Protein 7XHT (pdb70)

Nearest PDB structures (foldseek):
  7xht-assembly1_A  TM=1.003E+00  e=2.717E-84  metagenome
  7utn-assembly1_D  TM=9.960E-01  e=4.054E-78  synthetic construct
  8ctl-assembly1_D  TM=9.974E-01  e=5.534E-76  synthetic construct
  8csz-assembly1_D  TM=9.936E-01  e=9.158E-72  synthetic construct
  2w9x-assembly1_B  TM=5.708E-01  e=3.545E-01  Cellvibrio japonicus

Secondary structure (DSSP, 8-state):
--BEEE-TTS-B---B--HHHHHHHHHTTSEEEEETTTTEEEESS--------EEEEEE--SSEEEEEEEETTS-EEEEEEEE--TTHHHHHHHHHHHHHHHHHIIIIIHHHHHHHHHHT-S-SSSEEEE--TT-SS-EEEESSPPPPP--SS----TT---HHHHHHHHHHHHHHHHHHHHS---EEEEEE-----HHHHHHHHHHHHHHHHHSTT-EEEEEHHHHHHHHHHH---S-GGGHHHHHHGGG-SS--S--PPPSPPEEEEE--S-----EEE-----EEEETTEEEESSSS--TT--S--HHHHHHHS-HHHHHS-EEE-PPPEE--TTSPPTT-EEE-TTS-EEEEEEEEEEETTEEEEEEETTS-EEEGGG-EEEE---SEEE-

Structure (mmCIF, N/CA/C/O backbone):
data_7XHT
#
_entry.id   7XHT
#
loop_
_entity.id
_entity.type
_entity.pdbx_description
1 polymer 'RNA (228-MER)'
2 polymer 'DNA (49-MER)'
3 polymer "DNA (5'-D(P*GP*AP*AP*GP*AP*AP*AP*AP*CP*CP*AP*T)-3')"
4 polymer OgeuIscB
5 non-polymer 'MAGNESIUM ION'
6 non-polymer 'LAURYL DIMETHYLAMINE-N-OXIDE'
#
loop_
_atom_site.group_PDB
_atom_site.id
_atom_site.type_symbol
_atom_site.label_atom_id
_atom_site.label_alt_id
_atom_site.label_comp_id
_atom_site.label_asym_id
_atom_site.label_entity_id
_atom_site.label_seq_id
_atom_site.pdbx_PDB_ins_code
_atom_site.Cartn_x
_atom_site.Cartn_y
_atom_site.Cartn_z
_atom_site.occupancy
_atom_site.B_iso_or_equiv
_atom_site.auth_seq_id
_atom_site.auth_comp_id
_atom_site.auth_asym_id
_atom_site.auth_atom_id
_atom_site.pdbx_PDB_model_num
ATOM 4667 N N . ALA D 4 3 ? 132.967 136.069 173.957 1.00 40.88 3 ALA A N 1
ATOM 4668 C CA . ALA D 4 3 ? 132.997 135.280 175.181 1.00 41.48 3 ALA A CA 1
ATOM 4669 C C . ALA D 4 3 ? 133.726 133.960 174.960 1.00 43.19 3 ALA A C 1
ATOM 4670 O O . ALA D 4 3 ? 134.094 133.279 175.916 1.00 47.03 3 ALA A O 1
ATOM 4672 N N . VAL D 4 4 ? 133.929 133.601 173.696 1.00 36.85 4 VAL A N 1
ATOM 4673 C CA . VAL D 4 4 ? 134.639 132.385 173.318 1.00 34.47 4 VAL A CA 1
ATOM 4674 C C . VAL D 4 4 ? 135.834 132.784 172.464 1.00 38.18 4 VAL A C 1
ATOM 4675 O O . VAL D 4 4 ? 135.676 133.470 171.447 1.00 40.30 4 VAL A O 1
ATOM 4679 N N . VAL D 4 5 ? 137.022 132.356 172.876 1.00 36.66 5 VAL A N 1
ATOM 4680 C CA . VAL D 4 5 ? 138.254 132.579 172.131 1.00 34.14 5 VAL A CA 1
ATOM 4681 C C . VAL D 4 5 ? 138.717 131.242 171.575 1.00 32.35 5 VAL A C 1
ATOM 4682 O O . VAL D 4 5 ? 138.657 130.218 172.264 1.00 35.92 5 VAL A O 1
ATOM 4686 N N . TYR D 4 6 ? 139.166 131.249 170.325 1.00 33.01 6 TYR A N 1
ATOM 4687 C CA . TYR D 4 6 ? 139.644 130.053 169.650 1.00 28.66 6 TYR A CA 1
ATOM 4688 C C . TYR D 4 6 ? 141.158 129.987 169.765 1.00 30.73 6 TYR A C 1
ATOM 4689 O O . TYR D 4 6 ? 141.841 131.007 169.635 1.00 33.72 6 TYR A O 1
ATOM 4698 N N . VAL D 4 7 ? 141.671 128.795 170.049 1.00 34.85 7 VAL A N 1
ATOM 4699 C CA . VAL D 4 7 ? 143.077 128.587 170.364 1.00 34.46 7 VAL A CA 1
ATOM 4700 C C . VAL D 4 7 ? 143.688 127.651 169.334 1.00 33.33 7 VAL A C 1
ATOM 4701 O O . VAL D 4 7 ? 143.094 126.629 168.973 1.00 33.84 7 VAL A O 1
ATOM 4705 N N . ILE D 4 8 ? 144.874 128.012 168.858 1.00 39.88 8 ILE A N 1
ATOM 4706 C CA . ILE D 4 8 ? 145.672 127.182 167.966 1.00 40.68 8 ILE A CA 1
ATOM 4707 C C . ILE D 4 8 ? 147.004 126.914 168.650 1.00 42.48 8 ILE A C 1
ATOM 4708 O O . ILE D 4 8 ? 147.584 127.814 169.267 1.00 43.70 8 ILE A O 1
ATOM 4713 N N . SER D 4 9 ? 147.475 125.675 168.561 1.00 45.38 9 SER A N 1
ATOM 4714 C CA . SER D 4 9 ? 148.719 125.299 169.211 1.00 45.55 9 SER A CA 1
ATOM 4715 C C . SER D 4 9 ? 149.916 125.861 168.448 1.00 48.41 9 SER A C 1
ATOM 4716 O O . SER D 4 9 ? 149.790 126.412 167.351 1.00 48.85 9 SER A O 1
ATOM 4719 N N . LYS D 4 10 ? 151.097 125.719 169.054 1.00 52.79 10 LYS A N 1
ATOM 4720 C CA . LYS D 4 10 ? 152.323 126.170 168.404 1.00 50.80 10 LYS A CA 1
ATOM 4721 C C . LYS D 4 10 ? 152.552 125.432 167.093 1.00 52.33 10 LYS A C 1
ATOM 4722 O O . LYS D 4 10 ? 152.975 126.031 166.098 1.00 54.26 10 LYS A O 1
ATOM 4728 N N . SER D 4 11 ? 152.279 124.126 167.074 1.00 52.83 11 SER A N 1
ATOM 4729 C CA . SER D 4 11 ? 152.420 123.342 165.853 1.00 50.57 11 SER A CA 1
ATOM 4730 C C . SER D 4 11 ? 151.399 123.730 164.792 1.00 53.24 11 SER A C 1
ATOM 4731 O O . SER D 4 11 ? 151.552 123.336 163.631 1.00 55.02 11 SER A O 1
ATOM 4734 N N . GLY D 4 12 ? 150.367 124.486 165.158 1.00 47.19 12 GLY A N 1
ATOM 4735 C CA . GLY D 4 12 ? 149.318 124.860 164.236 1.00 45.15 12 GLY A CA 1
ATOM 4736 C C . GLY D 4 12 ? 148.077 124.000 164.296 1.00 45.00 12 GLY A C 1
ATOM 4737 O O . GLY D 4 12 ? 147.145 124.236 163.519 1.00 49.65 12 GLY A O 1
ATOM 4738 N N . LYS D 4 13 ? 148.035 123.017 165.181 1.00 46.74 13 LYS A N 1
ATOM 4739 C CA . LYS D 4 13 ? 146.868 122.154 165.300 1.00 44.04 13 LYS A CA 1
ATOM 4740 C C . LYS D 4 13 ? 145.787 122.854 166.115 1.00 40.03 13 LYS A C 1
ATOM 4741 O O . LYS D 4 13 ? 146.088 123.429 167.165 1.00 37.81 13 LYS A O 1
ATOM 4747 N N . PRO D 4 14 ? 144.536 122.847 165.658 1.00 39.97 14 PRO A N 1
ATOM 4748 C CA . PRO D 4 14 ? 143.463 123.477 166.433 1.00 36.86 14 PRO A CA 1
ATOM 4749 C C . PRO D 4 14 ? 143.325 122.838 167.808 1.00 36.76 14 PRO A C 1
ATOM 4750 O O . PRO D 4 14 ? 143.480 121.626 167.971 1.00 38.00 14 PRO A O 1
ATOM 4754 N N . LEU D 4 15 ? 143.026 123.671 168.799 1.00 35.31 15 LEU A N 1
ATOM 4755 C CA . LEU D 4 15 ? 142.818 123.234 170.171 1.00 34.21 15 LEU A CA 1
ATOM 4756 C C . LEU D 4 15 ? 141.404 123.611 170.593 1.00 34.79 15 LEU A C 1
ATOM 4757 O O . LEU D 4 15 ? 140.638 124.192 169.821 1.00 42.58 15 LEU A O 1
ATOM 4762 N N . MET D 4 16 ? 141.056 123.273 171.830 1.00 26.44 16 MET A N 1
ATOM 4763 C CA . MET D 4 16 ? 139.716 123.543 172.317 1.00 32.85 16 MET A CA 1
ATOM 4764 C C . MET D 4 16 ? 139.540 125.034 172.605 1.00 30.15 16 MET A C 1
ATOM 4765 O O . MET D 4 16 ? 140.490 125.717 172.993 1.00 35.26 16 MET A O 1
ATOM 4770 N N . PRO D 4 17 ? 138.336 125.566 172.405 1.00 35.68 17 PRO A N 1
ATOM 4771 C CA . PRO D 4 17 ? 138.093 126.977 172.719 1.00 33.36 17 PRO A CA 1
ATOM 4772 C C . PRO D 4 17 ? 138.170 127.242 174.213 1.00 34.46 17 PRO A C 1
ATOM 4773 O O . PRO D 4 17 ? 137.869 126.379 175.041 1.00 36.04 17 PRO A O 1
ATOM 4777 N N . THR D 4 18 ? 138.569 128.462 174.553 1.00 31.02 18 THR A N 1
ATOM 4778 C CA . THR D 4 18 ? 138.623 128.907 175.934 1.00 35.49 18 THR A CA 1
ATOM 4779 C C . THR D 4 18 ? 137.563 129.971 176.182 1.00 38.16 18 THR A C 1
ATOM 4780 O O . THR D 4 18 ? 137.057 130.609 175.255 1.00 35.15 18 THR A O 1
ATOM 4784 N N . THR D 4 19 ? 137.221 130.140 177.457 1.00 42.75 19 THR A N 1
ATOM 4785 C CA . THR D 4 19 ? 136.291 131.169 177.889 1.00 41.62 19 THR A CA 1
ATOM 4786 C C . THR D 4 19 ? 136.969 132.148 178.840 1.00 42.46 19 THR A C 1
ATOM 4787 O O . THR D 4 19 ? 136.418 133.221 179.108 1.00 46.01 19 THR A O 1
ATOM 4791 N N . ARG D 4 20 ? 138.175 131.833 179.307 1.00 43.42 20 ARG A N 1
ATOM 4792 C CA . ARG D 4 20 ? 138.915 132.666 180.252 1.00 45.04 20 ARG A CA 1
ATOM 4793 C C . ARG D 4 20 ? 139.557 133.817 179.489 1.00 45.73 20 ARG A C 1
ATOM 4794 O O . ARG D 4 20 ? 140.690 133.725 179.019 1.00 44.07 20 ARG A O 1
ATOM 4802 N N . CYS D 4 21 ? 138.820 134.924 179.376 1.00 44.27 21 CYS A N 1
ATOM 4803 C CA . CYS D 4 21 ? 139.285 136.053 178.576 1.00 44.01 21 CYS A CA 1
ATOM 4804 C C . CYS D 4 21 ? 140.408 136.822 179.262 1.00 44.65 21 CYS A C 1
ATOM 4805 O O . CYS D 4 21 ? 141.288 137.366 178.582 1.00 43.68 21 CYS A O 1
ATOM 4808 N N . GLY D 4 22 ? 140.395 136.891 180.594 1.00 42.19 22 GLY A N 1
ATOM 4809 C CA . GLY D 4 22 ? 141.502 137.518 181.298 1.00 40.84 22 GLY A CA 1
ATOM 4810 C C . GLY D 4 22 ? 142.809 136.781 181.088 1.00 42.96 22 GLY A C 1
ATOM 4811 O O . GLY D 4 22 ? 143.863 137.398 180.904 1.00 43.96 22 GLY A O 1
ATOM 4812 N N . HIS D 4 23 ? 142.757 135.447 181.106 1.00 44.40 23 HIS A N 1
ATOM 4813 C CA . HIS D 4 23 ? 143.944 134.656 180.809 1.00 42.46 23 HIS A CA 1
ATOM 4814 C C . HIS D 4 23 ? 144.421 134.900 179.384 1.00 44.64 23 HIS A C 1
ATOM 4815 O O . HIS D 4 23 ? 145.628 134.936 179.128 1.00 43.86 23 HIS A O 1
ATOM 4822 N N . VAL D 4 24 ? 143.489 135.067 178.443 1.00 44.23 24 VAL A N 1
ATOM 4823 C CA . VAL D 4 24 ? 143.864 135.368 177.062 1.00 43.35 24 VAL A CA 1
ATOM 4824 C C . VAL D 4 24 ? 144.576 136.713 176.979 1.00 45.96 24 VAL A C 1
ATOM 4825 O O . VAL D 4 24 ? 145.600 136.853 176.295 1.00 46.66 24 VAL A O 1
ATOM 4829 N N . ARG D 4 25 ? 144.041 137.726 177.667 1.00 43.27 25 ARG A N 1
ATOM 4830 C CA . ARG D 4 25 ? 144.679 139.039 177.666 1.00 42.99 25 ARG A CA 1
ATOM 4831 C C . ARG D 4 25 ? 146.077 138.970 178.266 1.00 44.97 25 ARG A C 1
ATOM 4832 O O . ARG D 4 25 ? 147.021 139.571 177.740 1.00 46.42 25 ARG A O 1
ATOM 4840 N N . ILE D 4 26 ? 146.229 138.240 179.374 1.00 48.85 26 ILE A N 1
ATOM 4841 C CA . ILE D 4 26 ? 147.547 138.091 179.988 1.00 49.41 26 ILE A CA 1
ATOM 4842 C C . ILE D 4 26 ? 148.500 137.360 179.049 1.00 47.68 26 ILE A C 1
ATOM 4843 O O . ILE D 4 26 ? 149.668 137.742 178.907 1.00 49.17 26 ILE A O 1
ATOM 4848 N N . LEU D 4 27 ? 148.018 136.300 178.395 1.00 46.63 27 LEU A N 1
ATOM 4849 C CA . LEU D 4 27 ? 148.861 135.534 177.483 1.00 47.15 27 LEU A CA 1
ATOM 4850 C C . LEU D 4 27 ? 149.355 136.400 176.334 1.00 48.50 27 LEU A C 1
ATOM 4851 O O . LEU D 4 27 ? 150.526 136.318 175.944 1.00 48.94 27 LEU A O 1
ATOM 4856 N N . LEU D 4 28 ? 148.474 137.232 175.775 1.00 48.41 28 LEU A N 1
ATOM 4857 C CA . LEU D 4 28 ? 148.896 138.133 174.707 1.00 47.84 28 LEU A CA 1
ATOM 4858 C C . LEU D 4 28 ? 149.823 139.226 175.223 1.00 46.60 28 LEU A C 1
ATOM 4859 O O . LEU D 4 28 ? 150.727 139.661 174.500 1.00 45.82 28 LEU A O 1
ATOM 4864 N N . LYS D 4 29 ? 149.615 139.681 176.460 1.00 48.52 29 LYS A N 1
ATOM 4865 C CA . LYS D 4 29 ? 150.452 140.737 177.022 1.00 49.25 29 LYS A CA 1
ATOM 4866 C C . LYS D 4 29 ? 151.896 140.278 177.189 1.00 51.16 29 LYS A C 1
ATOM 4867 O O . LYS D 4 29 ? 152.830 141.055 176.962 1.00 51.67 29 LYS A O 1
ATOM 4873 N N . GLU D 4 30 ? 152.097 139.026 177.589 1.00 51.54 30 GLU A N 1
ATOM 4874 C CA . GLU D 4 30 ? 153.426 138.493 177.856 1.00 49.59 30 GLU A CA 1
ATOM 4875 C C . GLU D 4 30 ? 154.071 137.853 176.634 1.00 52.90 30 GLU A C 1
ATOM 4876 O O . GLU D 4 30 ? 155.175 137.311 176.748 1.00 53.11 30 GLU A O 1
ATOM 4882 N N . GLY D 4 31 ? 153.417 137.897 175.476 1.00 51.51 31 GLY A N 1
ATOM 4883 C CA . GLY D 4 31 ? 153.990 137.344 174.268 1.00 50.98 31 GLY A CA 1
ATOM 4884 C C . GLY D 4 31 ? 153.884 135.844 174.127 1.00 52.58 31 GLY A C 1
ATOM 4885 O O . GLY D 4 31 ? 154.512 135.279 173.225 1.00 51.24 31 GLY A O 1
ATOM 4886 N N . LYS D 4 32 ? 153.114 135.178 174.986 1.00 52.10 32 LYS A N 1
ATOM 4887 C CA . LYS D 4 32 ? 152.908 133.740 174.871 1.00 52.75 32 LYS A CA 1
ATOM 4888 C C . LYS D 4 32 ? 151.858 133.376 173.833 1.00 53.56 32 LYS A C 1
ATOM 4889 O O . LYS D 4 32 ? 151.659 132.186 173.567 1.00 54.42 32 LYS A O 1
ATOM 4895 N N . ALA D 4 33 ? 151.184 134.363 173.247 1.00 51.72 33 ALA A N 1
ATOM 4896 C CA . ALA D 4 33 ? 150.208 134.117 172.197 1.00 48.48 33 ALA A CA 1
ATOM 4897 C C . ALA D 4 33 ? 150.158 135.330 171.282 1.00 50.10 33 ALA A C 1
ATOM 4898 O O . ALA D 4 33 ? 150.558 136.434 171.659 1.00 52.16 33 ALA A O 1
ATOM 4900 N N . ARG D 4 34 ? 149.663 135.111 170.067 1.00 46.45 34 ARG A N 1
ATOM 4901 C CA . ARG D 4 34 ? 149.494 136.175 169.090 1.00 43.93 34 ARG A CA 1
ATOM 4902 C C . ARG D 4 34 ? 148.107 136.078 168.475 1.00 45.52 34 ARG A C 1
ATOM 4903 O O . ARG D 4 34 ? 147.605 134.978 168.227 1.00 41.80 34 ARG A O 1
ATOM 4911 N N . VAL D 4 35 ? 147.494 137.233 168.222 1.00 40.32 35 VAL A N 1
ATOM 4912 C CA . VAL D 4 35 ? 146.153 137.294 167.644 1.00 37.05 35 VAL A CA 1
ATOM 4913 C C . VAL D 4 35 ? 146.275 136.927 166.169 1.00 33.40 35 VAL A C 1
ATOM 4914 O O . VAL D 4 35 ? 146.664 137.751 165.341 1.00 42.97 35 VAL A O 1
ATOM 4918 N N . VAL D 4 36 ? 145.950 135.677 165.839 1.00 35.69 36 VAL A N 1
ATOM 4919 C CA . VAL D 4 36 ? 146.033 135.227 164.454 1.00 38.57 36 VAL A CA 1
ATOM 4920 C C . VAL D 4 36 ? 144.939 135.872 163.614 1.00 39.05 36 VAL A C 1
ATOM 4921 O O . VAL D 4 36 ? 145.190 136.347 162.500 1.00 38.76 36 VAL A O 1
ATOM 4925 N N . GLU D 4 37 ? 143.714 135.908 164.132 1.00 35.16 37 GLU A N 1
ATOM 4926 C CA . GLU D 4 37 ? 142.586 136.417 163.369 1.00 34.40 37 GLU A CA 1
ATOM 4927 C C . GLU D 4 37 ? 141.727 137.313 164.249 1.00 37.00 37 GLU A C 1
ATOM 4928 O O . GLU D 4 37 ? 141.600 137.078 165.453 1.00 37.48 37 GLU A O 1
ATOM 4934 N N . ARG D 4 38 ? 141.142 138.343 163.637 1.00 40.39 38 ARG A N 1
ATOM 4935 C CA . ARG D 4 38 ? 140.286 139.272 164.368 1.00 35.08 38 ARG A CA 1
ATOM 4936 C C . ARG D 4 38 ? 138.924 138.659 164.669 1.00 37.20 38 ARG A C 1
ATOM 4937 O O . ARG D 4 38 ? 138.451 138.697 165.809 1.00 43.03 38 ARG A O 1
ATOM 4945 N N . LYS D 4 39 ? 138.268 138.118 163.645 1.00 35.22 39 LYS A N 1
ATOM 4946 C CA . LYS D 4 39 ? 136.919 137.578 163.776 1.00 32.94 39 LYS A CA 1
ATOM 4947 C C . LYS D 4 39 ? 136.830 136.308 162.941 1.00 34.45 39 LYS A C 1
ATOM 4948 O O . LYS D 4 39 ? 137.018 136.367 161.709 1.00 38.95 39 LYS A O 1
ATOM 4954 N N . PRO D 4 40 ? 136.569 135.142 163.550 1.00 38.72 40 PRO A N 1
ATOM 4955 C CA . PRO D 4 40 ? 136.439 134.969 165.002 1.00 35.16 40 PRO A CA 1
ATOM 4956 C C . PRO D 4 40 ? 137.763 135.136 165.739 1.00 34.70 40 PRO A C 1
ATOM 4957 O O . PRO D 4 40 ? 138.798 134.721 165.220 1.00 32.50 40 PRO A O 1
ATOM 4961 N N . PHE D 4 41 ? 137.725 135.744 166.923 1.00 34.80 41 PHE A N 1
ATOM 4962 C CA . PHE D 4 41 ? 138.946 136.014 167.672 1.00 31.05 41 PHE A CA 1
ATOM 4963 C C . PHE D 4 41 ? 139.705 134.728 167.960 1.00 32.19 41 PHE A C 1
ATOM 4964 O O . PHE D 4 41 ? 139.232 133.864 168.702 1.00 36.19 41 PHE A O 1
ATOM 4972 N N . THR D 4 42 ? 140.890 134.614 167.369 1.00 29.28 42 THR A N 1
ATOM 4973 C CA . THR D 4 42 ? 141.701 133.412 167.457 1.00 31.22 42 THR A CA 1
ATOM 4974 C C . THR D 4 42 ? 143.122 133.802 167.830 1.00 36.43 42 THR A C 1
ATOM 4975 O O . THR D 4 42 ? 143.661 134.783 167.311 1.00 34.62 42 THR A O 1
ATOM 4979 N N . ILE D 4 43 ? 143.718 133.036 168.738 1.00 38.31 43 ILE A N 1
ATOM 4980 C CA . ILE D 4 43 ? 145.090 133.249 169.179 1.00 35.27 43 ILE A CA 1
ATOM 4981 C C . ILE D 4 43 ? 145.859 131.950 168.993 1.00 38.92 43 ILE A C 1
ATOM 4982 O O . ILE D 4 43 ? 145.291 130.860 169.122 1.00 42.23 43 ILE A O 1
ATOM 4987 N N . GLN D 4 44 ? 147.142 132.065 168.665 1.00 45.31 44 GLN A N 1
ATOM 4988 C CA . GLN D 4 44 ? 148.025 130.915 168.536 1.00 43.72 44 GLN A CA 1
ATOM 4989 C C . GLN D 4 44 ? 149.055 130.943 169.654 1.00 47.30 44 GLN A C 1
ATOM 4990 O O . GLN D 4 44 ? 149.726 131.959 169.859 1.00 45.69 44 GLN A O 1
ATOM 4996 N N . LEU D 4 45 ? 149.175 129.829 170.369 1.00 51.58 45 LEU A N 1
ATOM 4997 C CA . LEU D 4 45 ? 150.116 129.743 171.475 1.00 49.69 45 LEU A CA 1
ATOM 4998 C C . LEU D 4 45 ? 151.549 129.815 170.965 1.00 51.26 45 LEU A C 1
ATOM 4999 O O . LEU D 4 45 ? 151.878 129.273 169.907 1.00 51.95 45 LEU A O 1
ATOM 5004 N N . THR D 4 46 ? 152.403 130.498 171.724 1.00 54.40 46 THR A N 1
ATOM 5005 C CA . THR D 4 46 ? 153.824 130.574 171.411 1.00 55.15 46 THR A CA 1
ATOM 5006 C C . THR D 4 46 ? 154.653 129.555 172.176 1.00 57.76 46 THR A C 1
ATOM 5007 O O . THR D 4 46 ? 155.711 129.142 171.691 1.00 57.60 46 THR A O 1
ATOM 5011 N N . TYR D 4 47 ? 154.198 129.140 173.354 1.00 57.45 47 TYR A N 1
ATOM 5012 C CA . TYR D 4 47 ? 154.879 128.105 174.110 1.00 57.87 47 TYR A CA 1
ATOM 5013 C C . TYR D 4 47 ? 154.410 126.722 173.664 1.00 58.99 47 TYR A C 1
ATOM 5014 O O . TYR D 4 47 ? 153.495 126.574 172.850 1.00 60.81 47 TYR A O 1
ATOM 5023 N N . GLU D 4 48 ? 155.056 125.697 174.210 1.00 60.51 48 GLU A N 1
ATOM 5024 C CA . GLU D 4 48 ? 154.736 124.312 173.897 1.00 59.72 48 GLU A CA 1
ATOM 5025 C C . GLU D 4 48 ? 153.977 123.692 175.061 1.00 61.22 48 GLU A C 1
ATOM 5026 O O . GLU D 4 48 ? 154.402 123.803 176.216 1.00 61.15 48 GLU A O 1
ATOM 5032 N N . SER D 4 49 ? 152.855 123.046 174.755 1.00 57.16 49 SER A N 1
ATOM 5033 C CA . SER D 4 49 ? 152.018 122.430 175.774 1.00 56.83 49 SER A CA 1
ATOM 5034 C C . SER D 4 49 ? 151.370 121.185 175.184 1.00 56.45 49 SER A C 1
ATOM 5035 O O . SER D 4 49 ? 151.566 120.852 174.012 1.00 56.88 49 SER A O 1
ATOM 5038 N N . ALA D 4 50 ? 150.597 120.491 176.015 1.00 54.07 50 ALA A N 1
ATOM 5039 C CA . ALA D 4 50 ? 149.870 119.320 175.550 1.00 54.19 50 ALA A CA 1
ATOM 5040 C C . ALA D 4 50 ? 148.809 119.724 174.535 1.00 54.41 50 ALA A C 1
ATOM 5041 O O . ALA D 4 50 ? 148.183 120.779 174.653 1.00 56.10 50 ALA A O 1
ATOM 5043 N N . GLU D 4 51 ? 148.631 118.893 173.514 1.00 53.36 51 GLU A N 1
ATOM 5044 C CA . GLU D 4 51 ? 147.581 119.081 172.517 1.00 52.82 51 GLU A CA 1
ATOM 5045 C C . GLU D 4 51 ? 146.505 118.028 172.770 1.00 54.16 51 GLU A C 1
ATOM 5046 O O . GLU D 4 51 ? 146.475 116.973 172.136 1.00 55.39 51 GLU A O 1
ATOM 5052 N N . GLU D 4 52 ? 145.604 118.329 173.703 1.00 50.83 52 GLU A N 1
ATOM 5053 C CA . GLU D 4 52 ? 144.543 117.413 174.099 1.00 51.94 52 GLU A CA 1
ATOM 5054 C C . GLU D 4 52 ? 143.195 118.060 173.824 1.00 54.04 52 GLU A C 1
ATOM 5055 O O . GLU D 4 52 ? 142.925 119.167 174.300 1.00 55.32 52 GLU A O 1
ATOM 5061 N N . THR D 4 53 ? 142.352 117.366 173.062 1.00 47.46 53 THR A N 1
ATOM 5062 C CA . THR D 4 53 ? 141.084 117.912 172.601 1.00 42.60 53 THR A CA 1
ATOM 5063 C C . THR D 4 53 ? 139.972 116.897 172.820 1.00 44.98 53 THR A C 1
ATOM 5064 O O . THR D 4 53 ? 140.146 115.709 172.535 1.00 48.62 53 THR A O 1
ATOM 5068 N N . GLN D 4 54 ? 138.840 117.368 173.328 1.00 40.89 54 GLN A N 1
ATOM 5069 C CA . GLN D 4 54 ? 137.642 116.557 173.438 1.00 36.94 54 GLN A CA 1
ATOM 5070 C C . GLN D 4 54 ? 136.868 116.584 172.123 1.00 39.65 54 GLN A C 1
ATOM 5071 O O . GLN D 4 54 ? 137.002 117.523 171.333 1.00 41.54 54 GLN A O 1
ATOM 5077 N N . PRO D 4 55 ? 136.066 115.554 171.850 1.00 40.54 55 PRO A N 1
ATOM 5078 C CA . PRO D 4 55 ? 135.347 115.506 170.570 1.00 34.16 55 PRO A CA 1
ATOM 5079 C C . PRO D 4 55 ? 134.360 116.655 170.420 1.00 32.82 55 PRO A C 1
ATOM 5080 O O . PRO D 4 55 ? 133.695 117.062 171.375 1.00 36.70 55 PRO A O 1
ATOM 5084 N N . LEU D 4 56 ? 134.266 117.169 169.195 1.00 31.80 56 LEU A N 1
ATOM 5085 C CA . LEU D 4 56 ? 133.332 118.227 168.838 1.00 27.00 56 LEU A CA 1
ATOM 5086 C C . LEU D 4 56 ? 132.560 117.799 167.600 1.00 27.23 56 LEU A C 1
ATOM 5087 O O . LEU D 4 56 ? 133.132 117.213 166.678 1.00 26.73 56 LEU A O 1
ATOM 5092 N N . VAL D 4 57 ? 131.263 118.093 167.581 1.00 30.86 57 VAL A N 1
ATOM 5093 C CA . VAL D 4 57 ? 130.372 117.677 166.503 1.00 26.33 57 VAL A CA 1
ATOM 5094 C C . VAL D 4 57 ? 130.003 118.896 165.673 1.00 26.35 57 VAL A C 1
ATOM 5095 O O . VAL D 4 57 ? 129.560 119.914 166.215 1.00 31.17 57 VAL A O 1
ATOM 5099 N N . LEU D 4 58 ? 130.171 118.784 164.360 1.00 26.63 58 LEU A N 1
ATOM 5100 C CA . LEU D 4 58 ? 129.810 119.834 163.419 1.00 19.73 58 LEU A CA 1
ATOM 5101 C C . LEU D 4 58 ? 128.519 119.458 162.705 1.00 23.60 58 LEU A C 1
ATOM 5102 O O . LEU D 4 58 ? 128.409 118.363 162.149 1.00 18.71 58 LEU A O 1
ATOM 5107 N N . GLY D 4 59 ? 127.550 120.365 162.727 1.00 26.40 59 GLY A N 1
ATOM 5108 C CA . GLY D 4 59 ? 126.295 120.182 162.034 1.00 21.73 59 GLY A CA 1
ATOM 5109 C C . GLY D 4 59 ? 126.135 121.188 160.918 1.00 26.16 59 GLY A C 1
ATOM 5110 O O . GLY D 4 59 ? 126.334 122.393 161.122 1.00 29.03 59 GLY A O 1
ATOM 5111 N N . ILE D 4 60 ? 125.773 120.696 159.736 1.00 29.67 60 ILE A N 1
ATOM 5112 C CA . ILE D 4 60 ? 125.663 121.501 158.526 1.00 24.78 60 ILE A CA 1
ATOM 5113 C C . ILE D 4 60 ? 124.201 121.534 158.104 1.00 28.02 60 ILE A C 1
ATOM 5114 O O . ILE D 4 60 ? 123.594 120.491 157.834 1.00 28.05 60 ILE A O 1
ATOM 5119 N N . ASP D 4 61 ? 123.640 122.736 158.045 1.00 24.79 61 ASP A N 1
ATOM 5120 C CA . ASP D 4 61 ? 122.351 122.963 157.416 1.00 21.65 61 ASP A CA 1
ATOM 5121 C C . ASP D 4 61 ? 122.591 123.462 155.999 1.00 29.37 61 ASP A C 1
ATOM 5122 O O . ASP D 4 61 ? 123.008 124.616 155.825 1.00 29.12 61 ASP A O 1
ATOM 5127 N N . PRO D 4 62 ? 122.352 122.648 154.973 1.00 31.02 62 PRO A N 1
ATOM 5128 C CA . PRO D 4 62 ? 122.767 123.028 153.619 1.00 22.99 62 PRO A CA 1
ATOM 5129 C C . PRO D 4 62 ? 121.724 123.841 152.873 1.00 22.95 62 PRO A C 1
ATOM 5130 O O . PRO D 4 62 ? 120.522 123.574 152.965 1.00 32.33 62 PRO A O 1
ATOM 5134 N N . GLY D 4 63 ? 122.183 124.843 152.134 1.00 17.31 63 GLY A N 1
ATOM 5135 C CA . GLY D 4 63 ? 121.301 125.641 151.308 1.00 12.84 63 GLY A CA 1
ATOM 5136 C C . GLY D 4 63 ? 122.077 126.228 150.153 1.00 16.43 63 GLY A C 1
ATOM 5137 O O . GLY D 4 63 ? 123.310 126.284 150.171 1.00 19.00 63 GLY A O 1
ATOM 5138 N N . ARG D 4 64 ? 121.338 126.667 149.135 1.00 20.34 64 ARG A N 1
ATOM 5139 C CA . ARG D 4 64 ? 121.989 127.302 147.994 1.00 18.48 64 ARG A CA 1
ATOM 5140 C C . ARG D 4 64 ? 122.474 128.703 148.338 1.00 16.27 64 ARG A C 1
ATOM 5141 O O . ARG D 4 64 ? 123.585 129.090 147.961 1.00 16.83 64 ARG A O 1
ATOM 5149 N N . THR D 4 65 ? 121.653 129.479 149.041 1.00 15.60 65 THR A N 1
ATOM 5150 C CA . THR D 4 65 ? 121.977 130.858 149.383 1.00 13.21 65 THR A CA 1
ATOM 5151 C C . THR D 4 65 ? 122.592 130.983 150.770 1.00 17.02 65 THR A C 1
ATOM 5152 O O . THR D 4 65 ? 123.596 131.677 150.944 1.00 20.23 65 THR A O 1
ATOM 5156 N N . ASN D 4 66 ? 122.004 130.323 151.762 1.00 16.68 66 ASN A N 1
ATOM 5157 C CA . ASN D 4 66 ? 122.462 130.388 153.141 1.00 17.57 66 ASN A CA 1
ATOM 5158 C C . ASN D 4 66 ? 122.814 128.989 153.622 1.00 19.94 66 ASN A C 1
ATOM 5159 O O . ASN D 4 66 ? 121.988 128.076 153.546 1.00 26.14 66 ASN A O 1
ATOM 5164 N N . ILE D 4 67 ? 124.035 128.830 154.118 1.00 19.91 67 ILE A N 1
ATOM 5165 C CA . ILE D 4 67 ? 124.483 127.595 154.749 1.00 24.00 67 ILE A CA 1
ATOM 5166 C C . ILE D 4 67 ? 124.692 127.865 156.231 1.00 20.60 67 ILE A C 1
ATOM 5167 O O . ILE D 4 67 ? 125.353 128.837 156.606 1.00 26.75 67 ILE A O 1
ATOM 5172 N N . GLY D 4 68 ? 124.127 127.016 157.071 1.00 26.35 68 GLY A N 1
ATOM 5173 C CA . GLY D 4 68 ? 124.310 127.116 158.511 1.00 16.55 68 GLY A CA 1
ATOM 5174 C C . GLY D 4 68 ? 125.324 126.096 158.982 1.00 23.59 68 GLY A C 1
ATOM 5175 O O . GLY D 4 68 ? 125.348 124.970 158.492 1.00 26.76 68 GLY A O 1
ATOM 5176 N N . MET D 4 69 ? 126.166 126.496 159.931 1.00 27.99 69 MET A N 1
ATOM 5177 C CA . MET D 4 69 ? 127.115 125.561 160.518 1.00 25.91 69 MET A CA 1
ATOM 5178 C C . MET D 4 69 ? 127.219 125.804 162.014 1.00 28.15 69 MET A C 1
ATOM 5179 O O . MET D 4 69 ? 127.351 126.948 162.454 1.00 33.97 69 MET A O 1
ATOM 5184 N N . SER D 4 70 ? 127.141 124.727 162.792 1.00 29.47 70 SER A N 1
ATOM 5185 C CA . SER D 4 70 ? 127.223 124.845 164.243 1.00 22.68 70 SER A CA 1
ATOM 5186 C C . SER D 4 70 ? 128.095 123.739 164.810 1.00 29.51 70 SER A C 1
ATOM 5187 O O . SER D 4 70 ? 127.903 122.567 164.486 1.00 29.12 70 SER A O 1
ATOM 5190 N N . VAL D 4 71 ? 129.033 124.110 165.673 1.00 31.37 71 VAL A N 1
ATOM 5191 C CA . VAL D 4 71 ? 129.896 123.159 166.363 1.00 26.55 71 VAL A CA 1
ATOM 5192 C C . VAL D 4 71 ? 129.447 123.093 167.815 1.00 31.66 71 VAL A C 1
ATOM 5193 O O . VAL D 4 71 ? 129.298 124.128 168.475 1.00 32.72 71 VAL A O 1
ATOM 5197 N N . VAL D 4 72 ? 129.218 121.878 168.308 1.00 31.03 72 VAL A N 1
ATOM 5198 C CA . VAL D 4 72 ? 128.782 121.659 169.679 1.00 26.94 72 VAL A CA 1
ATOM 5199 C C . VAL D 4 72 ? 129.725 120.667 170.344 1.00 27.55 72 VAL A C 1
ATOM 5200 O O . VAL D 4 72 ? 130.462 119.929 169.687 1.00 27.78 72 VAL A O 1
ATOM 5204 N N . THR D 4 73 ? 129.702 120.669 171.672 1.00 34.52 73 THR A N 1
ATOM 5205 C CA . THR D 4 73 ? 130.436 119.690 172.455 1.00 36.32 73 THR A CA 1
ATOM 5206 C C . THR D 4 73 ? 129.590 118.434 172.652 1.00 35.69 73 THR A C 1
ATOM 5207 O O . THR D 4 73 ? 128.425 118.368 172.259 1.00 37.56 73 THR A O 1
ATOM 5211 N N . GLU D 4 74 ? 130.198 117.425 173.278 1.00 42.92 74 GLU A N 1
ATOM 5212 C CA . GLU D 4 74 ? 129.490 116.177 173.538 1.00 40.16 74 GLU A CA 1
ATOM 5213 C C . GLU D 4 74 ? 128.333 116.358 174.511 1.00 42.04 74 GLU A C 1
ATOM 5214 O O . GLU D 4 74 ? 127.407 115.543 174.508 1.00 44.45 74 GLU A O 1
ATOM 5220 N N . SER D 4 75 ? 128.367 117.400 175.339 1.00 43.55 75 SER A N 1
ATOM 5221 C CA . SER D 4 75 ? 127.281 117.699 176.262 1.00 40.80 75 SER A CA 1
ATOM 5222 C C . SER D 4 75 ? 126.192 118.566 175.644 1.00 43.33 75 SER A C 1
ATOM 5223 O O . SER D 4 75 ? 125.127 118.718 176.252 1.00 47.71 75 SER A O 1
ATOM 5226 N N . GLY D 4 76 ? 126.424 119.127 174.459 1.00 37.59 76 GLY A N 1
ATOM 5227 C CA . GLY D 4 76 ? 125.469 120.004 173.811 1.00 36.26 76 GLY A CA 1
ATOM 5228 C C . GLY D 4 76 ? 125.803 121.477 173.871 1.00 39.34 76 GLY A C 1
ATOM 5229 O O . GLY D 4 76 ? 125.029 122.285 173.347 1.00 40.38 76 GLY A O 1
ATOM 5230 N N . GLU D 4 77 ? 126.911 121.861 174.499 1.00 42.99 77 GLU A N 1
ATOM 5231 C CA . GLU D 4 77 ? 127.308 123.260 174.515 1.00 39.53 77 GLU A CA 1
ATOM 5232 C C . GLU D 4 77 ? 127.779 123.696 173.134 1.00 38.37 77 GLU A C 1
ATOM 5233 O O . GLU D 4 77 ? 128.523 122.986 172.456 1.00 36.98 77 GLU A O 1
ATOM 5239 N N . SER D 4 78 ? 127.354 124.888 172.729 1.00 39.03 78 SER A N 1
ATOM 5240 C CA . SER D 4 78 ? 127.676 125.435 171.419 1.00 32.20 78 SER A CA 1
ATOM 5241 C C . SER D 4 78 ? 128.921 126.304 171.517 1.00 37.63 78 SER A C 1
ATOM 5242 O O . SER D 4 78 ? 129.004 127.185 172.379 1.00 39.78 78 SER A O 1
ATOM 5245 N N . VAL D 4 79 ? 129.884 126.056 170.633 1.00 33.13 79 VAL A N 1
ATOM 5246 C CA . VAL D 4 79 ? 131.141 126.792 170.636 1.00 28.86 79 VAL A CA 1
ATOM 5247 C C . VAL D 4 79 ? 131.364 127.599 169.362 1.00 29.14 79 VAL A C 1
ATOM 5248 O O . VAL D 4 79 ? 132.324 128.382 169.311 1.00 33.48 79 VAL A O 1
ATOM 5252 N N . PHE D 4 80 ? 130.525 127.437 168.339 1.00 30.89 80 PHE A N 1
ATOM 5253 C CA . PHE D 4 80 ? 130.695 128.172 167.088 1.00 23.69 80 PHE A CA 1
ATOM 5254 C C . PHE D 4 80 ? 129.404 128.062 166.290 1.00 33.10 80 PHE A C 1
ATOM 5255 O O . PHE D 4 80 ? 128.898 126.956 166.089 1.00 37.29 80 PHE A O 1
ATOM 5263 N N . ASN D 4 81 ? 128.876 129.199 165.849 1.00 31.93 81 ASN A N 1
ATOM 5264 C CA . ASN D 4 81 ? 127.744 129.250 164.935 1.00 23.54 81 ASN A CA 1
ATOM 5265 C C . ASN D 4 81 ? 128.067 130.226 163.815 1.00 22.80 81 ASN A C 1
ATOM 5266 O O . ASN D 4 81 ? 128.524 131.343 164.076 1.00 28.34 81 ASN A O 1
ATOM 5271 N N . ALA D 4 82 ? 127.839 129.804 162.575 1.00 23.17 82 ALA A N 1
ATOM 5272 C CA . ALA D 4 82 ? 128.148 130.627 161.418 1.00 21.46 82 ALA A CA 1
ATOM 5273 C C . ALA D 4 82 ? 127.052 130.504 160.373 1.00 26.80 82 ALA A C 1
ATOM 5274 O O . ALA D 4 82 ? 126.507 129.418 160.150 1.00 28.46 82 ALA A O 1
ATOM 5276 N N . GLN D 4 83 ? 126.737 131.632 159.743 1.00 29.55 83 GLN A N 1
ATOM 5277 C CA . GLN D 4 83 ? 125.863 131.690 158.580 1.00 25.04 83 GLN A CA 1
ATOM 5278 C C . GLN D 4 83 ? 126.687 132.154 157.388 1.00 20.89 83 GLN A C 1
ATOM 5279 O O . GLN D 4 83 ? 127.331 133.205 157.446 1.00 23.54 83 GLN A O 1
ATOM 5285 N N . ILE D 4 84 ? 126.663 131.371 156.316 1.00 22.57 84 ILE A N 1
ATOM 5286 C CA . ILE D 4 84 ? 127.454 131.624 155.121 1.00 14.85 84 ILE A CA 1
ATOM 5287 C C . ILE D 4 84 ? 126.501 132.005 154.001 1.00 16.45 84 ILE A C 1
ATOM 5288 O O . ILE D 4 84 ? 125.605 131.229 153.651 1.00 21.81 84 ILE A O 1
ATOM 5293 N N . GLU D 4 85 ? 126.693 133.195 153.446 1.00 17.66 85 GLU A N 1
ATOM 5294 C CA . GLU D 4 85 ? 125.910 133.670 152.316 1.00 11.63 85 GLU A CA 1
ATOM 5295 C C . GLU D 4 85 ? 126.731 133.464 151.051 1.00 19.35 85 GLU A C 1
ATOM 5296 O O . GLU D 4 85 ? 127.829 134.015 150.924 1.00 24.47 85 GLU A O 1
ATOM 5302 N N . THR D 4 86 ? 126.203 132.672 150.125 1.00 16.40 86 THR A N 1
ATOM 5303 C CA . THR D 4 86 ? 126.945 132.237 148.952 1.00 15.23 86 THR A CA 1
ATOM 5304 C C . THR D 4 86 ? 126.606 133.100 147.742 1.00 16.09 86 THR A C 1
ATOM 5305 O O . THR D 4 86 ? 125.620 133.838 147.725 1.00 22.54 86 THR A O 1
ATOM 5309 N N . ARG D 4 87 ? 127.453 132.998 146.717 1.00 15.01 87 ARG A N 1
ATOM 5310 C CA . ARG D 4 87 ? 127.253 133.684 145.447 1.00 12.11 87 ARG A CA 1
ATOM 5311 C C . ARG D 4 87 ? 126.860 132.721 144.330 1.00 9.41 87 ARG A C 1
ATOM 5312 O O . ARG D 4 87 ? 127.217 132.941 143.170 1.00 15.59 87 ARG A O 1
ATOM 5320 N N . ASN D 4 88 ? 126.127 131.655 144.664 1.00 13.64 88 ASN A N 1
ATOM 5321 C CA . ASN D 4 88 ? 125.771 130.643 143.673 1.00 15.85 88 ASN A CA 1
ATOM 5322 C C . ASN D 4 88 ? 124.841 131.200 142.602 1.00 9.86 88 ASN A C 1
ATOM 5323 O O . ASN D 4 88 ? 124.932 130.812 141.433 1.00 16.23 88 ASN A O 1
ATOM 5328 N N . LYS D 4 89 ? 123.926 132.094 142.984 1.00 14.47 89 LYS A N 1
ATOM 5329 C CA . LYS D 4 89 ? 122.961 132.620 142.022 1.00 10.78 89 LYS A CA 1
ATOM 5330 C C . LYS D 4 89 ? 123.642 133.450 140.939 1.00 11.45 89 LYS A C 1
ATOM 5331 O O . LYS D 4 89 ? 123.110 133.596 139.833 1.00 22.49 89 LYS A O 1
ATOM 5337 N N . ASP D 4 90 ? 124.815 134.007 141.241 1.00 10.91 90 ASP A N 1
ATOM 5338 C CA . ASP D 4 90 ? 125.528 134.812 140.256 1.00 5.71 90 ASP A CA 1
ATOM 5339 C C . ASP D 4 90 ? 126.070 133.956 139.118 1.00 10.60 90 ASP A C 1
ATOM 5340 O O . ASP D 4 90 ? 126.175 134.422 137.979 1.00 20.93 90 ASP A O 1
ATOM 5345 N N . VAL D 4 91 ? 126.416 132.699 139.411 1.00 8.39 91 VAL A N 1
ATOM 5346 C CA . VAL D 4 91 ? 127.153 131.887 138.439 1.00 6.28 91 VAL A CA 1
ATOM 5347 C C . VAL D 4 91 ? 126.376 131.652 137.150 1.00 9.79 91 VAL A C 1
ATOM 5348 O O . VAL D 4 91 ? 126.955 131.839 136.069 1.00 16.84 91 VAL A O 1
ATOM 5352 N N . PRO D 4 92 ? 125.103 131.229 137.166 1.00 13.79 92 PRO A N 1
ATOM 5353 C CA . PRO D 4 92 ? 124.421 130.977 135.883 1.00 6.68 92 PRO A CA 1
ATOM 5354 C C . PRO D 4 92 ? 124.344 132.194 134.976 1.00 3.94 92 PRO A C 1
ATOM 5355 O O . PRO D 4 92 ? 124.500 132.060 133.757 1.00 18.40 92 PRO A O 1
ATOM 5359 N N . LYS D 4 93 ? 124.115 133.383 135.535 1.00 6.49 93 LYS A N 1
ATOM 5360 C CA . LYS D 4 93 ? 124.021 134.582 134.707 1.00 12.52 93 LYS A CA 1
ATOM 5361 C C . LYS D 4 93 ? 125.369 134.940 134.097 1.00 15.59 93 LYS A C 1
ATOM 5362 O O . LYS D 4 93 ? 125.446 135.314 132.921 1.00 19.57 93 LYS A O 1
ATOM 5368 N N . LEU D 4 94 ? 126.442 134.828 134.881 1.00 6.46 94 LEU A N 1
ATOM 5369 C CA . LEU D 4 94 ? 127.777 135.073 134.351 1.00 4.44 94 LEU A CA 1
ATOM 5370 C C . LEU D 4 94 ? 128.109 134.090 133.238 1.00 14.13 94 LEU A C 1
ATOM 5371 O O . LEU D 4 94 ? 128.683 134.470 132.212 1.00 25.40 94 LEU A O 1
ATOM 5376 N N . MET D 4 95 ? 127.742 132.820 133.419 1.00 4.95 95 MET A N 1
ATOM 5377 C CA . MET D 4 95 ? 128.014 131.816 132.396 1.00 1.95 95 MET A CA 1
ATOM 5378 C C . MET D 4 95 ? 127.206 132.071 131.128 1.00 12.97 95 MET A C 1
ATOM 5379 O O . MET D 4 95 ? 127.712 131.883 130.016 1.00 14.95 95 MET A O 1
ATOM 5384 N N . LYS D 4 96 ? 125.950 132.498 131.272 1.00 12.13 96 LYS A N 1
ATOM 5385 C CA . LYS D 4 96 ? 125.132 132.810 130.104 1.00 7.86 96 LYS A CA 1
ATOM 5386 C C . LYS D 4 96 ? 125.678 134.019 129.350 1.00 9.54 96 LYS A C 1
ATOM 5387 O O . LYS D 4 96 ? 125.722 134.025 128.110 1.00 11.76 96 LYS A O 1
ATOM 5393 N N . ASP D 4 97 ? 126.110 135.049 130.084 1.00 5.73 97 ASP A N 1
ATOM 5394 C CA . ASP D 4 97 ? 126.753 136.196 129.451 1.00 3.54 97 ASP A CA 1
ATOM 5395 C C . ASP D 4 97 ? 128.019 135.777 128.720 1.00 1.50 97 ASP A C 1
ATOM 5396 O O . ASP D 4 97 ? 128.291 136.251 127.612 1.00 9.53 97 ASP A O 1
ATOM 5401 N N . ARG D 4 98 ? 128.805 134.888 129.330 1.00 3.86 98 ARG A N 1
ATOM 5402 C CA . ARG D 4 98 ? 130.021 134.391 128.696 1.00 4.73 98 ARG A CA 1
ATOM 5403 C C . ARG D 4 98 ? 129.710 133.632 127.411 1.00 2.84 98 ARG A C 1
ATOM 5404 O O . ARG D 4 98 ? 130.419 133.773 126.409 1.00 5.30 98 ARG A O 1
ATOM 5412 N N . LYS D 4 99 ? 128.656 132.816 127.426 1.00 10.62 99 LYS A N 1
ATOM 5413 C CA . LYS D 4 99 ? 128.247 132.098 126.223 1.00 1.35 99 LYS A CA 1
ATOM 5414 C C . LYS D 4 99 ? 127.859 133.065 125.111 1.00 8.03 99 LYS A C 1
ATOM 5415 O O . LYS D 4 99 ? 128.244 132.880 123.947 1.00 12.83 99 LYS A O 1
ATOM 5421 N N . GLN D 4 100 ? 127.105 134.112 125.457 1.00 11.74 100 GLN A N 1
ATOM 5422 C CA . GLN D 4 100 ? 126.717 135.115 124.469 1.00 0.00 100 GLN A CA 1
ATOM 5423 C C . GLN D 4 100 ? 127.933 135.844 123.899 1.00 13.72 100 GLN A C 1
ATOM 5424 O O . GLN D 4 100 ? 128.025 136.065 122.683 1.00 7.88 100 GLN A O 1
ATOM 5430 N N . TYR D 4 101 ? 128.880 136.222 124.763 1.00 8.74 101 TYR A N 1
ATOM 5431 C CA . TYR D 4 101 ? 130.087 136.899 124.295 1.00 0.00 101 TYR A CA 1
ATOM 5432 C C . TYR D 4 101 ? 130.907 135.999 123.383 1.00 14.72 101 TYR A C 1
ATOM 5433 O O . TYR D 4 101 ? 131.454 136.458 122.375 1.00 16.75 101 TYR A O 1
ATOM 5442 N N . ARG D 4 102 ? 131.020 134.715 123.730 1.00 11.50 102 ARG A N 1
ATOM 5443 C CA . ARG D 4 102 ? 131.752 133.775 122.890 1.00 1.28 102 ARG A CA 1
ATOM 5444 C C . ARG D 4 102 ? 131.097 133.626 121.523 1.00 7.35 102 ARG A C 1
ATOM 5445 O O . ARG D 4 102 ? 131.786 133.588 120.496 1.00 10.02 102 ARG A O 1
ATOM 5453 N N . MET D 4 103 ? 129.765 133.533 121.491 1.00 12.07 103 MET A N 1
ATOM 5454 C CA . MET D 4 103 ? 129.070 133.432 120.211 1.00 5.39 103 MET A CA 1
ATOM 5455 C C . MET D 4 103 ? 129.285 134.681 119.368 1.00 10.43 103 MET A C 1
ATOM 5456 O O . MET D 4 103 ? 129.476 134.591 118.149 1.00 18.19 103 MET A O 1
ATOM 5461 N N . ALA D 4 104 ? 129.248 135.857 119.998 1.00 14.86 104 ALA A N 1
ATOM 5462 C CA . ALA D 4 104 ? 129.512 137.092 119.266 1.00 8.82 104 ALA A CA 1
ATOM 5463 C C . ALA D 4 104 ? 130.940 137.124 118.731 1.00 10.33 104 ALA A C 1
ATOM 5464 O O . ALA D 4 104 ? 131.176 137.564 117.600 1.00 17.27 104 ALA A O 1
ATOM 5466 N N . HIS D 4 105 ? 131.906 136.667 119.533 1.00 11.20 105 HIS A N 1
ATOM 5467 C CA . HIS D 4 105 ? 133.287 136.591 119.067 1.00 8.41 105 HIS A CA 1
ATOM 5468 C C . HIS D 4 105 ? 133.404 135.690 117.847 1.00 11.11 105 HIS A C 1
ATOM 5469 O O . HIS D 4 105 ? 134.089 136.028 116.875 1.00 9.73 105 HIS A O 1
ATOM 5476 N N . ARG D 4 106 ? 132.752 134.530 117.887 1.00 15.89 106 ARG A N 1
ATOM 5477 C CA . ARG D 4 106 ? 132.891 133.556 116.815 1.00 10.80 106 ARG A CA 1
ATOM 5478 C C . ARG D 4 106 ? 132.080 133.911 115.577 1.00 9.75 106 ARG A C 1
ATOM 5479 O O . ARG D 4 106 ? 132.374 133.394 114.496 1.00 13.23 106 ARG A O 1
ATOM 5487 N N . ARG D 4 107 ? 131.074 134.775 115.703 1.00 7.47 107 ARG A N 1
ATOM 5488 C CA . ARG D 4 107 ? 130.351 135.221 114.518 1.00 6.64 107 ARG A CA 1
ATOM 5489 C C . ARG D 4 107 ? 130.973 136.466 113.891 1.00 12.23 107 ARG A C 1
ATOM 5490 O O . ARG D 4 107 ? 131.220 136.496 112.683 1.00 13.49 107 ARG A O 1
ATOM 5498 N N . LEU D 4 108 ? 131.224 137.503 114.692 1.00 13.90 108 LEU A N 1
ATOM 5499 C CA . LEU D 4 108 ? 131.664 138.777 114.135 1.00 10.24 108 LEU A CA 1
ATOM 5500 C C . LEU D 4 108 ? 133.117 138.738 113.683 1.00 9.22 108 LEU A C 1
ATOM 5501 O O . LEU D 4 108 ? 133.465 139.333 112.658 1.00 17.45 108 LEU A O 1
ATOM 5506 N N . LYS D 4 109 ? 133.979 138.051 114.427 1.00 8.79 109 LYS A N 1
ATOM 5507 C CA . LYS D 4 109 ? 135.399 138.052 114.109 1.00 14.13 109 LYS A CA 1
ATOM 5508 C C . LYS D 4 109 ? 135.812 136.913 113.188 1.00 11.88 109 LYS A C 1
ATOM 5509 O O . LYS D 4 109 ? 136.843 137.026 112.517 1.00 16.03 109 LYS A O 1
ATOM 5515 N N . ARG D 4 110 ? 135.042 135.828 113.134 1.00 9.11 110 ARG A N 1
ATOM 5516 C CA . ARG D 4 110 ? 135.414 134.652 112.359 1.00 7.44 110 ARG A CA 1
ATOM 5517 C C . ARG D 4 110 ? 134.485 134.408 111.176 1.00 11.57 110 ARG A C 1
ATOM 5518 O O . ARG D 4 110 ? 134.939 134.391 110.031 1.00 19.46 110 ARG A O 1
ATOM 5526 N N . ARG D 4 111 ? 133.186 134.238 111.424 1.00 2.04 111 ARG A N 1
ATOM 5527 C CA . ARG D 4 111 ? 132.273 133.803 110.371 1.00 7.79 111 ARG A CA 1
ATOM 5528 C C . ARG D 4 111 ? 132.052 134.902 109.337 1.00 10.53 111 ARG A C 1
ATOM 5529 O O . ARG D 4 111 ? 132.125 134.656 108.125 1.00 8.11 111 ARG A O 1
ATOM 5537 N N . CYS D 4 112 ? 131.795 136.127 109.799 1.00 10.53 112 CYS A N 1
ATOM 5538 C CA . CYS D 4 112 ? 131.498 137.223 108.884 1.00 3.46 112 CYS A CA 1
ATOM 5539 C C . CYS D 4 112 ? 132.731 137.640 108.092 1.00 16.50 112 CYS A C 1
ATOM 5540 O O . CYS D 4 112 ? 132.628 137.969 106.905 1.00 14.82 112 CYS A O 1
ATOM 5543 N N . LYS D 4 113 ? 133.906 137.630 108.724 1.00 11.94 113 LYS A N 1
ATOM 5544 C CA . LYS D 4 113 ? 135.133 137.926 107.992 1.00 6.00 113 LYS A CA 1
ATOM 5545 C C . LYS D 4 113 ? 135.420 136.865 106.936 1.00 17.70 113 LYS A C 1
ATOM 5546 O O . LYS D 4 113 ? 135.863 137.190 105.828 1.00 25.74 113 LYS A O 1
ATOM 5552 N N . ARG D 4 114 ? 135.186 135.592 107.265 1.00 13.30 114 ARG A N 1
ATOM 5553 C CA . ARG D 4 114 ? 135.360 134.525 106.285 1.00 4.08 114 ARG A CA 1
ATOM 5554 C C . ARG D 4 114 ? 134.404 134.695 105.113 1.00 3.15 114 ARG A C 1
ATOM 5555 O O . ARG D 4 114 ? 134.779 134.475 103.956 1.00 8.98 114 ARG A O 1
ATOM 5563 N N . ARG D 4 115 ? 133.158 135.082 105.396 1.00 13.66 115 ARG A N 1
ATOM 5564 C CA . ARG D 4 115 ? 132.199 135.321 104.324 1.00 7.89 115 ARG A CA 1
ATOM 5565 C C . ARG D 4 115 ? 132.601 136.515 103.463 1.00 9.45 115 ARG A C 1
ATOM 5566 O O . ARG D 4 115 ? 132.442 136.476 102.236 1.00 12.68 115 ARG A O 1
ATOM 5574 N N . ARG D 4 116 C 133.128 137.574 104.081 1.00 12.54 116 ARG A N 1
ATOM 5575 C CA . ARG D 4 116 C 133.627 138.713 103.315 1.00 10.89 116 ARG A CA 1
ATOM 5576 C C . ARG D 4 116 C 134.779 138.305 102.408 1.00 3.34 116 ARG A C 1
ATOM 5577 O O . ARG D 4 116 C 134.828 138.705 101.239 1.00 10.05 116 ARG A O 1
ATOM 5585 N N . ARG D 4 117 ? 135.714 137.507 102.930 1.00 13.34 117 ARG A N 1
ATOM 5586 C CA . ARG D 4 117 ? 136.833 137.047 102.114 1.00 2.61 117 ARG A CA 1
ATOM 5587 C C . ARG D 4 117 ? 136.358 136.168 100.967 1.00 1.70 117 ARG A C 1
ATOM 5588 O O . ARG D 4 117 ? 136.877 136.265 99.850 1.00 6.51 117 ARG A O 1
ATOM 5596 N N . ALA D 4 118 ? 135.376 135.302 101.224 1.00 13.76 118 ALA A N 1
ATOM 5597 C CA . ALA D 4 118 ? 134.835 134.460 100.163 1.00 4.75 118 ALA A CA 1
ATOM 5598 C C . ALA D 4 118 ? 134.174 135.291 99.072 1.00 0.00 118 ALA A C 1
ATOM 5599 O O . ALA D 4 118 ? 134.376 135.033 97.881 1.00 11.15 118 ALA A O 1
ATOM 5601 N N . LYS D 4 119 ? 133.374 136.288 99.460 1.00 9.58 119 LYS A N 1
ATOM 5602 C CA . LYS D 4 119 ? 132.736 137.149 98.468 1.00 6.93 119 LYS A CA 1
ATOM 5603 C C . LYS D 4 119 ? 133.764 137.932 97.661 1.00 9.49 119 LYS A C 1
ATOM 5604 O O . LYS D 4 119 ? 133.631 138.065 96.440 1.00 16.64 119 LYS A O 1
ATOM 5610 N N . ALA D 4 120 ? 134.795 138.460 98.325 1.00 12.79 120 ALA A N 1
ATOM 5611 C CA . ALA D 4 120 ? 135.803 139.243 97.619 1.00 3.59 120 ALA A CA 1
ATOM 5612 C C . ALA D 4 120 ? 136.652 138.382 96.692 1.00 9.81 120 ALA A C 1
ATOM 5613 O O . ALA D 4 120 ? 137.040 138.837 95.611 1.00 15.87 120 ALA A O 1
ATOM 5615 N N . ALA D 4 121 ? 136.950 137.146 97.088 1.00 12.98 121 ALA A N 1
ATOM 5616 C CA . ALA D 4 121 ? 137.841 136.283 96.327 1.00 6.49 121 ALA A CA 1
ATOM 5617 C C . ALA D 4 121 ? 137.130 135.449 95.271 1.00 19.02 121 ALA A C 1
ATOM 5618 O O . ALA D 4 121 ? 137.804 134.786 94.476 1.00 24.35 121 ALA A O 1
ATOM 5620 N N . GLY D 4 122 ? 135.802 135.465 95.236 1.00 17.67 122 GLY A N 1
ATOM 5621 C CA . GLY D 4 122 ? 135.088 134.631 94.294 1.00 12.76 122 GLY A CA 1
ATOM 5622 C C . GLY D 4 122 ? 135.048 133.164 94.651 1.00 17.80 122 GLY A C 1
ATOM 5623 O O . GLY D 4 122 ? 134.832 132.329 93.770 1.00 21.36 122 GLY A O 1
ATOM 5624 N N . THR D 4 123 ? 135.256 132.823 95.920 1.00 18.81 123 THR A N 1
ATOM 5625 C CA . THR D 4 123 ? 135.219 131.440 96.390 1.00 10.64 123 THR A CA 1
ATOM 5626 C C . THR D 4 123 ? 133.932 131.138 97.146 1.00 13.79 123 THR A C 1
ATOM 5627 O O . THR D 4 123 ? 133.936 130.388 98.124 1.00 25.22 123 THR A O 1
ATOM 5631 N N . ALA D 4 124 ? 132.817 131.714 96.716 1.00 10.90 124 ALA A N 1
ATOM 5632 C CA . ALA D 4 124 ? 131.531 131.537 97.369 1.00 19.30 124 ALA A CA 1
ATOM 5633 C C . ALA D 4 124 ? 130.614 130.669 96.514 1.00 20.85 124 ALA A C 1
ATOM 5634 O O . ALA D 4 124 ? 130.940 130.304 95.383 1.00 27.11 124 ALA A O 1
ATOM 5636 N N . PHE D 4 125 ? 129.456 130.330 97.080 1.00 15.41 125 PHE A N 1
ATOM 5637 C CA . PHE D 4 125 ? 128.459 129.569 96.337 1.00 19.68 125 PHE A CA 1
ATOM 5638 C C . PHE D 4 125 ? 127.974 130.366 95.132 1.00 29.46 125 PHE A C 1
ATOM 5639 O O . PHE D 4 125 ? 127.799 131.585 95.203 1.00 32.16 125 PHE A O 1
ATOM 5647 N N . GLU D 4 126 ? 127.756 129.666 94.017 1.00 35.93 126 GLU A N 1
ATOM 5648 C CA . GLU D 4 126 ? 127.166 130.314 92.850 1.00 30.89 126 GLU A CA 1
ATOM 5649 C C . GLU D 4 126 ? 125.762 130.815 93.159 1.00 40.22 126 GLU A C 1
ATOM 5650 O O . GLU D 4 126 ? 125.374 131.908 92.733 1.00 41.74 126 GLU A O 1
ATOM 5656 N N . GLU D 4 127 ? 124.988 130.026 93.904 1.00 42.10 127 GLU A N 1
ATOM 5657 C CA . GLU D 4 127 ? 123.653 130.437 94.312 1.00 39.24 127 GLU A CA 1
ATOM 5658 C C . GLU D 4 127 ? 123.669 131.391 95.499 1.00 40.62 127 GLU A C 1
ATOM 5659 O O . GLU D 4 127 ? 122.618 131.934 95.855 1.00 43.33 127 GLU A O 1
ATOM 5665 N N . GLY D 4 128 ? 124.830 131.609 96.117 1.00 34.34 128 GLY A N 1
ATOM 5666 C CA . GLY D 4 128 ? 124.961 132.521 97.227 1.00 27.20 128 GLY A CA 1
ATOM 5667 C C . GLY D 4 128 ? 124.677 131.922 98.587 1.00 29.34 128 GLY A C 1
ATOM 5668 O O . GLY D 4 128 ? 125.287 132.346 99.574 1.00 29.66 128 GLY A O 1
ATOM 5669 N N . GLU D 4 129 ? 123.773 130.950 98.670 1.00 28.73 129 GLU A N 1
ATOM 5670 C CA . GLU D 4 129 ? 123.475 130.284 99.927 1.00 26.12 129 GLU A CA 1
ATOM 5671 C C . GLU D 4 129 ? 123.208 128.814 99.648 1.00 28.05 129 GLU A C 1
ATOM 5672 O O . GLU D 4 129 ? 122.848 128.434 98.532 1.00 29.63 129 GLU A O 1
ATOM 5678 N N . LYS D 4 130 ? 123.402 127.992 100.673 1.00 22.02 130 LYS A N 1
ATOM 5679 C CA . LYS D 4 130 ? 123.208 126.554 100.577 1.00 17.79 130 LYS A CA 1
ATOM 5680 C C . LYS D 4 130 ? 122.449 126.061 101.798 1.00 22.67 130 LYS A C 1
ATOM 5681 O O . LYS D 4 130 ? 122.637 126.570 102.906 1.00 22.91 130 LYS A O 1
ATOM 5687 N N . GLN D 4 131 ? 121.587 125.071 101.594 1.00 23.08 131 GLN A N 1
ATOM 5688 C CA . GLN D 4 131 ? 120.887 124.407 102.685 1.00 16.88 131 GLN A CA 1
ATOM 5689 C C . GLN D 4 131 ? 121.604 123.101 102.995 1.00 21.63 131 GLN A C 1
ATOM 5690 O O . GLN D 4 131 ? 121.713 122.229 102.128 1.00 24.75 131 GLN A O 1
ATOM 5696 N N . ARG D 4 132 ? 122.098 122.973 104.221 1.00 22.96 132 ARG A N 1
ATOM 5697 C CA . ARG D 4 132 ? 122.824 121.785 104.647 1.00 17.32 132 ARG A CA 1
ATOM 5698 C C . ARG D 4 132 ? 122.011 121.028 105.685 1.00 16.23 132 ARG A C 1
ATOM 5699 O O . ARG D 4 132 ? 121.584 121.604 106.689 1.00 24.53 132 ARG A O 1
ATOM 5707 N N . LEU D 4 133 ? 121.799 119.742 105.436 1.00 14.70 133 LEU A N 1
ATOM 5708 C CA . LEU D 4 133 ? 121.158 118.847 106.390 1.00 15.45 133 LEU A CA 1
ATOM 5709 C C . LEU D 4 133 ? 122.253 118.021 107.052 1.00 22.05 133 LEU A C 1
ATOM 5710 O O . LEU D 4 133 ? 122.822 117.119 106.428 1.00 26.22 133 LEU A O 1
ATOM 5715 N N . LEU D 4 134 ? 122.556 118.334 108.304 1.00 13.22 134 LEU A N 1
ATOM 5716 C CA . LEU D 4 134 ? 123.653 117.706 109.019 1.00 7.71 134 LEU A CA 1
ATOM 5717 C C . LEU D 4 134 ? 123.172 116.470 109.765 1.00 18.66 134 LEU A C 1
ATOM 5718 O O . LEU D 4 134 ? 121.988 116.347 110.085 1.00 25.04 134 LEU A O 1
ATOM 5723 N N . PRO D 4 135 ? 124.068 115.519 110.038 1.00 25.93 135 PRO A N 1
ATOM 5724 C CA . PRO D 4 135 ? 123.660 114.302 110.751 1.00 11.21 135 PRO A CA 1
ATOM 5725 C C . PRO D 4 135 ? 123.059 114.611 112.114 1.00 17.51 135 PRO A C 1
ATOM 5726 O O . PRO D 4 135 ? 123.542 115.474 112.849 1.00 23.61 135 PRO A O 1
ATOM 5730 N N . GLY D 4 136 ? 122.001 113.877 112.454 1.00 17.36 136 GLY A N 1
ATOM 5731 C CA . GLY D 4 136 ? 121.263 114.106 113.675 1.00 10.64 136 GLY A CA 1
ATOM 5732 C C . GLY D 4 136 ? 120.208 115.182 113.590 1.00 20.76 136 GLY A C 1
ATOM 5733 O O . GLY D 4 136 ? 119.558 115.471 114.603 1.00 23.41 136 GLY A O 1
ATOM 5734 N N . CYS D 4 137 ? 120.011 115.781 112.421 1.00 26.42 137 CYS A N 1
ATOM 5735 C CA . CYS D 4 137 ? 119.051 116.853 112.223 1.00 11.50 137 CYS A CA 1
ATOM 5736 C C . CYS D 4 137 ? 118.042 116.449 111.158 1.00 19.20 137 CYS A C 1
ATOM 5737 O O . CYS D 4 137 ? 118.376 115.747 110.199 1.00 27.93 137 CYS A O 1
ATOM 5740 N N . PHE D 4 138 ? 116.800 116.893 111.338 1.00 21.90 138 PHE A N 1
ATOM 5741 C CA . PHE D 4 138 ? 115.754 116.689 110.347 1.00 22.00 138 PHE A CA 1
ATOM 5742 C C . PHE D 4 138 ? 115.453 117.936 109.533 1.00 21.50 138 PHE A C 1
ATOM 5743 O O . PHE D 4 138 ? 114.781 117.833 108.501 1.00 30.99 138 PHE A O 1
ATOM 5751 N N . LYS D 4 139 ? 115.931 119.101 109.961 1.00 17.89 139 LYS A N 1
ATOM 5752 C CA . LYS D 4 139 ? 115.742 120.347 109.248 1.00 19.49 139 LYS A CA 1
ATOM 5753 C C . LYS D 4 139 ? 117.091 120.968 108.909 1.00 22.12 139 LYS A C 1
ATOM 5754 O O . LYS D 4 139 ? 118.027 120.893 109.712 1.00 17.92 139 LYS A O 1
ATOM 5760 N N . PRO D 4 140 ? 117.227 121.570 107.734 1.00 22.88 140 PRO A N 1
ATOM 5761 C CA . PRO D 4 140 ? 118.525 122.101 107.311 1.00 21.14 140 PRO A CA 1
ATOM 5762 C C . PRO D 4 140 ? 118.857 123.424 107.989 1.00 19.26 140 PRO A C 1
ATOM 5763 O O . PRO D 4 140 ? 118.025 124.067 108.629 1.00 25.37 140 PRO A O 1
ATOM 5767 N N . ILE D 4 141 ? 120.118 123.813 107.841 1.00 16.05 141 ILE A N 1
ATOM 5768 C CA . ILE D 4 141 ? 120.593 125.139 108.207 1.00 20.28 141 ILE A CA 1
ATOM 5769 C C . ILE D 4 141 ? 121.005 125.858 106.933 1.00 21.80 141 ILE A C 1
ATOM 5770 O O . ILE D 4 141 ? 121.376 125.235 105.931 1.00 23.05 141 ILE A O 1
ATOM 5775 N N . THR D 4 142 ? 120.930 127.183 106.973 1.00 21.10 142 THR A N 1
ATOM 5776 C CA . THR D 4 142 ? 121.302 128.025 105.845 1.00 24.89 142 THR A CA 1
ATOM 5777 C C . THR D 4 142 ? 122.728 128.522 106.042 1.00 19.23 142 THR A C 1
ATOM 5778 O O . THR D 4 142 ? 123.022 129.207 107.026 1.00 15.32 142 THR A O 1
ATOM 5782 N N . CYS D 4 143 ? 123.607 128.169 105.112 1.00 22.60 143 CYS A N 1
ATOM 5783 C CA . CYS D 4 143 ? 124.986 128.633 105.100 1.00 20.59 143 CYS A CA 1
ATOM 5784 C C . CYS D 4 143 ? 125.129 129.622 103.955 1.00 23.53 143 CYS A C 1
ATOM 5785 O O . CYS D 4 143 ? 124.928 129.259 102.792 1.00 24.51 143 CYS A O 1
ATOM 5788 N N . LYS D 4 144 ? 125.471 130.862 104.280 1.00 15.88 144 LYS A N 1
ATOM 5789 C CA . LYS D 4 144 ? 125.557 131.915 103.281 1.00 15.37 144 LYS A CA 1
ATOM 5790 C C . LYS D 4 144 ? 126.987 132.018 102.767 1.00 13.21 144 LYS A C 1
ATOM 5791 O O . LYS D 4 144 ? 127.925 132.200 103.548 1.00 12.54 144 LYS A O 1
ATOM 5797 N N . SER D 4 145 ? 127.143 131.831 101.458 1.00 17.38 145 SER A N 1
ATOM 5798 C CA . SER D 4 145 ? 128.359 132.045 100.680 1.00 17.15 145 SER A CA 1
ATOM 5799 C C . SER D 4 145 ? 129.441 131.000 100.921 1.00 21.34 145 SER A C 1
ATOM 5800 O O . SER D 4 145 ? 130.303 130.810 100.063 1.00 24.84 145 SER A O 1
ATOM 5803 N N . ILE D 4 146 ? 129.353 130.238 102.011 1.00 19.51 146 ILE A N 1
ATOM 5804 C CA . ILE D 4 146 ? 130.365 129.241 102.350 1.00 8.22 146 ILE A CA 1
ATOM 5805 C C . ILE D 4 146 ? 129.745 128.242 103.306 1.00 13.61 146 ILE A C 1
ATOM 5806 O O . ILE D 4 146 ? 128.744 128.525 103.961 1.00 19.79 146 ILE A O 1
ATOM 5811 N N . ARG D 4 147 ? 130.361 127.069 103.395 1.00 14.19 147 ARG A N 1
ATOM 5812 C CA . ARG D 4 147 ? 129.940 126.038 104.326 1.00 6.29 147 ARG A CA 1
ATOM 5813 C C . ARG D 4 147 ? 130.151 126.484 105.768 1.00 13.08 147 ARG A C 1
ATOM 5814 O O . ARG D 4 147 ? 131.006 127.320 106.070 1.00 17.72 147 ARG A O 1
ATOM 5822 N N . ASN D 4 148 ? 129.350 125.914 106.659 1.00 7.53 148 ASN A N 1
ATOM 5823 C CA . ASN D 4 148 ? 129.510 126.145 108.084 1.00 0.00 148 ASN A CA 1
ATOM 5824 C C . ASN D 4 148 ? 130.799 125.511 108.586 1.00 8.71 148 ASN A C 1
ATOM 5825 O O . ASN D 4 148 ? 131.312 124.550 108.008 1.00 22.51 148 ASN A O 1
ATOM 5830 N N . LYS D 4 149 ? 131.335 126.069 109.666 1.00 2.28 149 LYS A N 1
ATOM 5831 C CA . LYS D 4 149 ? 132.320 125.332 110.437 1.00 0.00 149 LYS A CA 1
ATOM 5832 C C . LYS D 4 149 ? 131.645 124.109 111.044 1.00 6.99 149 LYS A C 1
ATOM 5833 O O . LYS D 4 149 ? 130.456 124.134 111.367 1.00 9.61 149 LYS A O 1
ATOM 5839 N N . GLU D 4 150 ? 132.402 123.021 111.164 1.00 9.41 150 GLU A N 1
ATOM 5840 C CA . GLU D 4 150 ? 131.813 121.751 111.568 1.00 8.46 150 GLU A CA 1
ATOM 5841 C C . GLU D 4 150 ? 131.101 121.877 112.909 1.00 15.51 150 GLU A C 1
ATOM 5842 O O . GLU D 4 150 ? 131.687 122.320 113.900 1.00 14.65 150 GLU A O 1
ATOM 5848 N N . ALA D 4 151 ? 129.834 121.473 112.932 1.00 10.07 151 ALA A N 1
ATOM 5849 C CA . ALA D 4 151 ? 129.023 121.509 114.139 1.00 1.38 151 ALA A CA 1
ATOM 5850 C C . ALA D 4 151 ? 129.176 120.185 114.876 1.00 10.96 151 ALA A C 1
ATOM 5851 O O . ALA D 4 151 ? 128.934 119.117 114.305 1.00 14.33 151 ALA A O 1
ATOM 5853 N N . ARG D 4 152 ? 129.571 120.258 116.142 1.00 16.05 152 ARG A N 1
ATOM 5854 C CA . ARG D 4 152 ? 129.915 119.085 116.940 1.00 3.15 152 ARG A CA 1
ATOM 5855 C C . ARG D 4 152 ? 128.878 118.928 118.048 1.00 5.13 152 ARG A C 1
ATOM 5856 O O . ARG D 4 152 ? 128.979 119.551 119.105 1.00 15.85 152 ARG A O 1
ATOM 5864 N N . PHE D 4 153 ? 127.876 118.091 117.796 1.00 5.33 153 PHE A N 1
ATOM 5865 C CA . PHE D 4 153 ? 126.867 117.792 118.801 1.00 0.52 153 PHE A CA 1
ATOM 5866 C C . PHE D 4 153 ? 126.430 116.335 118.810 1.00 4.12 153 PHE A C 1
ATOM 5867 O O . PHE D 4 153 ? 125.504 115.998 119.551 1.00 17.74 153 PHE A O 1
ATOM 5875 N N . ASN D 4 154 ? 127.057 115.464 118.020 1.00 17.20 154 ASN A N 1
ATOM 5876 C CA . ASN D 4 154 ? 126.576 114.094 117.894 1.00 11.22 154 ASN A CA 1
ATOM 5877 C C . ASN D 4 154 ? 127.082 113.205 119.027 1.00 11.52 154 ASN A C 1
ATOM 5878 O O . ASN D 4 154 ? 126.305 112.459 119.629 1.00 23.82 154 ASN A O 1
ATOM 5883 N N . ASN D 4 155 ? 128.381 113.254 119.323 1.00 9.58 155 ASN A N 1
ATOM 5884 C CA . ASN D 4 155 ? 128.987 112.334 120.290 1.00 4.63 155 ASN A CA 1
ATOM 5885 C C . ASN D 4 155 ? 129.943 113.109 121.200 1.00 8.69 155 ASN A C 1
ATOM 5886 O O . ASN D 4 155 ? 131.151 113.138 120.962 1.00 14.12 155 ASN A O 1
ATOM 5891 N N . ARG D 4 156 ? 129.407 113.694 122.268 1.00 16.66 156 ARG A N 1
ATOM 5892 C CA . ARG D 4 156 ? 130.205 114.391 123.271 1.00 5.46 156 ARG A CA 1
ATOM 5893 C C . ARG D 4 156 ? 129.972 113.737 124.625 1.00 14.04 156 ARG A C 1
ATOM 5894 O O . ARG D 4 156 ? 128.824 113.546 125.036 1.00 16.74 156 ARG A O 1
ATOM 5902 N N . LYS D 4 157 ? 131.057 113.402 125.317 1.00 18.34 157 LYS A N 1
ATOM 5903 C CA . LYS D 4 157 ? 130.980 112.613 126.535 1.00 7.38 157 LYS A CA 1
ATOM 5904 C C . LYS D 4 157 ? 131.532 113.390 127.720 1.00 8.24 157 LYS A C 1
ATOM 5905 O O . LYS D 4 157 ? 132.405 114.250 127.575 1.00 16.82 157 LYS A O 1
ATOM 5911 N N . ARG D 4 158 ? 131.002 113.077 128.895 1.00 8.42 158 ARG A N 1
ATOM 5912 C CA . ARG D 4 158 ? 131.431 113.637 130.163 1.00 5.34 158 ARG A CA 1
ATOM 5913 C C . ARG D 4 158 ? 131.695 112.510 131.147 1.00 10.32 158 ARG A C 1
ATOM 5914 O O . ARG D 4 158 ? 131.127 111.422 131.018 1.00 12.97 158 ARG A O 1
ATOM 5922 N N . PRO D 4 159 ? 132.565 112.736 132.129 1.00 15.76 159 PRO A N 1
ATOM 5923 C CA . PRO D 4 159 ? 132.783 111.719 133.161 1.00 13.60 159 PRO A CA 1
ATOM 5924 C C . PRO D 4 159 ? 131.506 111.450 133.940 1.00 19.54 159 PRO A C 1
ATOM 5925 O O . PRO D 4 159 ? 130.631 112.310 134.059 1.00 21.90 159 PRO A O 1
ATOM 5929 N N . VAL D 4 160 ? 131.393 110.223 134.452 1.00 17.22 160 VAL A N 1
ATOM 5930 C CA . VAL D 4 160 ? 130.268 109.881 135.312 1.00 13.52 160 VAL A CA 1
ATOM 5931 C C . VAL D 4 160 ? 130.296 110.770 136.544 1.00 18.56 160 VAL A C 1
ATOM 5932 O O . VAL D 4 160 ? 131.304 110.843 137.258 1.00 21.27 160 VAL A O 1
ATOM 5936 N N . GLY D 4 161 ? 129.187 111.456 136.798 1.00 15.78 161 GLY A N 1
ATOM 5937 C CA . GLY D 4 161 ? 129.128 112.414 137.880 1.00 11.24 161 GLY A CA 1
ATOM 5938 C C . GLY D 4 161 ? 129.440 113.840 137.495 1.00 19.26 161 GLY A C 1
ATOM 5939 O O . GLY D 4 161 ? 129.698 114.659 138.384 1.00 30.38 161 GLY A O 1
ATOM 5940 N N . TRP D 4 162 ? 129.435 114.161 136.202 1.00 12.85 162 TRP A N 1
ATOM 5941 C CA . TRP D 4 162 ? 129.688 115.525 135.755 1.00 9.08 162 TRP A CA 1
ATOM 5942 C C . TRP D 4 162 ? 128.622 116.472 136.290 1.00 12.15 162 TRP A C 1
ATOM 5943 O O . TRP D 4 162 ? 127.429 116.159 136.272 1.00 23.88 162 TRP A O 1
ATOM 5954 N N . LEU D 4 163 ? 129.057 117.636 136.761 1.00 2.25 163 LEU A N 1
ATOM 5955 C CA . LEU D 4 163 ? 128.164 118.661 137.276 1.00 5.72 163 LEU A CA 1
ATOM 5956 C C . LEU D 4 163 ? 128.428 119.979 136.561 1.00 10.71 163 LEU A C 1
ATOM 5957 O O . LEU D 4 163 ? 129.533 120.227 136.071 1.00 11.56 163 LEU A O 1
ATOM 5962 N N . THR D 4 164 ? 127.404 120.828 136.510 1.00 9.48 164 THR A N 1
ATOM 5963 C CA . THR D 4 164 ? 127.556 122.145 135.916 1.00 4.17 164 THR A CA 1
ATOM 5964 C C . THR D 4 164 ? 128.433 123.023 136.804 1.00 16.61 164 THR A C 1
ATOM 5965 O O . THR D 4 164 ? 128.633 122.725 137.983 1.00 23.31 164 THR A O 1
ATOM 5969 N N . PRO D 4 165 ? 128.992 124.103 136.249 1.00 21.87 165 PRO A N 1
ATOM 5970 C CA . PRO D 4 165 ? 129.765 125.028 137.095 1.00 15.29 165 PRO A CA 1
ATOM 5971 C C . PRO D 4 165 ? 128.996 125.551 138.297 1.00 12.83 165 PRO A C 1
ATOM 5972 O O . PRO D 4 165 ? 129.603 125.805 139.342 1.00 21.08 165 PRO A O 1
ATOM 5976 N N . THR D 4 166 ? 127.677 125.721 138.187 1.00 7.51 166 THR A N 1
ATOM 5977 C CA . THR D 4 166 ? 126.893 126.159 139.339 1.00 15.45 166 THR A CA 1
ATOM 5978 C C . THR D 4 166 ? 126.822 125.072 140.408 1.00 10.80 166 THR A C 1
ATOM 5979 O O . THR D 4 166 ? 127.005 125.346 141.603 1.00 15.14 166 THR A O 1
ATOM 5983 N N . ALA D 4 167 ? 126.558 123.830 139.997 1.00 17.46 167 ALA A N 1
ATOM 5984 C CA . ALA D 4 167 ? 126.512 122.723 140.944 1.00 11.12 167 ALA A CA 1
ATOM 5985 C C . ALA D 4 167 ? 127.875 122.479 141.578 1.00 5.44 167 ALA A C 1
ATOM 5986 O O . ALA D 4 167 ? 127.971 122.240 142.789 1.00 15.01 167 ALA A O 1
ATOM 5988 N N . ASN D 4 168 ? 128.942 122.538 140.777 1.00 9.06 168 ASN A N 1
ATOM 5989 C CA . ASN D 4 168 ? 130.281 122.409 141.339 1.00 11.50 168 ASN A CA 1
ATOM 5990 C C . ASN D 4 168 ? 130.581 123.544 142.302 1.00 1.17 168 ASN A C 1
ATOM 5991 O O . ASN D 4 168 ? 131.219 123.332 143.335 1.00 9.00 168 ASN A O 1
ATOM 5996 N N . HIS D 4 169 ? 130.142 124.760 141.975 1.00 4.62 169 HIS A N 1
ATOM 5997 C CA . HIS D 4 169 ? 130.373 125.886 142.870 1.00 7.07 169 HIS A CA 1
ATOM 5998 C C . HIS D 4 169 ? 129.696 125.667 144.215 1.00 7.99 169 HIS A C 1
ATOM 5999 O O . HIS D 4 169 ? 130.313 125.869 145.266 1.00 3.37 169 HIS A O 1
ATOM 6006 N N . LEU D 4 170 ? 128.432 125.235 144.205 1.00 12.87 170 LEU A N 1
ATOM 6007 C CA . LEU D 4 170 ? 127.735 124.994 145.467 1.00 3.41 170 LEU A CA 1
ATOM 6008 C C . LEU D 4 170 ? 128.395 123.869 146.263 1.00 13.44 170 LEU A C 1
ATOM 6009 O O . LEU D 4 170 ? 128.593 123.993 147.481 1.00 16.83 170 LEU A O 1
ATOM 6014 N N . LEU D 4 171 ? 128.760 122.775 145.588 1.00 6.25 171 LEU A N 1
ATOM 6015 C CA . LEU D 4 171 ? 129.391 121.650 146.273 1.00 3.72 171 LEU A CA 1
ATOM 6016 C C . LEU D 4 171 ? 130.735 122.042 146.882 1.00 13.78 171 LEU A C 1
ATOM 6017 O O . LEU D 4 171 ? 131.016 121.732 148.049 1.00 19.75 171 LEU A O 1
ATOM 6022 N N . VAL D 4 172 ? 131.569 122.739 146.111 1.00 9.87 172 VAL A N 1
ATOM 6023 C CA . VAL D 4 172 ? 132.880 123.157 146.586 1.00 10.17 172 VAL A CA 1
ATOM 6024 C C . VAL D 4 172 ? 132.753 124.181 147.705 1.00 13.78 172 VAL A C 1
ATOM 6025 O O . VAL D 4 172 ? 133.563 124.192 148.630 1.00 15.86 172 VAL A O 1
ATOM 6029 N N . THR D 4 173 ? 131.744 125.053 147.650 1.00 10.61 173 THR A N 1
ATOM 6030 C CA . THR D 4 173 ? 131.521 125.999 148.740 1.00 4.13 173 THR A CA 1
ATOM 6031 C C . THR D 4 173 ? 131.174 125.271 150.032 1.00 8.31 173 THR A C 1
ATOM 6032 O O . THR D 4 173 ? 131.732 125.566 151.101 1.00 16.05 173 THR A O 1
ATOM 6036 N N . HIS D 4 174 ? 130.249 124.309 149.946 1.00 17.96 174 HIS A N 1
ATOM 6037 C CA . HIS D 4 174 ? 129.909 123.503 151.114 1.00 15.73 174 HIS A CA 1
ATOM 6038 C C . HIS D 4 174 ? 131.140 122.816 151.688 1.00 9.83 174 HIS A C 1
ATOM 6039 O O . HIS D 4 174 ? 131.327 122.783 152.909 1.00 18.12 174 HIS A O 1
ATOM 6046 N N . LEU D 4 175 ? 131.993 122.259 150.823 1.00 12.76 175 LEU A N 1
ATOM 6047 C CA . LEU D 4 175 ? 133.199 121.593 151.308 1.00 18.87 175 LEU A CA 1
ATOM 6048 C C . LEU D 4 175 ? 134.237 122.561 151.870 1.00 18.41 175 LEU A C 1
ATOM 6049 O O . LEU D 4 175 ? 134.934 122.209 152.825 1.00 20.90 175 LEU A O 1
ATOM 6054 N N . ASN D 4 176 ? 134.363 123.757 151.298 1.00 21.08 176 ASN A N 1
ATOM 6055 C CA . ASN D 4 176 ? 135.360 124.735 151.715 1.00 14.70 176 ASN A CA 1
ATOM 6056 C C . ASN D 4 176 ? 135.047 125.365 153.060 1.00 16.01 176 ASN A C 1
ATOM 6057 O O . ASN D 4 176 ? 135.973 125.659 153.833 1.00 28.37 176 ASN A O 1
ATOM 6062 N N . VAL D 4 177 ? 133.767 125.601 153.355 1.00 12.95 177 VAL A N 1
ATOM 6063 C CA . VAL D 4 177 ? 133.451 126.166 154.663 1.00 16.18 177 VAL A CA 1
ATOM 6064 C C . VAL D 4 177 ? 133.822 125.185 155.771 1.00 17.46 177 VAL A C 1
ATOM 6065 O O . VAL D 4 177 ? 134.272 125.592 156.850 1.00 21.19 177 VAL A O 1
ATOM 6069 N N . VAL D 4 178 ? 133.658 123.884 155.521 1.00 23.69 178 VAL A N 1
ATOM 6070 C CA . VAL D 4 178 ? 134.038 122.874 156.504 1.00 19.34 178 VAL A CA 1
ATOM 6071 C C . VAL D 4 178 ? 135.534 122.928 156.787 1.00 14.94 178 VAL A C 1
ATOM 6072 O O . VAL D 4 178 ? 135.960 122.839 157.942 1.00 21.51 178 VAL A O 1
ATOM 6076 N N . LYS D 4 179 ? 136.355 123.074 155.745 1.00 14.28 179 LYS A N 1
ATOM 6077 C CA . LYS D 4 179 ? 137.799 123.160 155.943 1.00 18.41 179 LYS A CA 1
ATOM 6078 C C . LYS D 4 179 ? 138.193 124.430 156.690 1.00 23.40 179 LYS A C 1
ATOM 6079 O O . LYS D 4 179 ? 139.063 124.393 157.576 1.00 25.44 179 LYS A O 1
ATOM 6085 N N . LYS D 4 180 ? 137.560 125.558 156.361 1.00 25.08 180 LYS A N 1
ATOM 6086 C CA . LYS D 4 180 ? 137.854 126.783 157.098 1.00 23.18 180 LYS A CA 1
ATOM 6087 C C . LYS D 4 180 ? 137.492 126.644 158.572 1.00 27.13 180 LYS A C 1
ATOM 6088 O O . LYS D 4 180 ? 138.231 127.116 159.443 1.00 30.81 180 LYS A O 1
ATOM 6094 N N . VAL D 4 181 ? 136.363 125.998 158.874 1.00 20.69 181 VAL A N 1
ATOM 6095 C CA . VAL D 4 181 ? 136.014 125.747 160.270 1.00 25.17 181 VAL A CA 1
ATOM 6096 C C . VAL D 4 181 ? 137.019 124.804 160.922 1.00 30.22 181 VAL A C 1
ATOM 6097 O O . VAL D 4 181 ? 137.409 125.004 162.079 1.00 28.09 181 VAL A O 1
ATOM 6101 N N . GLN D 4 182 ? 137.464 123.773 160.198 1.00 28.78 182 GLN A N 1
ATOM 6102 C CA . GLN D 4 182 ? 138.452 122.848 160.743 1.00 25.13 182 GLN A CA 1
ATOM 6103 C C . GLN D 4 182 ? 139.753 123.553 161.085 1.00 29.00 182 GLN A C 1
ATOM 6104 O O . GLN D 4 182 ? 140.510 123.078 161.937 1.00 35.07 182 GLN A O 1
ATOM 6110 N N . LYS D 4 183 ? 140.047 124.665 160.410 1.00 31.96 183 LYS A N 1
ATOM 6111 C CA . LYS D 4 183 ? 141.267 125.401 160.735 1.00 27.55 183 LYS A CA 1
ATOM 6112 C C . LYS D 4 183 ? 141.260 125.925 162.171 1.00 33.59 183 LYS A C 1
ATOM 6113 O O . LYS D 4 183 ? 142.315 125.988 162.812 1.00 36.13 183 LYS A O 1
ATOM 6119 N N . ILE D 4 184 ? 140.098 126.321 162.695 1.00 32.49 184 ILE A N 1
ATOM 6120 C CA . ILE D 4 184 ? 140.087 126.923 164.028 1.00 26.95 184 ILE A CA 1
ATOM 6121 C C . ILE D 4 184 ? 139.634 125.927 165.090 1.00 34.89 184 ILE A C 1
ATOM 6122 O O . ILE D 4 184 ? 139.988 126.060 166.267 1.00 33.81 184 ILE A O 1
ATOM 6127 N N . LEU D 4 185 ? 138.840 124.927 164.712 1.00 36.03 185 LEU A N 1
ATOM 6128 C CA . LEU D 4 185 ? 138.304 124.004 165.698 1.00 27.19 185 LEU A CA 1
ATOM 6129 C C . LEU D 4 185 ? 138.674 122.565 165.360 1.00 27.57 185 LEU A C 1
ATOM 6130 O O . LEU D 4 185 ? 138.720 122.188 164.186 1.00 30.85 185 LEU A O 1
ATOM 6135 N N . PRO D 4 186 ? 138.945 121.738 166.372 1.00 31.74 186 PRO A N 1
ATOM 6136 C CA . PRO D 4 186 ? 139.202 120.300 166.148 1.00 27.37 186 PRO A CA 1
ATOM 6137 C C . PRO D 4 186 ? 137.911 119.501 165.978 1.00 31.86 186 PRO A C 1
ATOM 6138 O O . PRO D 4 186 ? 137.382 118.871 166.892 1.00 31.57 186 PRO A O 1
ATOM 6142 N N . VAL D 4 187 ? 137.383 119.529 164.760 1.00 34.52 187 VAL A N 1
ATOM 6143 C CA . VAL D 4 187 ? 136.122 118.864 164.449 1.00 31.81 187 VAL A CA 1
ATOM 6144 C C . VAL D 4 187 ? 136.354 117.362 164.362 1.00 35.34 187 VAL A C 1
ATOM 6145 O O . VAL D 4 187 ? 137.239 116.898 163.634 1.00 34.23 187 VAL A O 1
ATOM 6149 N N . ALA D 4 188 ? 135.554 116.598 165.103 1.00 33.60 188 ALA A N 1
ATOM 6150 C CA . ALA D 4 188 ? 135.657 115.145 165.117 1.00 28.95 188 ALA A CA 1
ATOM 6151 C C . ALA D 4 188 ? 134.527 114.444 164.384 1.00 31.09 188 ALA A C 1
ATOM 6152 O O . ALA D 4 188 ? 134.766 113.412 163.757 1.00 35.79 188 ALA A O 1
ATOM 6154 N N . LYS D 4 189 ? 133.311 114.978 164.442 1.00 26.15 189 LYS A N 1
ATOM 6155 C CA . LYS D 4 189 ? 132.145 114.363 163.829 1.00 27.63 189 LYS A CA 1
ATOM 6156 C C . LYS D 4 189 ? 131.373 115.417 163.051 1.00 28.26 189 LYS A C 1
ATOM 6157 O O . LYS D 4 189 ? 131.295 116.574 163.471 1.00 29.42 189 LYS A O 1
ATOM 6163 N N . VAL D 4 190 ? 130.806 115.015 161.916 1.00 28.12 190 VAL A N 1
ATOM 6164 C CA . VAL D 4 190 ? 130.040 115.909 161.056 1.00 25.81 190 VAL A CA 1
ATOM 6165 C C . VAL D 4 190 ? 128.665 115.302 160.820 1.00 25.50 190 VAL A C 1
ATOM 6166 O O . VAL D 4 190 ? 128.550 114.108 160.525 1.00 28.28 190 VAL A O 1
ATOM 6170 N N . VAL D 4 191 ? 127.626 116.121 160.964 1.00 25.85 191 VAL A N 1
ATOM 6171 C CA . VAL D 4 191 ? 126.249 115.717 160.715 1.00 25.38 191 VAL A CA 1
ATOM 6172 C C . VAL D 4 191 ? 125.687 116.582 159.597 1.00 27.23 191 VAL A C 1
ATOM 6173 O O . VAL D 4 191 ? 125.836 117.808 159.612 1.00 28.58 191 VAL A O 1
ATOM 6177 N N . LEU D 4 192 ? 125.047 115.941 158.624 1.00 30.13 192 LEU A N 1
ATOM 6178 C CA . LEU D 4 192 ? 124.430 116.624 157.497 1.00 26.04 192 LEU A CA 1
ATOM 6179 C C . LEU D 4 192 ? 122.928 116.392 157.528 1.00 28.62 192 LEU A C 1
ATOM 6180 O O . LEU D 4 192 ? 122.476 115.257 157.700 1.00 27.40 192 LEU A O 1
ATOM 6185 N N . GLU D 4 193 ? 122.161 117.466 157.364 1.00 32.44 193 GLU A N 1
ATOM 6186 C CA . GLU D 4 193 ? 120.712 117.357 157.283 1.00 28.35 193 GLU A CA 1
ATOM 6187 C C . GLU D 4 193 ? 120.292 116.967 155.872 1.00 32.06 193 GLU A C 1
ATOM 6188 O O . GLU D 4 193 ? 120.676 117.618 154.897 1.00 31.92 193 GLU A O 1
ATOM 6194 N N . LEU D 4 194 ? 119.498 115.906 155.769 1.00 34.98 194 LEU A N 1
ATOM 6195 C CA . LEU D 4 194 ? 118.937 115.454 154.504 1.00 34.18 194 LEU A CA 1
ATOM 6196 C C . LEU D 4 194 ? 117.440 115.714 154.510 1.00 35.45 194 LEU A C 1
ATOM 6197 O O . LEU D 4 194 ? 116.740 115.308 155.442 1.00 41.76 194 LEU A O 1
ATOM 6202 N N . ASN D 4 195 ? 116.954 116.391 153.477 1.00 39.61 195 ASN A N 1
ATOM 6203 C CA . ASN D 4 195 ? 115.555 116.777 153.379 1.00 42.46 195 ASN A CA 1
ATOM 6204 C C . ASN D 4 195 ? 114.868 115.977 152.281 1.00 45.29 195 ASN A C 1
ATOM 6205 O O . ASN D 4 195 ? 115.427 115.781 151.198 1.00 47.27 195 ASN A O 1
ATOM 6210 N N . ARG D 4 196 ? 113.657 115.512 152.573 1.00 50.75 196 ARG A N 1
ATOM 6211 C CA . ARG D 4 196 ? 112.892 114.743 151.607 1.00 51.39 196 ARG A CA 1
ATOM 6212 C C . ARG D 4 196 ? 112.449 115.630 150.447 1.00 52.65 196 ARG A C 1
ATOM 6213 O O . ARG D 4 196 ? 112.398 116.858 150.550 1.00 52.76 196 ARG A O 1
ATOM 6221 N N . PHE D 4 197 ? 112.132 114.986 149.327 1.00 52.98 197 PHE A N 1
ATOM 6222 C CA . PHE D 4 197 ? 111.729 115.714 148.134 1.00 54.11 197 PHE A CA 1
ATOM 6223 C C . PHE D 4 197 ? 110.395 116.422 148.350 1.00 53.65 197 PHE A C 1
ATOM 6224 O O . PHE D 4 197 ? 109.495 115.914 149.025 1.00 54.37 197 PHE A O 1
ATOM 6232 N N . SER D 4 198 ? 110.277 117.609 147.764 1.00 53.05 198 SER A N 1
ATOM 6233 C CA . SER D 4 198 ? 109.049 118.388 147.850 1.00 55.78 198 SER A CA 1
ATOM 6234 C C . SER D 4 198 ? 108.729 119.046 146.511 1.00 55.76 198 SER A C 1
ATOM 6235 O O . SER D 4 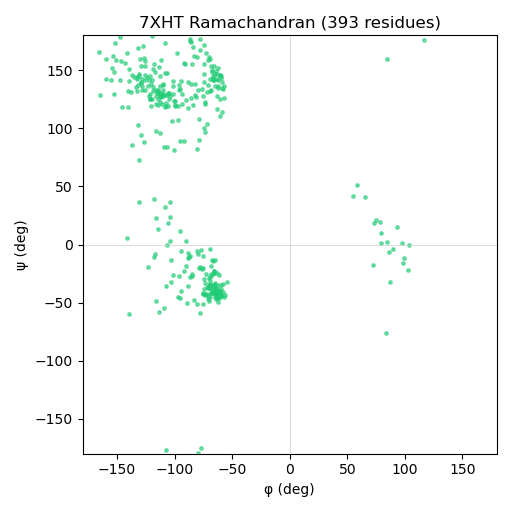198 ? 108.167 118.415 145.616 1.00 54.63 198 SER A O 1
ATOM 6238 N N . LEU D 4 297 ? 116.879 125.287 144.139 1.00 29.91 297 LEU A N 1
ATOM 6239 C CA . LEU D 4 297 ? 116.611 124.053 144.869 1.00 30.40 297 LEU A CA 1
ATOM 6240 C C . LEU D 4 297 ? 117.043 122.840 144.054 1.00 33.74 297 LEU A C 1
ATOM 6241 O O . LEU D 4 297 ? 117.284 121.764 144.600 1.00 33.16 297 LEU A O 1
ATOM 6246 N N . SER D 4 298 ? 117.142 123.023 142.736 1.00 27.10 298 SER A N 1
ATOM 6247 C CA . SER D 4 298 ? 117.577 121.932 141.872 1.00 20.86 298 SER A CA 1
ATOM 6248 C C . SER D 4 298 ? 119.061 121.641 142.050 1.00 22.67 298 SER A C 1
ATOM 6249 O O . SER D 4 298 ? 119.464 120.476 142.125 1.00 29.04 298 SER A O 1
ATOM 6252 N N . VAL D 4 299 ? 119.888 122.685 142.130 1.00 17.75 299 VAL A N 1
ATOM 6253 C CA . VAL D 4 299 ? 121.329 122.496 142.284 1.00 17.19 299 VAL A CA 1
ATOM 6254 C C . VAL D 4 299 ? 121.646 121.834 143.621 1.00 20.45 299 VAL A C 1
ATOM 6255 O O . VAL D 4 299 ? 122.511 120.952 143.707 1.00 29.97 299 VAL A O 1
ATOM 6259 N N . LEU D 4 300 ? 120.953 122.245 144.684 1.00 20.96 300 LEU A N 1
ATOM 6260 C CA . LEU D 4 300 ? 121.154 121.612 145.984 1.00 18.15 300 LEU A CA 1
ATOM 6261 C C . LEU D 4 300 ? 120.782 120.135 145.940 1.00 21.20 300 LEU A C 1
ATOM 6262 O O . LEU D 4 300 ? 121.523 119.285 146.452 1.00 24.03 300 LEU A O 1
ATOM 6267 N N . ASN D 4 301 ? 119.636 119.813 145.330 1.00 25.36 301 ASN A N 1
ATOM 6268 C CA . ASN D 4 301 ? 119.241 118.418 145.173 1.00 27.74 301 ASN A CA 1
ATOM 6269 C C . ASN D 4 301 ? 120.276 117.640 144.373 1.00 24.56 301 ASN A C 1
ATOM 6270 O O . ASN D 4 301 ? 120.505 116.453 144.628 1.00 26.61 301 ASN A O 1
ATOM 6275 N N . GLN D 4 302 ? 120.906 118.294 143.396 1.00 16.66 302 GLN A N 1
ATOM 6276 C CA . GLN D 4 302 ? 121.928 117.628 142.598 1.00 22.89 302 GLN A CA 1
ATOM 6277 C C . GLN D 4 302 ? 123.175 117.335 143.421 1.00 23.67 302 GLN A C 1
ATOM 6278 O O . GLN D 4 302 ? 123.803 116.284 143.253 1.00 29.96 302 GLN A O 1
ATOM 6284 N N . ILE D 4 303 ? 123.556 118.255 144.311 1.00 16.06 303 ILE A N 1
ATOM 6285 C CA . ILE D 4 303 ? 124.840 118.126 144.997 1.00 19.98 303 ILE A CA 1
ATOM 6286 C C . ILE D 4 303 ? 124.767 117.345 146.303 1.00 18.69 303 ILE A C 1
ATOM 6287 O O . ILE D 4 303 ? 125.817 116.901 146.792 1.00 18.59 303 ILE A O 1
ATOM 6292 N N . ILE D 4 304 ? 123.581 117.185 146.904 1.00 20.76 304 ILE A N 1
A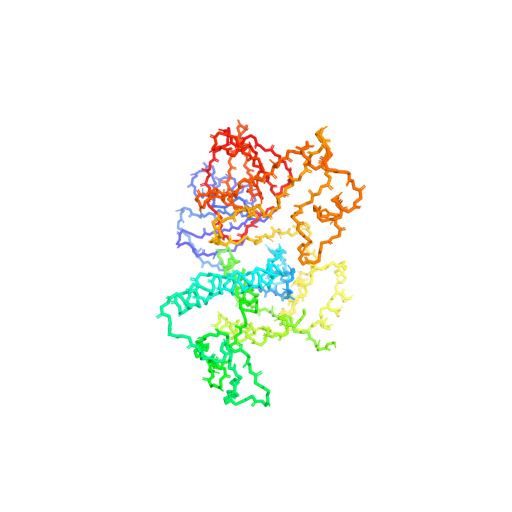TOM 6293 C CA . ILE D 4 304 ? 123.504 116.522 148.215 1.00 22.36 304 ILE A CA 1
ATOM 6294 C C . ILE D 4 304 ? 124.092 115.118 148.217 1.00 17.95 304 ILE A C 1
ATOM 6295 O O . ILE D 4 304 ? 124.832 114.789 149.156 1.00 20.61 304 ILE A O 1
ATOM 6300 N N . PRO D 4 305 ? 123.815 114.239 147.244 1.00 27.86 305 PRO A N 1
ATOM 6301 C CA . PRO D 4 305 ? 124.528 112.949 147.236 1.00 19.92 305 PRO A CA 1
ATOM 6302 C C . PRO D 4 305 ? 126.039 113.100 147.178 1.00 20.17 305 PRO A C 1
ATOM 6303 O O . PRO D 4 305 ? 126.763 112.389 147.886 1.00 18.61 305 PRO A O 1
ATOM 6307 N N . TYR D 4 306 ? 126.532 114.040 146.370 1.00 19.67 306 TYR A N 1
ATOM 6308 C CA . TYR D 4 306 ? 127.970 114.263 146.261 1.00 14.13 306 TYR A CA 1
ATOM 6309 C C . TYR D 4 306 ? 128.540 114.834 147.551 1.00 17.64 306 TYR A C 1
ATOM 6310 O O . TYR D 4 306 ? 129.625 114.432 147.990 1.00 20.40 306 TYR A O 1
ATOM 6319 N N . LEU D 4 307 ? 127.822 115.774 148.170 1.00 25.27 307 LEU A N 1
ATOM 6320 C CA . LEU D 4 307 ? 128.276 116.341 149.433 1.00 16.73 307 LEU A CA 1
ATOM 6321 C C . LEU D 4 307 ? 128.352 115.277 150.515 1.00 21.67 307 LEU A C 1
ATOM 6322 O O . LEU D 4 307 ? 129.327 115.221 151.272 1.00 26.22 307 LEU A O 1
ATOM 6327 N N . ALA D 4 308 ? 127.337 114.414 150.594 1.00 24.04 308 ALA A N 1
ATOM 6328 C CA . ALA D 4 308 ? 127.362 113.330 151.568 1.00 19.36 308 ALA A CA 1
ATOM 6329 C C . ALA D 4 308 ? 128.492 112.348 151.289 1.00 26.64 308 ALA A C 1
ATOM 6330 O O . ALA D 4 308 ? 129.143 111.877 152.228 1.00 26.93 308 ALA A O 1
ATOM 6332 N N . ASP D 4 309 ? 128.739 112.027 150.015 1.00 27.47 309 ASP A N 1
ATOM 6333 C CA . ASP D 4 309 ? 129.813 111.096 149.683 1.00 21.94 309 ASP A CA 1
ATOM 6334 C C . ASP D 4 309 ? 131.181 111.654 150.056 1.00 27.07 309 ASP A C 1
ATOM 6335 O O . ASP D 4 309 ? 132.008 110.940 150.633 1.00 32.38 309 ASP A O 1
ATOM 6340 N N . GLN D 4 310 ? 131.446 112.920 149.733 1.00 25.78 310 GLN A N 1
ATOM 6341 C CA . GLN D 4 310 ? 132.749 113.497 150.040 1.00 22.79 310 GLN A CA 1
ATOM 6342 C C . GLN D 4 310 ? 132.894 113.914 151.498 1.00 26.09 310 GLN A C 1
ATOM 6343 O O . GLN D 4 310 ? 134.026 114.050 151.972 1.00 27.05 310 GLN A O 1
ATOM 6349 N N . LEU D 4 311 ? 131.790 114.117 152.219 1.00 29.62 311 LEU A N 1
ATOM 6350 C CA . LEU D 4 311 ? 131.858 114.374 153.652 1.00 25.69 311 LEU A CA 1
ATOM 6351 C C . LEU D 4 311 ? 132.144 113.118 154.460 1.00 26.61 311 LEU A C 1
ATOM 6352 O O . LEU D 4 311 ? 132.588 113.229 155.607 1.00 35.14 311 LEU A O 1
ATOM 6357 N N . ALA D 4 312 ? 131.900 111.935 153.895 1.00 30.93 312 ALA A N 1
ATOM 6358 C CA . ALA D 4 312 ? 132.236 110.681 154.552 1.00 30.72 312 ALA A CA 1
ATOM 6359 C C . ALA D 4 312 ? 133.682 110.265 154.325 1.00 34.11 312 ALA A C 1
ATOM 6360 O O . ALA D 4 312 ? 134.244 109.552 155.163 1.00 37.17 312 ALA A O 1
ATOM 6362 N N . ASP D 4 313 ? 134.292 110.686 153.216 1.00 34.52 313 ASP A N 1
ATOM 6363 C CA . ASP D 4 313 ? 135.713 110.457 152.989 1.00 32.48 313 ASP A CA 1
ATOM 6364 C C . ASP D 4 313 ? 136.594 111.390 153.805 1.00 34.68 313 ASP A C 1
ATOM 6365 O O . ASP D 4 313 ? 137.769 111.076 154.019 1.00 40.22 313 ASP A O 1
ATOM 6370 N N . MET D 4 314 ? 136.059 112.522 154.258 1.00 37.82 314 MET A N 1
ATOM 6371 C CA . MET D 4 314 ? 136.790 113.439 155.118 1.00 32.51 314 MET A CA 1
ATOM 6372 C C . MET D 4 314 ? 136.694 113.050 156.584 1.00 33.42 314 MET A C 1
ATOM 6373 O O . MET D 4 314 ? 137.586 113.388 157.370 1.00 36.10 314 MET A O 1
ATOM 6378 N N . PHE D 4 315 ? 135.632 112.344 156.961 1.00 32.42 315 PHE A N 1
ATOM 6379 C CA . PHE D 4 315 ? 135.390 111.923 158.339 1.00 30.10 315 PHE A CA 1
ATOM 6380 C C . PHE D 4 315 ? 135.065 110.435 158.341 1.00 33.33 315 PHE A C 1
ATOM 6381 O O . PHE D 4 315 ? 133.910 110.036 158.530 1.00 35.69 315 PHE A O 1
ATOM 6389 N N . PRO D 4 316 ? 136.068 109.583 158.120 1.00 38.33 316 PRO A N 1
ATOM 6390 C CA . PRO D 4 316 ? 135.813 108.137 158.027 1.00 31.57 316 PRO A CA 1
ATOM 6391 C C . PRO D 4 316 ? 135.280 107.581 159.338 1.00 33.32 316 PRO A C 1
ATOM 6392 O O . PRO D 4 316 ? 135.958 107.607 160.368 1.00 33.73 316 PRO A O 1
ATOM 6396 N N . GLY D 4 317 ? 134.052 107.073 159.292 1.00 29.92 317 GLY A N 1
ATOM 6397 C CA . GLY D 4 317 ? 133.397 106.551 160.469 1.00 29.46 317 GLY A CA 1
ATOM 6398 C C . GLY D 4 317 ? 132.795 107.593 161.382 1.00 34.35 317 GLY A C 1
ATOM 6399 O O . GLY D 4 317 ? 132.234 107.229 162.423 1.00 35.78 317 GLY A O 1
ATOM 6400 N N . ASN D 4 318 ? 132.886 108.872 161.028 1.00 34.70 318 ASN A N 1
ATOM 6401 C CA . ASN D 4 318 ? 132.387 109.968 161.848 1.00 29.10 318 ASN A CA 1
ATOM 6402 C C . ASN D 4 318 ? 131.531 110.912 161.021 1.00 29.36 318 ASN A C 1
ATOM 6403 O O . ASN D 4 318 ? 131.554 112.130 161.212 1.00 36.02 318 ASN A O 1
ATOM 6408 N N . PHE D 4 319 ? 130.767 110.365 160.080 1.00 30.99 319 PHE A N 1
ATOM 6409 C CA . PHE D 4 319 ? 129.809 111.133 159.299 1.00 30.65 319 PHE A CA 1
ATOM 6410 C C . PHE D 4 319 ? 128.411 110.625 159.614 1.00 33.77 319 PHE A C 1
ATOM 6411 O O . PHE D 4 319 ? 128.153 109.420 159.540 1.00 32.04 319 PHE A O 1
ATOM 6419 N N . CYS D 4 320 ? 127.517 111.544 159.964 1.00 33.40 320 CYS A N 1
ATOM 6420 C CA . CYS D 4 320 ? 126.159 111.206 160.352 1.00 33.69 320 CYS A CA 1
ATOM 6421 C C . CYS D 4 320 ? 125.177 111.988 159.491 1.00 31.19 320 CYS A C 1
ATOM 6422 O O . CYS D 4 320 ? 125.510 113.022 158.910 1.00 32.02 320 CYS A O 1
ATOM 6425 N N . VAL D 4 321 ? 123.956 111.469 159.410 1.00 33.84 321 VAL A N 1
ATOM 6426 C CA . VAL D 4 321 ? 122.894 112.053 158.602 1.00 34.28 321 VAL A CA 1
ATOM 6427 C C . VAL D 4 321 ? 121.654 112.233 159.465 1.00 31.84 321 VAL A C 1
ATOM 6428 O O . VAL D 4 321 ? 121.259 111.323 160.201 1.00 35.98 321 VAL A O 1
ATOM 6432 N N . THR D 4 322 ? 121.044 113.412 159.376 1.00 31.70 322 THR A N 1
ATOM 6433 C CA . THR D 4 322 ? 119.795 113.694 160.064 1.00 34.07 322 THR A CA 1
ATOM 6434 C C . THR D 4 322 ? 118.793 114.235 159.055 1.00 35.20 322 THR A C 1
ATOM 6435 O O . THR D 4 322 ? 119.135 114.530 157.908 1.00 38.71 322 THR A O 1
ATOM 6439 N N . SER D 4 323 ? 117.545 114.358 159.494 1.00 36.34 323 SER A N 1
ATOM 6440 C CA . SER D 4 323 ? 116.446 114.753 158.629 1.00 39.13 323 SER A CA 1
ATOM 6441 C C . SER D 4 323 ? 115.847 116.068 159.105 1.00 42.93 323 SER A C 1
ATOM 6442 O O . SER D 4 323 ? 115.959 116.432 160.279 1.00 46.21 323 SER A O 1
ATOM 6445 N N . GLY D 4 324 ? 115.215 116.782 158.179 1.00 40.96 324 GLY A N 1
ATOM 6446 C CA . GLY D 4 324 ? 114.530 118.012 158.516 1.00 40.75 324 GLY A CA 1
ATOM 6447 C C . GLY D 4 324 ? 113.385 117.784 159.480 1.00 46.02 324 GLY A C 1
ATOM 6448 O O . GLY D 4 324 ? 112.975 118.699 160.200 1.00 46.92 324 GLY A O 1
ATOM 6449 N N . GLN D 4 325 ? 112.851 116.561 159.488 1.00 48.37 325 GLN A N 1
ATOM 6450 C CA . GLN D 4 325 ? 111.818 116.209 160.455 1.00 47.43 325 GLN A CA 1
ATOM 6451 C C . GLN D 4 325 ? 112.394 116.089 161.860 1.00 51.32 325 GLN A C 1
ATOM 6452 O O . GLN D 4 325 ? 111.740 116.471 162.837 1.00 53.88 325 GLN A O 1
ATOM 6458 N N . ASP D 4 326 ? 113.611 115.552 161.984 1.00 47.87 326 ASP A N 1
ATOM 6459 C CA . ASP D 4 326 ? 114.256 115.473 163.291 1.00 45.87 326 ASP A CA 1
ATOM 6460 C C . ASP D 4 326 ? 114.560 116.854 163.854 1.00 47.85 326 ASP A C 1
ATOM 6461 O O . ASP D 4 326 ? 114.523 117.044 165.074 1.00 48.68 326 ASP A O 1
ATOM 6466 N N . THR D 4 327 ? 114.873 117.822 162.990 1.00 48.62 327 THR A N 1
ATOM 6467 C CA . THR D 4 327 ? 115.110 119.185 163.455 1.00 48.35 327 THR A CA 1
ATOM 6468 C C . THR D 4 327 ? 113.853 119.795 164.065 1.00 47.14 327 THR A C 1
ATOM 6469 O O . THR D 4 327 ? 113.931 120.463 165.103 1.00 47.22 327 THR A O 1
ATOM 6473 N N . TYR D 4 328 ? 112.692 119.566 163.447 1.00 50.31 328 TYR A N 1
ATOM 6474 C CA . TYR D 4 328 ? 111.436 120.051 164.012 1.00 50.77 328 TYR A CA 1
ATOM 6475 C C . TYR D 4 328 ? 111.164 119.424 165.375 1.00 50.40 328 TYR A C 1
ATOM 6476 O O . TYR D 4 328 ? 110.772 120.121 166.320 1.00 50.83 328 TYR A O 1
ATOM 6485 N N . LEU D 4 329 ? 111.367 118.110 165.494 1.00 51.35 329 LEU A N 1
ATOM 6486 C CA . LEU D 4 329 ? 111.154 117.434 166.769 1.00 52.22 329 LEU A CA 1
ATOM 6487 C C . LEU D 4 329 ? 112.108 117.952 167.837 1.00 52.24 329 LEU A C 1
ATOM 6488 O O . LEU D 4 329 ? 111.708 118.148 168.989 1.00 51.29 329 LEU A O 1
ATOM 6493 N N . PHE D 4 330 ? 113.373 118.175 167.472 1.00 48.37 330 PHE A N 1
ATOM 6494 C CA . PHE D 4 330 ? 114.336 118.718 168.424 1.00 46.11 330 PHE A CA 1
ATOM 6495 C C . PHE D 4 330 ? 113.930 120.114 168.880 1.00 46.97 330 PHE A C 1
ATOM 6496 O O . PHE D 4 330 ? 114.011 120.435 170.072 1.00 50.53 330 PHE A O 1
ATOM 6504 N N . ARG D 4 331 ? 113.485 120.957 167.944 1.00 45.18 331 ARG A N 1
ATOM 6505 C CA . ARG D 4 331 ? 113.058 122.305 168.303 1.00 44.75 331 ARG A CA 1
ATOM 6506 C C . ARG D 4 331 ? 111.864 122.269 169.247 1.00 46.43 331 ARG A C 1
ATOM 6507 O O . ARG D 4 331 ? 111.814 123.018 170.229 1.00 48.01 331 ARG A O 1
ATOM 6515 N N . GLU D 4 332 ? 110.884 121.410 168.958 1.00 52.46 332 GLU A N 1
ATOM 6516 C CA . GLU D 4 332 ? 109.715 121.315 169.830 1.00 50.57 332 GLU A CA 1
ATOM 6517 C C . GLU D 4 332 ? 110.085 120.778 171.208 1.00 51.20 332 GLU A C 1
ATOM 6518 O O . GLU D 4 332 ? 109.585 121.273 172.225 1.00 50.05 332 GLU A O 1
ATOM 6524 N N . GLU D 4 333 ? 110.954 119.768 171.264 1.00 51.14 333 GLU A N 1
ATOM 6525 C CA . GLU D 4 333 ? 111.291 119.157 172.546 1.00 48.13 333 GLU A CA 1
ATOM 6526 C C . GLU D 4 333 ? 112.114 120.096 173.418 1.00 50.98 333 GLU A C 1
ATOM 6527 O O . GLU D 4 333 ? 111.800 120.287 174.599 1.00 52.64 333 GLU A O 1
ATOM 6533 N N . HIS D 4 334 ? 113.168 120.695 172.862 1.00 48.49 334 HIS A N 1
ATOM 6534 C CA . HIS D 4 334 ? 114.098 121.481 173.660 1.00 45.64 334 HIS A CA 1
ATOM 6535 C C . HIS D 4 334 ? 113.784 122.972 173.677 1.00 46.81 334 HIS A C 1
ATOM 6536 O O . HIS D 4 334 ? 114.447 123.717 174.406 1.00 48.73 334 HIS A O 1
ATOM 6543 N N . GLY D 4 335 ? 112.800 123.426 172.903 1.00 44.07 335 GLY A N 1
ATOM 6544 C CA . GLY D 4 335 ? 112.343 124.798 172.977 1.00 42.25 335 GLY A CA 1
ATOM 6545 C C . GLY D 4 335 ? 113.205 125.829 172.280 1.00 43.92 335 GLY A C 1
ATOM 6546 O O . GLY D 4 335 ? 113.095 127.017 172.609 1.00 45.07 335 GLY A O 1
ATOM 6547 N N . ILE D 4 336 ? 114.062 125.424 171.346 1.00 49.52 336 ILE A N 1
ATOM 6548 C CA . ILE D 4 336 ? 114.912 126.354 170.603 1.00 43.54 336 ILE A CA 1
ATOM 6549 C C . ILE D 4 336 ? 114.034 127.370 169.881 1.00 45.22 336 ILE A C 1
ATOM 6550 O O . ILE D 4 336 ? 113.024 126.988 169.272 1.00 47.34 336 ILE A O 1
ATOM 6555 N N . PRO D 4 337 ? 114.356 128.663 169.940 1.00 47.97 337 PRO A N 1
ATOM 6556 C CA . PRO D 4 337 ? 113.563 129.651 169.202 1.00 48.43 337 PRO A CA 1
ATOM 6557 C C . PRO D 4 337 ? 113.585 129.375 167.707 1.00 48.30 337 PRO A C 1
ATOM 6558 O O . PRO D 4 337 ? 114.575 128.893 167.154 1.00 50.63 337 PRO A O 1
ATOM 6562 N N . LYS D 4 338 ? 112.467 129.678 167.055 1.00 54.40 338 LYS A N 1
ATOM 6563 C CA . LYS D 4 338 ? 112.349 129.472 165.617 1.00 54.15 338 LYS A CA 1
ATOM 6564 C C . LYS D 4 338 ? 113.201 130.499 164.879 1.00 53.46 338 LYS A C 1
ATOM 6565 O O . LYS D 4 338 ? 112.822 131.669 164.766 1.00 56.03 338 LYS A O 1
ATOM 6571 N N . ASP D 4 339 ? 114.354 130.056 164.384 1.00 48.56 339 ASP A N 1
ATOM 6572 C CA . ASP D 4 339 ? 115.268 130.888 163.615 1.00 50.16 339 ASP A CA 1
ATOM 6573 C C . ASP D 4 339 ? 116.099 129.979 162.725 1.00 50.42 339 ASP A C 1
ATOM 6574 O O . ASP D 4 339 ? 116.485 128.885 163.144 1.00 52.90 339 ASP A O 1
ATOM 6579 N N . HIS D 4 340 ? 116.369 130.436 161.499 1.00 44.79 340 HIS A N 1
ATOM 6580 C CA . HIS D 4 340 ? 117.101 129.603 160.551 1.00 41.70 340 HIS A CA 1
ATOM 6581 C C . HIS D 4 340 ? 118.506 129.298 161.055 1.00 41.16 340 HIS A C 1
ATOM 6582 O O . HIS D 4 340 ? 118.964 128.151 160.982 1.00 43.39 340 HIS A O 1
ATOM 6589 N N . TYR D 4 341 ? 119.193 130.303 161.604 1.00 42.84 341 TYR A N 1
ATOM 6590 C CA . TYR D 4 341 ? 120.579 130.123 162.020 1.00 42.75 341 TYR A CA 1
ATOM 6591 C C . TYR D 4 341 ? 120.729 129.150 163.180 1.00 42.94 341 TYR A C 1
ATOM 6592 O O . TYR D 4 341 ? 121.850 128.707 163.452 1.00 42.85 341 TYR A O 1
ATOM 6601 N N . LEU D 4 342 ? 119.642 128.802 163.862 1.00 41.98 342 LEU A N 1
ATOM 6602 C CA . LEU D 4 342 ? 119.681 127.823 164.936 1.00 39.84 342 LEU A CA 1
ATOM 6603 C C . LEU D 4 342 ? 119.478 126.397 164.444 1.00 38.38 342 LEU A C 1
ATOM 6604 O O . LEU D 4 342 ? 119.734 125.457 165.203 1.00 40.23 342 LEU A O 1
ATOM 6609 N N . ASP D 4 343 ? 119.058 126.214 163.186 1.00 36.28 343 ASP A N 1
ATOM 6610 C CA . ASP D 4 343 ? 118.803 124.867 162.679 1.00 37.56 343 ASP A CA 1
ATOM 6611 C C . ASP D 4 343 ? 120.049 123.997 162.732 1.00 36.52 343 ASP A C 1
ATOM 6612 O O . ASP D 4 343 ? 119.973 122.839 163.157 1.00 36.89 343 ASP A O 1
ATOM 6617 N N . ALA D 4 344 ? 121.201 124.539 162.328 1.00 34.89 344 ALA A N 1
ATOM 6618 C CA . ALA D 4 344 ? 122.444 123.783 162.415 1.00 28.33 344 ALA A CA 1
ATOM 6619 C C . ALA D 4 344 ? 122.725 123.337 163.842 1.00 30.59 344 ALA A C 1
ATOM 6620 O O . ALA D 4 344 ? 123.259 122.241 164.049 1.00 33.74 344 ALA A O 1
ATOM 6622 N N . TYR D 4 345 ? 122.338 124.145 164.834 1.00 32.82 345 TYR A N 1
ATOM 6623 C CA . TYR D 4 345 ? 122.506 123.723 166.220 1.00 31.01 345 TYR A CA 1
ATOM 6624 C C . TYR D 4 345 ? 121.733 122.443 166.497 1.00 33.53 345 TYR A C 1
ATOM 6625 O O . TYR D 4 345 ? 122.245 121.530 167.154 1.00 31.82 345 TYR A O 1
ATOM 6634 N N . CYS D 4 346 ? 120.500 122.357 165.996 1.00 37.87 346 CYS A N 1
ATOM 6635 C CA . CYS D 4 346 ? 119.708 121.148 166.168 1.00 32.19 346 CYS A CA 1
ATOM 6636 C C . CYS D 4 346 ? 120.269 119.978 165.375 1.00 34.90 346 CYS A C 1
ATOM 6637 O O . CYS D 4 346 ? 119.937 118.827 165.674 1.00 38.57 346 CYS A O 1
ATOM 6640 N N . ILE D 4 347 ? 121.111 120.244 164.377 1.00 28.00 347 ILE A N 1
ATOM 6641 C CA . ILE D 4 347 ? 121.666 119.169 163.564 1.00 24.38 347 ILE A CA 1
ATOM 6642 C C . ILE D 4 347 ? 122.837 118.506 164.277 1.00 30.44 347 ILE A C 1
ATOM 6643 O O . ILE D 4 347 ? 122.868 117.280 164.439 1.00 29.07 347 ILE A O 1
ATOM 6648 N N . ALA D 4 348 ? 123.802 119.307 164.737 1.00 32.11 348 ALA A N 1
ATOM 6649 C CA . ALA D 4 348 ? 124.934 118.756 165.476 1.00 30.09 348 ALA A CA 1
ATOM 6650 C C . ALA D 4 348 ? 124.469 118.043 166.738 1.00 34.34 348 ALA A C 1
ATOM 6651 O O . ALA D 4 348 ? 124.930 116.936 167.044 1.00 37.70 348 ALA A O 1
ATOM 6653 N N . CYS D 4 349 ? 123.524 118.642 167.461 1.00 35.56 349 CYS A N 1
ATOM 6654 C CA . CYS D 4 349 ? 122.980 118.020 168.660 1.00 37.13 349 CYS A CA 1
ATOM 6655 C C . CYS D 4 349 ? 122.229 116.733 168.359 1.00 36.91 349 CYS A C 1
ATOM 6656 O O . CYS D 4 349 ? 121.929 115.979 169.291 1.00 38.64 349 CYS A O 1
ATOM 6659 N N . SER D 4 350 ? 121.912 116.469 167.090 1.00 34.95 350 SER A N 1
ATOM 6660 C CA . SER D 4 350 ? 121.346 115.184 166.704 1.00 32.72 350 SER A CA 1
ATOM 6661 C C . SER D 4 350 ? 122.321 114.031 166.899 1.00 35.84 350 SER A C 1
ATOM 6662 O O . SER D 4 350 ? 121.883 112.883 167.024 1.00 37.06 350 SER A O 1
ATOM 6665 N N . ALA D 4 351 ? 123.627 114.302 166.926 1.00 33.98 351 ALA A N 1
ATOM 6666 C CA . ALA D 4 351 ? 124.603 113.228 167.056 1.00 35.56 351 ALA A CA 1
ATOM 6667 C C . ALA D 4 351 ? 124.883 112.846 168.503 1.00 40.61 351 ALA A C 1
ATOM 6668 O O . ALA D 4 351 ? 125.546 111.832 168.744 1.00 40.69 351 ALA A O 1
ATOM 6670 N N . LEU D 4 352 ? 124.390 113.620 169.465 1.00 41.59 352 LEU A N 1
ATOM 6671 C CA . LEU D 4 352 ? 124.749 113.425 170.864 1.00 39.65 352 LEU A CA 1
ATOM 6672 C C . LEU D 4 352 ? 123.837 112.382 171.497 1.00 42.69 352 LEU A C 1
ATOM 6673 O O . LEU D 4 352 ? 122.608 112.500 171.434 1.00 47.04 352 LEU A O 1
ATOM 6678 N N . THR D 4 353 ? 124.441 111.356 172.100 1.00 51.68 353 THR A N 1
ATOM 6679 C CA . THR D 4 353 ? 123.659 110.268 172.678 1.00 54.78 353 THR A CA 1
ATOM 6680 C C . THR D 4 353 ? 123.006 110.678 173.996 1.00 55.38 353 THR A C 1
ATOM 6681 O O . THR D 4 353 ? 121.839 110.355 174.244 1.00 58.69 353 THR A O 1
ATOM 6685 N N . ASP D 4 354 ? 123.735 111.397 174.853 1.00 53.39 354 ASP A N 1
ATOM 6686 C CA . ASP D 4 354 ? 123.240 111.792 176.172 1.00 57.23 354 ASP A CA 1
ATOM 6687 C C . ASP D 4 354 ? 123.393 113.307 176.319 1.00 58.22 354 ASP A C 1
ATOM 6688 O O . ASP D 4 354 ? 124.399 113.815 176.818 1.00 58.82 354 ASP A O 1
ATOM 6693 N N . ALA D 4 355 ? 122.371 114.031 175.881 1.00 54.83 355 ALA A N 1
ATOM 6694 C CA . ALA D 4 355 ? 122.409 115.484 175.935 1.00 54.13 355 ALA A CA 1
ATOM 6695 C C . ALA D 4 355 ? 121.973 115.972 177.310 1.00 53.39 355 ALA A C 1
ATOM 6696 O O . ALA D 4 355 ? 120.850 115.707 177.748 1.00 54.60 355 ALA A O 1
ATOM 6698 N N . LYS D 4 356 ? 122.863 116.683 177.993 1.00 55.77 356 LYS A N 1
ATOM 6699 C CA . LYS D 4 356 ? 122.569 117.227 179.313 1.00 57.64 356 LYS A CA 1
ATOM 6700 C C . LYS D 4 356 ? 122.577 118.746 179.344 1.00 57.79 356 LYS A C 1
ATOM 6701 O O . LYS D 4 356 ? 121.633 119.351 179.858 1.00 56.77 356 LYS A O 1
ATOM 6707 N N . LYS D 4 357 ? 123.614 119.378 178.800 1.00 53.43 357 LYS A N 1
ATOM 6708 C CA . LYS D 4 357 ? 123.704 120.835 178.727 1.00 49.68 357 LYS A CA 1
ATOM 6709 C C . LYS D 4 357 ? 123.321 121.257 177.313 1.00 51.35 357 LYS A C 1
ATOM 6710 O O . LYS D 4 357 ? 124.179 121.512 176.468 1.00 55.58 357 LYS A O 1
ATOM 6716 N N . VAL D 4 358 ? 122.019 121.338 177.057 1.00 46.26 358 VAL A N 1
ATOM 6717 C CA . VAL D 4 358 ? 121.494 121.766 175.766 1.00 45.00 358 VAL A CA 1
ATOM 6718 C C . VAL D 4 358 ? 120.725 123.060 175.969 1.00 47.86 358 VAL A C 1
ATOM 6719 O O . VAL D 4 358 ? 119.762 123.106 176.746 1.00 49.34 358 VAL A O 1
ATOM 6723 N N . SER D 4 359 ? 121.150 124.107 175.271 1.00 44.82 359 SER A N 1
ATOM 6724 C CA . SER D 4 359 ? 120.465 125.387 175.290 1.00 41.95 359 SER A CA 1
ATOM 6725 C C . SER D 4 359 ? 120.742 126.086 173.970 1.00 43.37 359 SER A C 1
ATOM 6726 O O . SER D 4 359 ? 121.805 125.905 173.371 1.00 44.23 359 SER A O 1
ATOM 6729 N N . SER D 4 360 ? 119.775 126.873 173.517 1.00 42.58 360 SER A N 1
ATOM 6730 C CA . SER D 4 360 ? 119.944 127.598 172.269 1.00 41.51 360 SER A CA 1
ATOM 6731 C C . SER D 4 360 ? 121.117 128.563 172.400 1.00 39.91 360 SER A C 1
ATOM 6732 O O . SER D 4 360 ? 121.238 129.245 173.427 1.00 41.89 360 SER A O 1
ATOM 6735 N N . PRO D 4 361 ? 122.010 128.627 171.414 1.00 42.58 361 PRO A N 1
ATOM 6736 C CA . PRO D 4 361 ? 123.146 129.549 171.506 1.00 41.58 361 PRO A CA 1
ATOM 6737 C C . PRO D 4 361 ? 122.682 130.984 171.695 1.00 43.21 361 PRO A C 1
ATOM 6738 O O . PRO D 4 361 ? 121.738 131.443 171.047 1.00 43.12 361 PRO A O 1
ATOM 6742 N N . LYS D 4 362 ? 123.351 131.693 172.595 1.00 46.82 362 LYS A N 1
ATOM 6743 C CA . LYS D 4 362 ? 123.040 13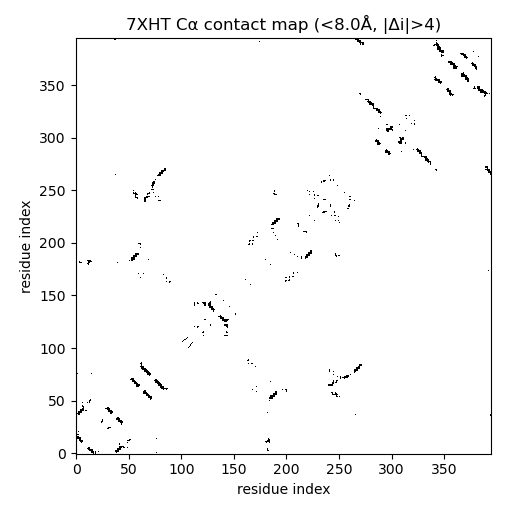3.084 172.884 1.00 45.47 362 LYS A CA 1
ATOM 6744 C C . LYS D 4 362 ? 124.055 133.971 172.177 1.00 46.52 362 LYS A C 1
ATOM 6745 O O . LYS D 4 362 ? 125.265 133.751 172.292 1.00 45.90 362 LYS A O 1
ATOM 6751 N N . GLY D 4 363 ? 123.561 134.955 171.442 1.00 46.07 363 GLY A N 1
ATOM 6752 C CA . GLY D 4 363 ? 124.398 135.827 170.647 1.00 42.07 363 GLY A CA 1
ATOM 6753 C C . GLY D 4 363 ? 124.109 135.691 169.163 1.00 46.14 363 GLY A C 1
ATOM 6754 O O . GLY D 4 363 ? 123.305 134.873 168.722 1.00 46.69 363 GLY A O 1
ATOM 6755 N N . ARG D 4 364 ? 124.793 136.530 168.397 1.00 45.87 364 ARG A N 1
ATOM 6756 C CA . ARG D 4 364 ? 124.585 136.509 166.956 1.00 41.94 364 ARG A CA 1
ATOM 6757 C C . ARG D 4 364 ? 125.619 135.609 166.286 1.00 39.26 364 ARG A C 1
ATOM 6758 O O . ARG D 4 364 ? 126.787 135.601 166.686 1.00 39.15 364 ARG A O 1
ATOM 6766 N N . PRO D 4 365 ? 125.221 134.837 165.278 1.00 37.50 365 PRO A N 1
ATOM 6767 C CA . PRO D 4 365 ? 126.186 133.980 164.585 1.00 33.99 365 PRO A CA 1
ATOM 6768 C C . PRO D 4 365 ? 127.150 134.796 163.741 1.00 34.16 365 PRO A C 1
ATOM 6769 O O . PRO D 4 365 ? 126.883 135.945 163.382 1.00 40.27 365 PRO A O 1
ATOM 6773 N N . TYR D 4 366 ? 128.291 134.188 163.438 1.00 26.46 366 TYR A N 1
ATOM 6774 C CA . TYR D 4 366 ? 129.221 134.788 162.496 1.00 24.63 366 TYR A CA 1
ATOM 6775 C C . TYR D 4 366 ? 128.608 134.810 161.102 1.00 26.13 366 TYR A C 1
ATOM 6776 O O . TYR D 4 366 ? 127.919 133.876 160.688 1.00 31.73 366 TYR A O 1
ATOM 6785 N N . MET D 4 367 ? 128.856 135.895 160.375 1.00 28.33 367 MET A N 1
ATOM 6786 C CA . MET D 4 367 ? 128.312 136.076 159.036 1.00 29.50 367 MET A CA 1
ATOM 6787 C C . MET D 4 367 ? 129.448 136.031 158.027 1.00 26.34 367 MET A C 1
ATOM 6788 O O . MET D 4 367 ? 130.398 136.814 158.118 1.00 33.81 367 MET A O 1
ATOM 6793 N N . VAL D 4 368 ? 129.343 135.114 157.070 1.00 20.54 368 VAL A N 1
ATOM 6794 C CA . VAL D 4 368 ? 130.373 134.876 156.068 1.00 16.31 368 VAL A CA 1
ATOM 6795 C C . VAL D 4 368 ? 129.811 135.249 154.705 1.00 18.81 368 VAL A C 1
ATOM 6796 O O . VAL D 4 368 ? 128.687 134.864 154.361 1.00 15.53 368 VAL A O 1
ATOM 6800 N N . HIS D 4 369 ? 130.589 136.004 153.937 1.00 24.57 369 HIS A N 1
ATOM 6801 C CA . HIS D 4 369 ? 130.233 136.409 152.588 1.00 20.87 369 HIS A CA 1
ATOM 6802 C C . HIS D 4 369 ? 131.230 135.819 151.601 1.00 13.88 369 HIS A C 1
ATOM 6803 O O . HIS D 4 369 ? 132.404 135.623 151.928 1.00 15.76 369 HIS A O 1
ATOM 6810 N N . GLN D 4 370 ? 130.756 135.526 150.397 1.00 23.21 370 GLN A N 1
ATOM 6811 C CA . GLN D 4 370 ? 131.569 134.902 149.364 1.00 16.26 370 GLN A CA 1
ATOM 6812 C C . GLN D 4 370 ? 131.853 135.904 148.253 1.00 6.85 370 GLN A C 1
ATOM 6813 O O . GLN D 4 370 ? 130.932 136.545 147.738 1.00 10.20 370 GLN A O 1
ATOM 6819 N N . PHE D 4 371 ? 133.125 136.040 147.895 1.00 17.95 371 PHE A N 1
ATOM 6820 C CA . PHE D 4 371 ? 133.562 136.917 146.819 1.00 13.86 371 PHE A CA 1
ATOM 6821 C C . PHE D 4 371 ? 134.264 136.095 145.749 1.00 17.43 371 PHE A C 1
ATOM 6822 O O . PHE D 4 371 ? 135.000 135.154 146.061 1.00 17.31 371 PHE A O 1
ATOM 6830 N N . ARG D 4 372 ? 134.026 136.453 144.490 1.00 16.02 372 ARG A N 1
ATOM 6831 C CA . ARG D 4 372 ? 134.656 135.751 143.382 1.00 16.48 372 ARG A CA 1
ATOM 6832 C C . ARG D 4 372 ? 136.169 135.919 143.429 1.00 18.81 372 ARG A C 1
ATOM 6833 O O . ARG D 4 372 ? 136.693 136.952 143.854 1.00 21.74 372 ARG A O 1
ATOM 6841 N N . ARG D 4 373 ? 136.876 134.882 142.990 1.00 10.46 373 ARG A N 1
ATOM 6842 C CA . ARG D 4 373 ? 138.329 134.912 142.987 1.00 13.97 373 ARG A CA 1
ATOM 6843 C C . ARG D 4 373 ? 138.904 135.539 141.726 1.00 17.20 373 ARG A C 1
ATOM 6844 O O . ARG D 4 373 ? 140.003 136.102 141.771 1.00 19.95 373 ARG A O 1
ATOM 6852 N N . HIS D 4 374 ? 138.190 135.467 140.607 1.00 19.63 374 HIS A N 1
ATOM 6853 C CA . HIS D 4 374 ? 138.649 136.045 139.356 1.00 16.55 374 HIS A CA 1
ATOM 6854 C C . HIS D 4 374 ? 137.547 136.879 138.725 1.00 18.10 374 HIS A C 1
ATOM 6855 O O . HIS D 4 374 ? 136.360 136.575 138.853 1.00 25.72 374 HIS A O 1
ATOM 6862 N N . ASP D 4 375 ? 137.963 137.946 138.051 1.00 18.37 375 ASP A N 1
ATOM 6863 C CA . ASP D 4 375 ? 137.129 138.687 137.109 1.00 14.76 375 ASP A CA 1
ATOM 6864 C C . ASP D 4 375 ? 137.993 138.858 135.865 1.00 18.46 375 ASP A C 1
ATOM 6865 O O . ASP D 4 375 ? 138.903 139.692 135.842 1.00 25.72 375 ASP A O 1
ATOM 6870 N N . ARG D 4 376 ? 137.723 138.055 134.839 1.00 10.47 376 ARG A N 1
ATOM 6871 C CA . ARG D 4 376 ? 138.543 138.024 133.638 1.00 20.75 376 ARG A CA 1
ATOM 6872 C C . ARG D 4 376 ? 137.994 138.920 132.535 1.00 17.22 376 ARG A C 1
ATOM 6873 O O . ARG D 4 376 ? 138.468 138.854 131.398 1.00 23.21 376 ARG A O 1
ATOM 6881 N N . GLN D 4 377 ? 137.025 139.771 132.856 1.00 15.47 377 GLN A N 1
ATOM 6882 C CA . GLN D 4 377 ? 136.386 140.644 131.882 1.00 9.62 377 GLN A CA 1
ATOM 6883 C C . GLN D 4 377 ? 137.158 141.954 131.770 1.00 17.70 377 GLN A C 1
ATOM 6884 O O . GLN D 4 377 ? 137.267 142.703 132.745 1.00 27.11 377 GLN A O 1
ATOM 6890 N N . ALA D 4 378 ? 137.695 142.224 130.578 1.00 19.65 378 ALA A N 1
ATOM 6891 C CA . ALA D 4 378 ? 138.414 143.468 130.333 1.00 13.53 378 ALA A CA 1
ATOM 6892 C C . ALA D 4 378 ? 137.473 144.656 130.174 1.00 16.03 378 ALA A C 1
ATOM 6893 O O . ALA D 4 378 ? 137.744 145.739 130.703 1.00 15.70 378 ALA A O 1
ATOM 6895 N N . CYS D 4 379 ? 136.372 144.475 129.450 1.00 21.46 379 CYS A N 1
ATOM 6896 C CA . CYS D 4 379 ? 135.496 145.584 129.101 1.00 15.35 379 CYS A CA 1
ATOM 6897 C C . CYS D 4 379 ? 134.484 145.855 130.205 1.00 10.28 379 CYS A C 1
ATOM 6898 O O . CYS D 4 379 ? 133.907 144.931 130.783 1.00 14.22 379 CYS A O 1
ATOM 6901 N N . HIS D 4 380 ? 134.268 147.137 130.488 1.00 17.30 380 HIS A N 1
ATOM 6902 C CA . HIS D 4 380 ? 133.257 147.578 131.438 1.00 13.18 380 HIS A CA 1
ATOM 6903 C C . HIS D 4 380 ? 131.962 147.992 130.749 1.00 10.64 380 HIS A C 1
ATOM 6904 O O . HIS D 4 380 ? 130.874 147.611 131.186 1.00 13.31 380 HIS A O 1
ATOM 6911 N N . LYS D 4 381 ? 132.062 148.766 129.671 1.00 15.94 381 LYS A N 1
ATOM 6912 C CA . LYS D 4 381 ? 130.893 149.221 128.928 1.00 9.84 381 LYS A CA 1
ATOM 6913 C C . LYS D 4 381 ? 131.250 149.299 127.455 1.00 12.23 381 LYS A C 1
ATOM 6914 O O . LYS D 4 381 ? 132.139 150.065 127.076 1.00 16.07 381 LYS A O 1
ATOM 6920 N N . ALA D 4 382 ? 130.561 148.513 126.633 1.00 19.24 382 ALA A N 1
ATOM 6921 C CA . ALA D 4 382 ? 130.636 148.644 125.179 1.00 5.99 382 ALA A CA 1
ATOM 6922 C C . ALA D 4 382 ? 129.520 149.590 124.768 1.00 22.59 382 ALA A C 1
ATOM 6923 O O . ALA D 4 382 ? 128.398 149.174 124.484 1.00 41.22 382 ALA A O 1
ATOM 6925 N N . ASN D 4 383 ? 129.822 150.881 124.750 1.00 16.19 383 ASN A N 1
ATOM 6926 C CA . ASN D 4 383 ? 128.801 151.896 124.506 1.00 14.31 383 ASN A CA 1
ATOM 6927 C C . ASN D 4 383 ? 128.420 151.868 123.032 1.00 17.58 383 ASN A C 1
ATOM 6928 O O . ASN D 4 383 ? 129.090 152.468 122.191 1.00 26.29 383 ASN A O 1
ATOM 6933 N N . LEU D 4 384 ? 127.330 151.166 122.717 1.00 11.40 384 LEU A N 1
ATOM 6934 C CA . LEU D 4 384 ? 126.938 150.878 121.343 1.00 7.02 384 LEU A CA 1
ATOM 6935 C C . LEU D 4 384 ? 125.742 151.704 120.885 1.00 9.61 384 LEU A C 1
ATOM 6936 O O . LEU D 4 384 ? 125.090 151.346 119.901 1.00 22.87 384 LEU A O 1
ATOM 6941 N N . ASN D 4 385 ? 125.439 152.799 121.571 1.00 21.47 385 ASN A N 1
ATOM 6942 C CA . ASN D 4 385 ? 124.283 153.629 121.260 1.00 16.19 385 ASN A CA 1
ATOM 6943 C C . ASN D 4 385 ? 124.760 154.927 120.624 1.00 19.24 385 ASN A C 1
ATOM 6944 O O . ASN D 4 385 ? 125.533 155.672 121.234 1.00 24.60 385 ASN A O 1
ATOM 6949 N N . ARG D 4 386 ? 124.296 155.192 119.405 1.00 14.10 386 ARG A N 1
ATOM 6950 C CA . ARG D 4 386 ? 124.666 156.392 118.656 1.00 13.70 386 ARG A CA 1
ATOM 6951 C C . ARG D 4 386 ? 123.595 157.451 118.886 1.00 15.75 386 ARG A C 1
ATOM 6952 O O . ARG D 4 386 ? 122.637 157.575 118.125 1.00 24.99 386 ARG A O 1
ATOM 6960 N N . SER D 4 387 ? 123.771 158.247 119.935 1.00 18.59 387 SER A N 1
ATOM 6961 C CA . SER D 4 387 ? 122.723 159.154 120.377 1.00 15.09 387 SER A CA 1
ATOM 6962 C C . SER D 4 387 ? 122.718 160.440 119.561 1.00 11.11 387 SER A C 1
ATOM 6963 O O . SER D 4 387 ? 123.770 161.008 119.261 1.00 17.21 387 SER A O 1
ATOM 6966 N N . TYR D 4 388 ? 121.520 160.894 119.205 1.00 11.38 388 TYR A N 1
ATOM 6967 C CA . TYR D 4 388 ? 121.317 162.127 118.459 1.00 15.10 388 TYR A CA 1
ATOM 6968 C C . TYR D 4 388 ? 120.681 163.160 119.376 1.00 22.37 388 TYR A C 1
ATOM 6969 O O . TYR D 4 388 ? 119.712 162.860 120.080 1.00 28.63 388 TYR A O 1
ATOM 6978 N N . TYR D 4 389 ? 121.226 164.370 119.362 1.00 18.24 389 TYR A N 1
ATOM 6979 C CA . TYR D 4 389 ? 120.769 165.452 120.217 1.00 21.10 389 TYR A CA 1
ATOM 6980 C C . TYR D 4 389 ? 120.370 166.646 119.366 1.00 25.59 389 TYR A C 1
ATOM 6981 O O . TYR D 4 389 ? 121.068 167.003 118.408 1.00 30.52 389 TYR A O 1
ATOM 6990 N N . MET D 4 390 ? 119.240 167.251 119.721 1.00 27.48 390 MET A N 1
ATOM 6991 C CA . MET D 4 390 ? 118.740 168.468 119.090 1.00 34.61 390 MET A CA 1
ATOM 6992 C C . MET D 4 390 ? 118.731 169.559 120.156 1.00 38.22 390 MET A C 1
ATOM 6993 O O . MET D 4 390 ? 117.799 169.642 120.962 1.00 36.20 390 MET A O 1
ATOM 6998 N N . GLY D 4 391 ? 119.770 170.386 120.163 1.00 38.80 391 GLY A N 1
ATOM 6999 C CA . GLY D 4 391 ? 119.886 171.444 121.151 1.00 36.33 391 GLY A CA 1
ATOM 7000 C C . GLY D 4 391 ? 120.049 170.952 122.572 1.00 37.82 391 GLY A C 1
ATOM 7001 O O . GLY D 4 391 ? 119.444 171.517 123.492 1.00 42.76 391 GLY A O 1
ATOM 7002 N N . GLY D 4 392 ? 120.848 169.907 122.777 1.00 32.42 392 GLY A N 1
ATOM 7003 C CA . GLY D 4 392 ? 121.089 169.368 124.096 1.00 32.59 392 GLY A CA 1
ATOM 7004 C C . GLY D 4 392 ? 120.073 168.354 124.571 1.00 36.42 392 GLY A C 1
ATOM 7005 O O . GLY D 4 392 ? 120.276 167.749 125.630 1.00 40.66 392 GLY A O 1
ATOM 7006 N N . LYS D 4 393 ? 118.994 168.146 123.825 1.00 35.40 393 LYS A N 1
ATOM 7007 C CA . LYS D 4 393 ? 117.970 167.169 124.165 1.00 29.42 393 LYS A CA 1
ATOM 7008 C C . LYS D 4 393 ? 118.105 165.962 123.250 1.00 37.10 393 LYS A C 1
ATOM 7009 O O . LYS D 4 393 ? 118.192 166.114 122.028 1.00 39.93 393 LYS A O 1
ATOM 7015 N N . LEU D 4 394 ? 118.124 164.771 123.840 1.00 29.54 394 LEU A N 1
ATOM 7016 C CA . LEU D 4 394 ? 118.204 163.551 123.050 1.00 26.44 394 LEU A CA 1
ATOM 7017 C C . LEU D 4 394 ? 116.904 163.332 122.285 1.00 31.14 394 LEU A C 1
ATOM 7018 O O . LEU D 4 394 ? 115.812 163.429 122.853 1.00 28.96 394 LEU A O 1
ATOM 7023 N N . VAL D 4 395 ? 117.025 163.034 120.993 1.00 29.75 395 VAL A N 1
ATOM 7024 C CA . VAL D 4 395 ? 115.855 162.820 120.146 1.00 23.48 395 VAL A CA 1
ATOM 7025 C C . VAL D 4 395 ? 115.844 161.462 119.464 1.00 26.17 395 VAL A C 1
ATOM 7026 O O . VAL D 4 395 ? 114.771 161.009 119.026 1.00 33.33 395 VAL A O 1
ATOM 7030 N N . ALA D 4 396 ? 116.975 160.773 119.340 1.00 22.96 396 ALA A N 1
ATOM 7031 C CA . ALA D 4 396 ? 117.018 159.481 118.674 1.00 18.04 396 ALA A CA 1
ATOM 7032 C C . ALA D 4 396 ? 118.191 158.689 119.229 1.00 13.56 396 ALA A C 1
ATOM 7033 O O . ALA D 4 396 ? 119.185 159.263 119.676 1.00 22.62 396 ALA A O 1
ATOM 7035 N N . THR D 4 397 ? 118.065 157.365 119.192 1.00 21.72 397 THR A N 1
ATOM 7036 C CA . THR D 4 397 ? 119.073 156.488 119.771 1.00 21.49 397 THR A CA 1
ATOM 7037 C C . THR D 4 397 ? 119.983 155.839 118.746 1.00 17.40 397 THR A C 1
ATOM 7038 O O . THR D 4 397 ? 121.153 155.609 119.047 1.00 35.39 397 THR A O 1
ATOM 7042 N N . ASN D 4 398 ? 119.488 155.546 117.547 1.00 14.25 398 ASN A N 1
ATOM 7043 C CA . ASN D 4 398 ? 120.293 154.908 116.516 1.00 13.45 398 ASN A CA 1
ATOM 7044 C C . ASN D 4 398 ? 119.748 155.331 115.160 1.00 22.44 398 ASN A C 1
ATOM 7045 O O . ASN D 4 398 ? 118.722 156.008 115.069 1.00 24.75 398 ASN A O 1
ATOM 7050 N N . ARG D 4 399 ? 120.456 154.939 114.098 1.00 17.39 399 ARG A N 1
ATOM 7051 C CA . ARG D 4 399 ? 119.958 155.211 112.752 1.00 13.71 399 ARG A CA 1
ATOM 7052 C C . ARG D 4 399 ? 118.648 154.479 112.498 1.00 19.30 399 ARG A C 1
ATOM 7053 O O . ARG D 4 399 ? 117.699 155.053 111.954 1.00 16.92 399 ARG A O 1
ATOM 7061 N N . HIS D 4 400 ? 118.582 153.211 112.888 1.00 23.74 400 HIS A N 1
ATOM 7062 C CA . HIS D 4 400 ? 117.352 152.437 112.908 1.00 16.64 400 HIS A CA 1
ATOM 7063 C C . HIS D 4 400 ? 117.259 151.738 114.255 1.00 17.36 400 HIS A C 1
ATOM 7064 O O . HIS D 4 400 ? 118.216 151.714 115.030 1.00 22.39 400 HIS A O 1
ATOM 7071 N N . LYS D 4 401 ? 116.093 151.174 114.540 1.00 27.43 401 LYS A N 1
ATOM 7072 C CA . LYS D 4 401 ? 115.892 150.527 115.827 1.00 23.08 401 LYS A CA 1
ATOM 7073 C C . LYS D 4 401 ? 116.727 149.259 115.935 1.00 24.15 401 LYS A C 1
ATOM 7074 O O . LYS D 4 401 ? 116.769 148.440 115.013 1.00 24.56 401 LYS A O 1
ATOM 7080 N N . ALA D 4 402 ? 117.409 149.111 117.066 1.00 25.58 402 ALA A N 1
ATOM 7081 C CA . ALA D 4 402 ? 118.067 147.860 117.388 1.00 22.43 402 ALA A CA 1
ATOM 7082 C C . ALA D 4 402 ? 117.034 146.852 117.880 1.00 26.53 402 ALA A C 1
ATOM 7083 O O . ALA D 4 402 ? 115.844 147.153 118.001 1.00 23.37 402 ALA A O 1
ATOM 7085 N N . MET D 4 403 ? 117.493 145.636 118.153 1.00 31.04 403 MET A N 1
ATOM 7086 C CA . MET D 4 403 ? 116.586 144.607 118.638 1.00 28.59 403 MET A CA 1
ATOM 7087 C C . MET D 4 403 ? 116.011 145.004 119.990 1.00 32.21 403 MET A C 1
ATOM 7088 O O . MET D 4 403 ? 116.752 145.344 120.918 1.00 34.18 403 MET A O 1
ATOM 7093 N N . ASP D 4 404 ? 114.682 144.962 120.092 1.00 31.33 404 ASP A N 1
ATOM 7094 C CA . ASP D 4 404 ? 113.968 145.281 121.327 1.00 32.56 404 ASP A CA 1
ATOM 7095 C C . ASP D 4 404 ? 114.288 146.697 121.806 1.00 36.45 404 ASP A C 1
ATOM 7096 O O . ASP D 4 404 ? 114.653 146.919 122.962 1.00 39.07 404 ASP A O 1
ATOM 7101 N N . GLN D 4 405 ? 114.146 147.664 120.905 1.00 25.82 405 GLN A N 1
ATOM 7102 C CA . GLN D 4 405 ? 114.373 149.068 121.222 1.00 26.19 405 GLN A CA 1
ATOM 7103 C C . GLN D 4 405 ? 113.032 149.785 121.264 1.00 27.23 405 GLN A C 1
ATOM 7104 O O . GLN D 4 405 ? 112.310 149.822 120.263 1.00 27.99 405 GLN A O 1
ATOM 7110 N N . LYS D 4 406 ? 112.704 150.350 122.425 1.00 27.42 406 LYS A N 1
ATOM 7111 C CA . LYS D 4 406 ? 111.457 151.07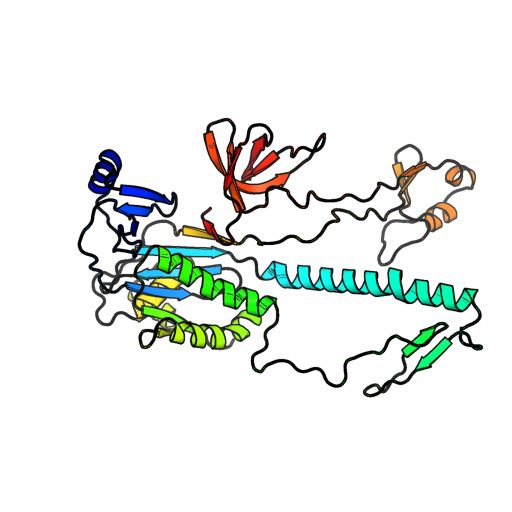9 122.612 1.00 29.17 406 LYS A CA 1
ATOM 7112 C C . LYS D 4 406 ? 111.594 152.549 122.241 1.00 30.86 406 LYS A C 1
ATOM 7113 O O . LYS D 4 406 ? 110.649 153.148 121.716 1.00 33.01 406 LYS A O 1
ATOM 7119 N N . THR D 4 407 ? 112.754 153.139 122.512 1.00 32.70 407 THR A N 1
ATOM 7120 C CA . THR D 4 407 ? 112.995 154.535 122.189 1.00 23.53 407 THR A CA 1
ATOM 7121 C C . THR D 4 407 ? 113.046 154.732 120.677 1.00 26.41 407 THR A C 1
ATOM 7122 O O . THR D 4 407 ? 113.458 153.845 119.926 1.00 31.82 407 THR A O 1
ATOM 7126 N N . ASP D 4 408 ? 112.612 155.909 120.237 1.00 31.33 408 ASP A N 1
ATOM 7127 C CA . ASP D 4 408 ? 112.621 156.238 118.819 1.00 24.33 408 ASP A CA 1
ATOM 7128 C C . ASP D 4 408 ? 114.045 156.285 118.280 1.00 22.30 408 ASP A C 1
ATOM 7129 O O . ASP D 4 408 ? 114.994 156.618 118.992 1.00 22.77 408 ASP A O 1
ATOM 7134 N N . SER D 4 409 ? 114.184 155.941 117.007 1.00 23.80 409 SER A N 1
ATOM 7135 C CA . SER D 4 409 ? 115.456 155.994 116.304 1.00 22.91 409 SER A CA 1
ATOM 7136 C C . SER D 4 409 ? 115.451 157.154 115.317 1.00 22.05 409 SER A C 1
ATOM 7137 O O . SER D 4 409 ? 114.501 157.936 115.240 1.00 27.32 409 SER A O 1
ATOM 7140 N N . LEU D 4 410 ? 116.541 157.262 114.558 1.00 21.06 410 LEU A N 1
ATOM 7141 C CA . LEU D 4 410 ? 116.655 158.338 113.582 1.00 22.53 410 LEU A CA 1
ATOM 7142 C C . LEU D 4 410 ? 115.652 158.182 112.448 1.00 21.63 410 LEU A C 1
ATOM 7143 O O . LEU D 4 410 ? 115.273 159.174 111.821 1.00 26.76 410 LEU A O 1
ATOM 7148 N N . GLU D 4 411 ? 115.220 156.954 112.160 1.00 26.61 411 GLU A N 1
ATOM 7149 C CA . GLU D 4 411 ? 114.210 156.752 111.127 1.00 29.53 411 GLU A CA 1
ATOM 7150 C C . GLU D 4 411 ? 112.887 157.400 111.520 1.00 27.96 411 GLU A C 1
ATOM 7151 O O . GLU D 4 411 ? 112.250 158.088 110.712 1.00 33.68 411 GLU A O 1
ATOM 7157 N N . GLU D 4 412 ? 112.464 157.201 112.771 1.00 26.09 412 GLU A N 1
ATOM 7158 C CA . GLU D 4 412 ? 111.245 157.841 113.256 1.00 24.45 412 GLU A CA 1
ATOM 7159 C C . GLU D 4 412 ? 111.391 159.358 113.285 1.00 27.13 412 GLU A C 1
ATOM 7160 O O . GLU D 4 412 ? 110.459 160.087 112.921 1.00 30.61 412 GLU A O 1
ATOM 7166 N N . TYR D 4 413 ? 112.556 159.850 113.714 1.00 29.16 413 TYR A N 1
ATOM 7167 C CA . TYR D 4 413 ? 112.796 161.288 113.734 1.00 25.26 413 TYR A CA 1
ATOM 7168 C C . TYR D 4 413 ? 112.715 161.880 112.333 1.00 27.99 413 TYR A C 1
ATOM 7169 O O . TYR D 4 413 ? 112.120 162.945 112.134 1.00 32.58 413 TYR A O 1
ATOM 7178 N N . ARG D 4 414 ? 113.307 161.201 111.350 1.00 26.85 414 ARG A N 1
ATOM 7179 C CA . ARG D 4 414 ? 113.248 161.670 109.971 1.00 28.87 414 ARG A CA 1
ATOM 7180 C C . ARG D 4 414 ? 111.823 161.640 109.440 1.00 30.97 414 ARG A C 1
ATOM 7181 O O . ARG D 4 414 ? 111.414 162.536 108.693 1.00 35.54 414 ARG A O 1
ATOM 7189 N N . ALA D 4 415 ? 111.055 160.610 109.804 1.00 32.97 415 ALA A N 1
ATOM 7190 C CA . ALA D 4 415 ? 109.668 160.525 109.367 1.00 32.36 415 ALA A CA 1
ATOM 7191 C C . ALA D 4 415 ? 108.786 161.587 110.009 1.00 36.12 415 ALA A C 1
ATOM 7192 O O . ALA D 4 415 ? 107.783 161.983 109.408 1.00 37.08 415 ALA A O 1
ATOM 7194 N N . ALA D 4 416 ? 109.129 162.055 111.209 1.00 34.46 416 ALA A N 1
ATOM 7195 C CA . ALA D 4 416 ? 108.305 163.019 111.926 1.00 34.38 416 ALA A CA 1
ATOM 7196 C C . ALA D 4 416 ? 108.850 164.440 111.898 1.00 33.54 416 ALA A C 1
ATOM 7197 O O . ALA D 4 416 ? 108.249 165.325 112.515 1.00 36.69 416 ALA A O 1
ATOM 7199 N N . HIS D 4 417 ? 109.958 164.693 111.205 1.00 35.35 417 HIS A N 1
ATOM 7200 C CA . HIS D 4 417 ? 110.577 166.011 111.217 1.00 32.22 417 HIS A CA 1
ATOM 7201 C C . HIS D 4 417 ? 111.097 166.348 109.828 1.00 33.12 417 HIS A C 1
ATOM 7202 O O . HIS D 4 417 ? 111.225 165.482 108.960 1.00 37.73 417 HIS A O 1
ATOM 7209 N N . SER D 4 418 ? 111.389 167.630 109.628 1.00 38.91 418 SER A N 1
ATOM 7210 C CA . SER D 4 418 ? 111.799 168.135 108.328 1.00 36.36 418 SER A CA 1
ATOM 7211 C C . SER D 4 418 ? 113.276 167.840 108.076 1.00 35.41 418 SER A C 1
ATOM 7212 O O . SER D 4 418 ? 113.973 167.246 108.901 1.00 36.07 418 SER A O 1
ATOM 7215 N N . ALA D 4 419 ? 113.758 168.267 106.907 1.00 38.31 419 ALA A N 1
ATOM 7216 C CA . ALA D 4 419 ? 115.166 168.088 106.575 1.00 34.71 419 ALA A CA 1
ATOM 7217 C C . ALA D 4 419 ? 116.053 169.058 107.343 1.00 35.78 419 ALA A C 1
ATOM 7218 O O . ALA D 4 419 ? 117.215 168.743 107.624 1.00 36.55 419 ALA A O 1
ATOM 7220 N N . ALA D 4 420 ? 115.529 170.237 107.689 1.00 35.30 420 ALA A N 1
ATOM 7221 C CA . ALA D 4 420 ? 116.305 171.207 108.452 1.00 34.69 420 ALA A CA 1
ATOM 7222 C C . ALA D 4 420 ? 116.541 170.760 109.888 1.00 37.39 420 ALA A C 1
ATOM 7223 O O . ALA D 4 420 ? 117.553 171.143 110.482 1.00 38.96 420 ALA A O 1
ATOM 7225 N N . ASP D 4 421 ? 115.630 169.969 110.461 1.00 32.21 421 ASP A N 1
ATOM 7226 C CA . ASP D 4 421 ? 115.848 169.430 111.798 1.00 30.54 421 ASP A CA 1
ATOM 7227 C C . ASP D 4 421 ? 116.891 168.319 111.791 1.00 31.67 421 ASP A C 1
ATOM 7228 O O . ASP D 4 421 ? 117.752 168.270 112.675 1.00 34.34 421 ASP A O 1
ATOM 7233 N N . VAL D 4 422 ? 116.824 167.420 110.806 1.00 29.88 422 VAL A N 1
ATOM 7234 C CA . VAL D 4 422 ? 117.829 166.368 110.685 1.00 31.74 422 VAL A CA 1
ATOM 7235 C C . VAL D 4 422 ? 119.192 166.961 110.363 1.00 32.20 422 VAL A C 1
ATOM 7236 O O . VAL D 4 422 ? 120.223 166.451 110.818 1.00 35.59 422 VAL A O 1
ATOM 7240 N N . SER D 4 423 ? 119.226 168.035 109.574 1.00 32.49 423 SER A N 1
ATOM 7241 C CA . SER D 4 423 ? 120.487 168.670 109.217 1.00 28.49 423 SER A CA 1
ATOM 7242 C C . SER D 4 423 ? 121.165 169.341 110.403 1.00 28.76 423 SER A C 1
ATOM 7243 O O . SER D 4 423 ? 122.390 169.495 110.394 1.00 31.64 423 SER A O 1
ATOM 7246 N N . LYS D 4 424 ? 120.406 169.736 111.421 1.00 32.60 424 LYS A N 1
ATOM 7247 C CA . LYS D 4 424 ? 120.949 170.360 112.626 1.00 27.26 424 LYS A CA 1
ATOM 7248 C C . LYS D 4 424 ? 120.798 169.354 113.759 1.00 32.21 424 LYS A C 1
ATOM 7249 O O . LYS D 4 424 ? 119.842 169.406 114.531 1.00 39.15 424 LYS A O 1
ATOM 7255 N N . LEU D 4 425 ? 121.755 168.439 113.861 1.00 29.83 425 LEU A N 1
ATOM 7256 C CA . LEU D 4 425 ? 121.716 167.402 114.879 1.00 25.28 425 LEU A CA 1
ATOM 7257 C C . LEU D 4 425 ? 123.145 167.081 115.278 1.00 29.06 425 LEU A C 1
ATOM 7258 O O . LEU D 4 425 ? 124.038 167.062 114.428 1.00 31.46 425 LEU A O 1
ATOM 7263 N N . THR D 4 426 ? 123.363 166.836 116.564 1.00 27.07 426 THR A N 1
ATOM 7264 C CA . THR D 4 426 ? 124.680 166.455 117.046 1.00 24.39 426 THR A CA 1
ATOM 7265 C C . THR D 4 426 ? 124.673 164.982 117.428 1.00 22.52 426 THR A C 1
ATOM 7266 O O . THR D 4 426 ? 123.655 164.443 117.860 1.00 31.37 426 THR A O 1
ATOM 7270 N N . VAL D 4 427 ? 125.812 164.327 117.240 1.00 22.75 427 VAL A N 1
ATOM 7271 C CA . VAL D 4 427 ? 125.954 162.902 117.508 1.00 21.50 427 VAL A CA 1
ATOM 7272 C C . VAL D 4 427 ? 126.901 162.726 118.684 1.00 22.31 427 VAL A C 1
ATOM 7273 O O . VAL D 4 427 ? 128.007 163.280 118.689 1.00 25.82 427 VAL A O 1
ATOM 7277 N N . LYS D 4 428 ? 126.463 161.967 119.682 1.00 21.33 428 LYS A N 1
ATOM 7278 C CA . LYS D 4 428 ? 127.304 161.561 120.801 1.00 18.07 428 LYS A CA 1
ATOM 7279 C C . LYS D 4 428 ? 127.339 160.040 120.823 1.00 20.30 428 LYS A C 1
ATOM 7280 O O . LYS D 4 428 ? 126.293 159.389 120.939 1.00 30.91 428 LYS A O 1
ATOM 7286 N N . HIS D 4 429 ? 128.534 159.482 120.672 1.00 17.47 429 HIS A N 1
ATOM 7287 C CA . HIS D 4 429 ? 128.772 158.054 120.870 1.00 17.61 429 HIS A CA 1
ATOM 7288 C C . HIS D 4 429 ? 129.954 157.896 121.811 1.00 18.29 429 HIS A C 1
ATOM 7289 O O . HIS D 4 429 ? 131.114 157.936 121.366 1.00 20.04 429 HIS A O 1
ATOM 7296 N N . PRO D 4 430 ? 129.719 157.741 123.113 1.00 22.63 430 PRO A N 1
ATOM 7297 C CA . PRO D 4 430 ? 130.834 157.553 124.046 1.00 17.80 430 PRO A CA 1
ATOM 7298 C C . PRO D 4 430 ? 131.635 156.305 123.707 1.00 21.05 430 PRO A C 1
ATOM 7299 O O . PRO D 4 430 ? 131.101 155.305 123.226 1.00 18.18 430 PRO A O 1
ATOM 7303 N N . SER D 4 431 ? 132.939 156.385 123.948 1.00 21.73 431 SER A N 1
ATOM 7304 C CA . SER D 4 431 ? 133.818 155.265 123.669 1.00 13.89 431 SER A CA 1
ATOM 7305 C C . SER D 4 431 ? 133.604 154.153 124.694 1.00 14.71 431 SER A C 1
ATOM 7306 O O . SER D 4 431 ? 132.988 154.344 125.746 1.00 21.74 431 SER A O 1
ATOM 7309 N N . ALA D 4 432 ? 134.113 152.971 124.363 1.00 19.20 432 ALA A N 1
ATOM 7310 C CA . ALA D 4 432 ? 134.024 151.839 125.272 1.00 8.68 432 ALA A CA 1
ATOM 7311 C C . ALA D 4 432 ? 134.861 152.090 126.519 1.00 19.84 432 ALA A C 1
ATOM 7312 O O . ALA D 4 432 ? 135.923 152.715 126.461 1.00 21.20 432 ALA A O 1
ATOM 7314 N N . GLN D 4 433 ? 134.373 151.602 127.655 1.00 9.87 433 GLN A N 1
ATOM 7315 C CA . GLN D 4 433 ? 135.069 151.713 128.926 1.00 9.74 433 GLN A CA 1
ATOM 7316 C C . GLN D 4 433 ? 135.638 150.360 129.326 1.00 12.28 433 GLN A C 1
ATOM 7317 O O . GLN D 4 433 ? 135.066 149.311 129.022 1.00 9.90 433 GLN A O 1
ATOM 7323 N N . TYR D 4 434 ? 136.776 150.396 130.009 1.00 19.61 434 TYR A N 1
ATOM 7324 C CA . TYR D 4 434 ? 137.487 149.192 130.406 1.00 11.49 434 TYR A CA 1
ATOM 7325 C C . TYR D 4 434 ? 137.790 149.246 131.893 1.00 15.62 434 TYR A C 1
ATOM 7326 O O . TYR D 4 434 ? 138.089 150.313 132.437 1.00 23.27 434 TYR A O 1
ATOM 7335 N N . LYS D 4 435 ? 137.701 148.093 132.549 1.00 8.85 435 LYS A N 1
ATOM 7336 C CA . LYS D 4 435 ? 138.019 148.019 133.963 1.00 10.81 435 LYS A CA 1
ATOM 7337 C C . LYS D 4 435 ? 139.526 147.943 134.170 1.00 20.33 435 LYS A C 1
ATOM 7338 O O . LYS D 4 435 ? 140.292 147.610 133.263 1.00 23.27 435 LYS A O 1
ATOM 7344 N N . ASP D 4 436 ? 139.946 148.262 135.388 1.00 15.42 436 ASP A N 1
ATOM 7345 C CA . ASP D 4 436 ? 141.300 147.958 135.830 1.00 10.89 436 ASP A CA 1
ATOM 7346 C C . ASP D 4 436 ? 141.338 146.481 136.201 1.00 11.33 436 ASP A C 1
ATOM 7347 O O . ASP D 4 436 ? 140.762 146.074 137.213 1.00 17.61 436 ASP A O 1
ATOM 7352 N N . MET D 4 437 ? 141.994 145.672 135.375 1.00 15.08 437 MET A N 1
ATOM 7353 C CA . MET D 4 437 ? 142.024 144.236 135.604 1.00 11.02 437 MET A CA 1
ATOM 7354 C C . MET D 4 437 ? 142.963 143.838 136.732 1.00 16.13 437 MET A C 1
ATOM 7355 O O . MET D 4 437 ? 142.938 142.679 137.157 1.00 20.76 437 MET A O 1
ATOM 7360 N N . SER D 4 438 ? 143.777 144.765 137.227 1.00 20.28 438 SER A N 1
ATOM 7361 C CA . SER D 4 438 ? 144.652 144.548 138.370 1.00 8.46 438 SER A CA 1
ATOM 7362 C C . SER D 4 438 ? 144.277 145.483 139.513 1.00 20.14 438 SER A C 1
ATOM 7363 O O . SER D 4 438 ? 145.136 146.020 140.213 1.00 26.12 438 SER A O 1
ATOM 7366 N N . ARG D 4 439 ? 142.979 145.687 139.705 1.00 18.22 439 ARG A N 1
ATOM 7367 C CA . ARG D 4 439 ? 142.458 146.557 140.745 1.00 5.81 439 ARG A CA 1
ATOM 7368 C C . ARG D 4 439 ? 142.362 145.812 142.075 1.00 17.39 439 ARG A C 1
ATOM 7369 O O . ARG D 4 439 ? 142.526 144.593 142.151 1.00 21.61 439 ARG A O 1
ATOM 7377 N N . ILE D 4 440 ? 142.098 146.569 143.138 1.00 11.63 440 ILE A N 1
ATOM 7378 C CA . ILE D 4 440 ? 141.791 145.970 144.431 1.00 5.21 440 ILE A CA 1
ATOM 7379 C C . ILE D 4 440 ? 140.382 145.395 144.366 1.00 7.91 440 ILE A C 1
ATOM 7380 O O . ILE D 4 440 ? 139.413 146.115 144.098 1.00 20.17 440 ILE A O 1
ATOM 7385 N N . MET D 4 441 ? 140.264 144.101 144.598 1.00 14.40 441 MET A N 1
ATOM 7386 C CA . MET D 4 441 ? 139.009 143.399 144.388 1.00 10.19 441 MET A CA 1
ATOM 7387 C C . MET D 4 441 ? 138.175 143.370 145.661 1.00 11.79 441 MET A C 1
ATOM 7388 O O . MET D 4 441 ? 138.702 143.501 146.768 1.00 16.07 441 MET A O 1
ATOM 7393 N N . PRO D 4 442 ? 136.855 143.219 145.530 1.00 22.24 442 PRO A N 1
ATOM 7394 C CA . PRO D 4 442 ? 136.007 143.058 146.718 1.00 21.71 442 PRO A CA 1
ATOM 7395 C C . PRO D 4 442 ? 136.410 141.836 147.531 1.00 9.97 442 PRO A C 1
ATOM 7396 O O . PRO D 4 442 ? 136.826 140.811 146.987 1.00 17.56 442 PRO A O 1
ATOM 7400 N N . GLY D 4 443 ? 136.285 141.957 148.849 1.00 8.04 443 GLY A N 1
ATOM 7401 C CA . GLY D 4 443 ? 136.761 140.957 149.784 1.00 0.00 443 GLY A CA 1
ATOM 7402 C C . GLY D 4 443 ? 138.098 141.289 150.405 1.00 14.11 443 GLY A C 1
ATOM 7403 O O . GLY D 4 443 ? 138.507 140.623 151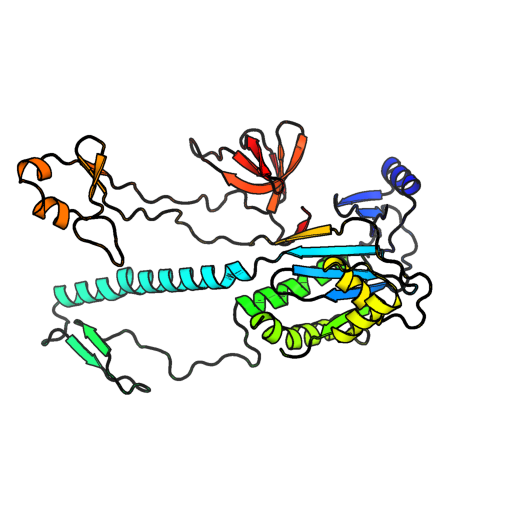.366 1.00 22.42 443 GLY A O 1
ATOM 7404 N N . SER D 4 444 ? 138.793 142.294 149.887 1.00 19.40 444 SER A N 1
ATOM 7405 C CA . SER D 4 444 ? 140.083 142.710 150.406 1.00 4.95 444 SER A CA 1
ATOM 7406 C C . SER D 4 444 ? 139.916 143.459 151.724 1.00 14.79 444 SER A C 1
ATOM 7407 O O . SER D 4 444 ? 138.869 144.042 152.011 1.00 21.60 444 SER A O 1
ATOM 7410 N N . ILE D 4 445 ? 140.972 143.435 152.532 1.00 20.29 445 ILE A N 1
ATOM 7411 C CA . ILE D 4 445 ? 141.011 144.135 153.810 1.00 16.79 445 ILE A CA 1
ATOM 7412 C C 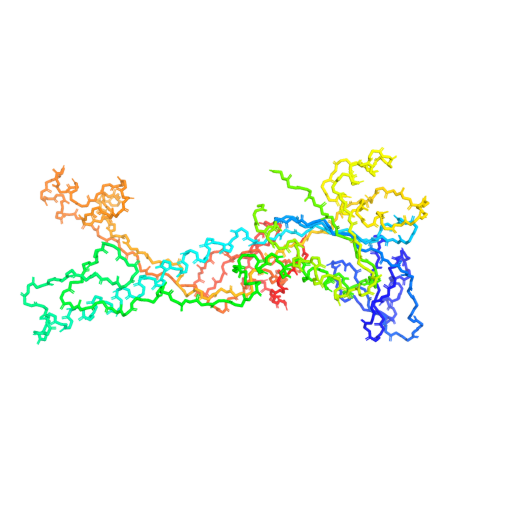. ILE D 4 445 ? 141.884 145.367 153.647 1.00 20.73 445 ILE A C 1
ATOM 7413 O O . ILE D 4 445 ? 143.041 145.260 153.219 1.00 14.11 445 ILE A O 1
ATOM 7418 N N . LEU D 4 446 ? 141.329 146.530 153.990 1.00 22.55 446 LEU A N 1
ATOM 7419 C CA . LEU D 4 446 ? 142.029 147.801 153.913 1.00 15.62 446 LEU A CA 1
ATOM 7420 C C . LEU D 4 446 ? 141.878 148.549 155.229 1.00 15.36 446 LEU A C 1
ATOM 7421 O O . LEU D 4 446 ? 140.983 148.271 156.030 1.00 16.68 446 LEU A O 1
ATOM 7426 N N . VAL D 4 447 ? 142.786 149.492 155.457 1.00 24.68 447 VAL A N 1
ATOM 7427 C CA . VAL D 4 447 ? 142.711 150.413 156.584 1.00 24.21 447 VAL A CA 1
ATOM 7428 C C . VAL D 4 447 ? 142.533 151.819 156.027 1.00 26.30 447 VAL A C 1
ATOM 7429 O O . VAL D 4 447 ? 143.263 152.232 155.119 1.00 25.59 447 VAL A O 1
ATOM 7433 N N . SER D 4 448 ? 141.547 152.540 156.551 1.00 29.63 448 SER A N 1
ATOM 7434 C CA . SER D 4 448 ? 141.208 153.861 156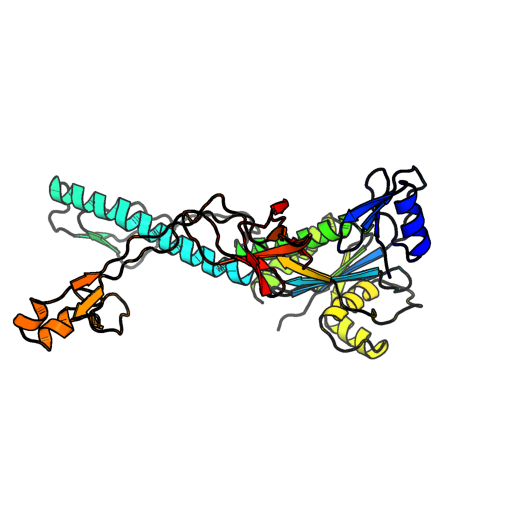.041 1.00 26.53 448 SER A CA 1
ATOM 7435 C C . SER D 4 448 ? 142.218 154.889 156.548 1.00 33.55 448 SER A C 1
ATOM 7436 O O . SER D 4 448 ? 143.208 154.556 157.206 1.00 38.69 448 SER A O 1
ATOM 7439 N N . GLY D 4 449 ? 141.974 156.162 156.248 1.00 37.76 449 GLY A N 1
ATOM 7440 C CA . GLY D 4 449 ? 142.846 157.237 156.670 1.00 36.34 449 GLY A CA 1
ATOM 7441 C C . GLY D 4 449 ? 142.716 157.637 158.115 1.00 42.87 449 GLY A C 1
ATOM 7442 O O . GLY D 4 449 ? 143.483 158.478 158.591 1.00 44.55 449 GLY A O 1
ATOM 7443 N N . GLU D 4 450 ? 141.761 157.050 158.833 1.00 46.21 450 GLU A N 1
ATOM 7444 C CA . GLU D 4 450 ? 141.587 157.290 160.258 1.00 44.85 450 GLU A CA 1
ATOM 7445 C C . GLU D 4 450 ? 141.869 156.048 161.092 1.00 47.02 450 GLU A C 1
ATOM 7446 O O . GLU D 4 450 ? 141.530 156.022 162.280 1.00 48.94 450 GLU A O 1
ATOM 7452 N N . GLY D 4 451 ? 142.475 155.017 160.502 1.00 35.38 451 GLY A N 1
ATOM 7453 C CA . GLY D 4 451 ? 142.793 153.795 161.206 1.00 33.58 451 GLY A CA 1
ATOM 7454 C C . GLY D 4 451 ? 141.720 152.729 161.174 1.00 35.94 451 GLY A C 1
ATOM 7455 O O . GLY D 4 451 ? 141.949 151.631 161.695 1.00 39.59 451 GLY A O 1
ATOM 7456 N N . LYS D 4 452 ? 140.559 153.011 160.589 1.00 32.47 452 LYS A N 1
ATOM 7457 C CA . LYS D 4 452 ? 139.484 152.029 160.542 1.00 30.43 452 LYS A CA 1
ATOM 7458 C C . LYS D 4 452 ? 139.814 150.908 159.563 1.00 33.22 452 LYS A C 1
ATOM 7459 O O . LYS D 4 452 ? 140.199 151.160 158.418 1.00 35.65 452 LYS A O 1
ATOM 7465 N N . LEU D 4 453 ? 139.651 149.667 160.015 1.00 30.08 453 LEU A N 1
ATOM 7466 C CA . LEU D 4 453 ? 139.848 148.488 159.184 1.00 29.02 453 LEU A CA 1
ATOM 7467 C C . LEU D 4 453 ? 138.505 148.027 158.640 1.00 26.40 453 LEU A C 1
ATOM 7468 O O . LEU D 4 453 ? 137.526 147.938 159.388 1.00 26.52 453 LEU A O 1
ATOM 7473 N N . PHE D 4 454 ? 138.459 147.740 157.342 1.00 20.13 454 PHE A N 1
ATOM 7474 C CA . PHE D 4 454 ? 137.218 147.346 156.698 1.00 15.99 454 PHE A CA 1
ATOM 7475 C C . PHE D 4 454 ? 137.500 146.348 155.584 1.00 19.14 454 PHE A C 1
ATOM 7476 O O . PHE D 4 454 ? 138.611 146.258 155.054 1.00 7.89 454 PHE A O 1
ATOM 7484 N N . THR D 4 455 ? 136.467 145.582 155.250 1.00 23.43 455 THR A N 1
ATOM 7485 C CA . THR D 4 455 ? 136.482 144.677 154.113 1.00 18.69 455 THR A CA 1
ATOM 7486 C C . THR D 4 455 ? 135.860 145.379 152.916 1.00 21.33 455 THR A C 1
ATOM 7487 O O . THR D 4 455 ? 134.810 146.015 153.035 1.00 21.98 455 THR A O 1
ATOM 7491 N N . LEU D 4 456 ? 136.515 145.270 151.765 1.00 14.58 456 LEU A N 1
ATOM 7492 C CA . LEU D 4 456 ? 136.042 145.952 150.569 1.00 16.67 456 LEU A CA 1
ATOM 7493 C C . LEU D 4 456 ? 134.803 145.251 150.028 1.00 19.71 456 LEU A C 1
ATOM 7494 O O . LEU D 4 456 ? 134.837 144.052 149.732 1.00 11.57 456 LEU A O 1
ATOM 7499 N N . SER D 4 457 ? 133.710 146.000 149.902 1.00 19.58 457 SER A N 1
ATOM 7500 C CA . SER D 4 457 ? 132.515 145.525 149.220 1.00 14.71 457 SER A CA 1
ATOM 7501 C C . SER D 4 457 ? 132.478 145.939 147.758 1.00 20.20 457 SER A C 1
ATOM 7502 O O . SER D 4 457 ? 132.072 145.144 146.907 1.00 26.13 457 SER A O 1
ATOM 7505 N N . ARG D 4 458 ? 132.897 147.164 147.446 1.00 25.27 458 ARG A N 1
ATOM 7506 C CA . ARG D 4 458 ? 132.934 147.612 146.059 1.00 14.63 458 ARG A CA 1
ATOM 7507 C C . ARG D 4 458 ? 133.762 148.884 145.951 1.00 22.30 458 ARG A C 1
ATOM 7508 O O . ARG D 4 458 ? 134.089 149.515 146.958 1.00 19.34 458 ARG A O 1
ATOM 7516 N N . SER D 4 459 ? 134.121 149.231 144.719 1.00 24.88 459 SER A N 1
ATOM 7517 C CA . SER D 4 459 ? 134.816 150.473 144.407 1.00 20.52 459 SER A CA 1
ATOM 7518 C C . SER D 4 459 ? 133.879 151.346 143.589 1.00 22.57 459 SER A C 1
ATOM 7519 O O . SER D 4 459 ? 133.307 150.880 142.599 1.00 25.63 459 SER A O 1
ATOM 7522 N N . GLU D 4 460 ? 133.717 152.600 144.001 1.00 24.91 460 GLU A N 1
ATOM 7523 C CA . GLU D 4 460 ? 132.813 153.529 143.338 1.00 21.66 460 GLU A CA 1
ATOM 7524 C C . GLU D 4 460 ? 133.582 154.754 142.866 1.00 27.48 460 GLU A C 1
ATOM 7525 O O . GLU D 4 460 ? 134.305 155.378 143.649 1.00 29.71 460 GLU A O 1
ATOM 7531 N N . GLY D 4 461 ? 133.428 155.088 141.594 1.00 24.53 461 GLY A N 1
ATOM 7532 C CA . GLY D 4 461 ? 133.998 156.304 141.038 1.00 21.46 461 GLY A CA 1
ATOM 7533 C C . GLY D 4 461 ? 135.443 156.137 140.620 1.00 25.18 461 GLY A C 1
ATOM 7534 O O . GLY D 4 461 ? 136.155 155.239 141.063 1.00 33.94 461 GLY A O 1
ATOM 7535 N N . ARG D 4 462 ? 135.883 157.033 139.741 1.00 24.96 462 ARG A N 1
ATOM 7536 C CA . ARG D 4 462 ? 137.265 157.047 139.288 1.00 24.54 462 ARG A CA 1
ATOM 7537 C C . ARG D 4 462 ? 137.584 158.420 138.715 1.00 23.81 462 ARG A C 1
ATOM 7538 O O . ARG D 4 462 ? 136.739 159.036 138.063 1.00 29.21 462 ARG A O 1
ATOM 7546 N N . ASN D 4 463 ? 138.802 158.891 138.973 1.00 22.80 463 ASN A N 1
ATOM 7547 C CA . ASN D 4 463 ? 139.272 160.160 138.435 1.00 25.94 463 ASN A CA 1
ATOM 7548 C C . ASN D 4 463 ? 140.785 160.112 138.308 1.00 29.76 463 ASN A C 1
ATOM 7549 O O . ASN D 4 463 ? 141.474 159.755 139.267 1.00 35.32 463 ASN A O 1
ATOM 7554 N N . LYS D 4 464 ? 141.289 160.478 137.129 1.00 33.91 464 LYS A N 1
ATOM 7555 C CA . LYS D 4 464 ? 142.727 160.542 136.863 1.00 34.06 464 LYS A CA 1
ATOM 7556 C C . LYS D 4 464 ? 143.411 159.212 137.171 1.00 34.20 464 LYS A C 1
ATOM 7557 O O . LYS D 4 464 ? 144.501 159.166 137.743 1.00 35.86 464 LYS A O 1
ATOM 7563 N N . GLY D 4 465 ? 142.756 158.118 136.790 1.00 29.30 465 GLY A N 1
ATOM 7564 C CA . GLY D 4 465 ? 143.322 156.800 136.996 1.00 32.22 465 GLY A CA 1
ATOM 7565 C C . GLY D 4 465 ? 143.313 156.317 138.425 1.00 31.81 465 GLY A C 1
ATOM 7566 O O . GLY D 4 465 ? 144.058 155.394 138.760 1.00 34.10 465 GLY A O 1
ATOM 7567 N N . GLN D 4 466 ? 142.485 156.909 139.281 1.00 27.76 466 GLN A N 1
ATOM 7568 C CA . GLN D 4 466 ? 142.440 156.570 140.695 1.00 26.27 466 GLN A CA 1
ATOM 7569 C C . GLN D 4 466 ? 141.008 156.284 141.112 1.00 22.07 466 GLN A C 1
ATOM 7570 O O . GLN D 4 466 ? 140.083 156.984 140.696 1.00 34.93 466 GLN A O 1
ATOM 7576 N N . VAL D 4 467 ? 140.834 155.255 141.940 1.00 26.54 467 VAL A N 1
ATOM 7577 C CA . VAL D 4 467 ? 139.528 154.968 142.520 1.00 31.00 467 VAL A CA 1
ATOM 7578 C C . VAL D 4 467 ? 139.123 156.120 143.428 1.00 30.91 467 VAL A C 1
ATOM 7579 O O . VAL D 4 467 ? 139.939 156.637 144.202 1.00 36.93 467 VAL A O 1
ATOM 7583 N N . ASN D 4 468 ? 137.859 156.536 143.334 1.00 17.85 468 ASN A N 1
ATOM 7584 C CA . ASN D 4 468 ? 137.376 157.615 144.187 1.00 19.60 468 ASN A CA 1
ATOM 7585 C C . ASN D 4 468 ? 137.076 157.123 145.597 1.00 28.93 468 ASN A C 1
ATOM 7586 O O . ASN D 4 468 ? 137.663 157.610 146.569 1.00 24.45 468 ASN A O 1
ATOM 7591 N N . TYR D 4 469 ? 136.170 156.156 145.728 1.00 30.95 469 TYR A N 1
ATOM 7592 C CA . TYR D 4 469 ? 135.726 155.684 147.029 1.00 22.45 469 TYR A CA 1
ATOM 7593 C C . TYR D 4 469 ? 135.782 154.167 147.109 1.00 24.10 469 TYR A C 1
ATOM 7594 O O . TYR D 4 469 ? 135.521 153.460 146.132 1.00 30.47 469 TYR A O 1
ATOM 7603 N N . PHE D 4 470 ? 136.114 153.683 148.300 1.00 20.74 470 PHE A N 1
ATOM 7604 C CA . PHE D 4 470 ? 136.002 152.278 148.659 1.00 18.22 470 PHE A CA 1
ATOM 7605 C C . PHE D 4 470 ? 134.810 152.121 149.592 1.00 15.10 4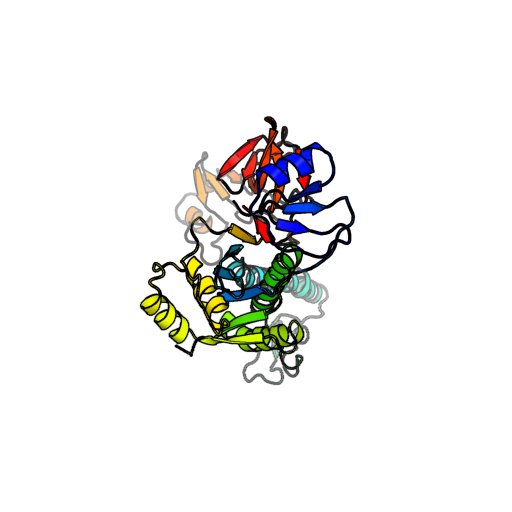70 PHE A C 1
ATOM 7606 O O . PHE D 4 470 ? 134.778 152.732 150.664 1.00 21.16 470 PHE A O 1
ATOM 7614 N N . VAL D 4 471 ? 133.824 151.329 149.181 1.00 23.95 471 VAL A N 1
ATOM 7615 C CA . VAL D 4 471 ? 132.635 151.066 149.980 1.00 23.28 471 VAL A CA 1
ATOM 7616 C C . VAL D 4 471 ? 132.811 149.716 150.654 1.00 19.31 471 VAL A C 1
ATOM 7617 O O . VAL D 4 471 ? 133.030 148.701 149.978 1.00 24.55 471 VAL A O 1
ATOM 7621 N N . SER D 4 472 ? 132.712 149.709 151.981 1.00 18.98 472 SER A N 1
ATOM 7622 C CA . SER D 4 472 ? 132.913 148.515 152.782 1.00 24.26 472 SER A CA 1
ATOM 7623 C C . SER D 4 472 ? 131.619 147.716 152.903 1.00 24.73 472 SER A C 1
ATOM 7624 O O . SER D 4 472 ? 130.552 148.119 152.433 1.00 21.65 472 SER A O 1
ATOM 7627 N N . THR D 4 473 ? 131.726 146.567 153.561 1.00 29.51 473 THR A N 1
ATOM 7628 C CA . THR D 4 473 ? 130.612 145.650 153.782 1.00 25.72 473 THR A CA 1
ATOM 7629 C C . THR D 4 473 ? 129.571 146.203 154.746 1.00 28.61 473 THR A C 1
ATOM 7630 O O . THR D 4 473 ? 128.539 145.552 154.954 1.00 32.71 473 THR A O 1
ATOM 7634 N N . GLU D 4 474 ? 129.802 147.373 155.338 1.00 29.28 474 GLU A N 1
ATOM 7635 C CA . GLU D 4 474 ? 128.820 148.022 156.192 1.00 28.37 474 GLU A CA 1
ATOM 7636 C C . GLU D 4 474 ? 128.164 149.229 155.538 1.00 31.78 474 GLU A C 1
ATOM 7637 O O . GLU D 4 474 ? 127.308 149.862 156.164 1.00 36.05 474 GLU A O 1
ATOM 7643 N N . GLY D 4 475 ? 128.538 149.568 154.303 1.00 33.48 475 GLY A N 1
ATOM 7644 C CA . GLY D 4 475 ? 127.948 150.665 153.573 1.00 24.18 475 GLY A CA 1
ATOM 7645 C C . GLY D 4 475 ? 128.738 151.957 153.610 1.00 27.58 475 GLY A C 1
ATOM 7646 O O . GLY D 4 475 ? 128.480 152.846 152.792 1.00 34.70 475 GLY A O 1
ATOM 7647 N N . ILE D 4 476 ? 129.693 152.084 154.531 1.00 26.60 476 ILE A N 1
ATOM 7648 C CA . ILE D 4 476 ? 130.432 153.332 154.673 1.00 24.40 476 ILE A CA 1
ATOM 7649 C C . ILE D 4 476 ? 131.426 153.486 153.527 1.00 19.69 476 ILE A C 1
ATOM 7650 O O . ILE D 4 476 ? 132.074 152.524 153.095 1.00 24.64 476 ILE A O 1
ATOM 7655 N N . LYS D 4 477 ? 131.541 154.713 153.025 1.00 19.51 477 LYS A N 1
ATOM 7656 C CA . LYS D 4 477 ? 132.428 155.058 151.925 1.00 18.43 477 LYS A CA 1
ATOM 7657 C C . LYS D 4 477 ? 133.683 155.729 152.465 1.00 27.48 477 LYS A C 1
ATOM 7658 O O . LYS D 4 477 ? 133.606 156.584 153.352 1.00 29.83 477 LYS A O 1
ATOM 7664 N N . TYR D 4 478 ? 134.837 155.342 151.928 1.00 22.90 478 TYR A N 1
ATOM 7665 C CA . TYR D 4 478 ? 136.113 155.889 152.357 1.00 21.49 478 TYR A CA 1
ATOM 7666 C C . TYR D 4 478 ? 136.872 156.438 151.159 1.00 23.59 478 TYR A C 1
ATOM 7667 O O . TYR D 4 478 ? 136.851 155.857 150.072 1.00 24.56 478 TYR A O 1
ATOM 7676 N N . TRP D 4 479 ? 137.551 157.565 151.375 1.00 27.89 479 TRP A N 1
ATOM 7677 C CA . TRP D 4 479 ? 138.435 158.131 150.365 1.00 24.42 479 TRP A CA 1
ATOM 7678 C C . TRP D 4 479 ? 139.538 157.136 150.033 1.00 28.99 479 TRP A C 1
ATOM 7679 O O . TRP D 4 479 ? 140.416 156.874 150.859 1.00 35.13 479 TRP A O 1
ATOM 7690 N N . ALA D 4 480 ? 139.499 156.583 148.820 1.00 28.80 480 ALA A N 1
ATOM 7691 C CA . ALA D 4 480 ? 140.410 155.519 148.422 1.00 22.78 480 ALA A CA 1
ATOM 7692 C C . ALA D 4 480 ? 141.863 155.966 148.353 1.00 30.67 480 ALA A C 1
ATOM 7693 O O . ALA D 4 480 ? 142.754 155.122 148.482 1.00 38.26 480 ALA A O 1
ATOM 7695 N N . ARG D 4 481 ? 142.127 157.258 148.150 1.00 31.07 481 ARG A N 1
ATOM 7696 C CA . ARG D 4 481 ? 143.502 157.736 148.096 1.00 28.08 481 ARG A CA 1
ATOM 7697 C C . ARG D 4 481 ? 144.166 157.756 149.465 1.00 32.67 481 ARG A C 1
ATOM 7698 O O . ARG D 4 481 ? 145.396 157.672 149.544 1.00 34.97 481 ARG A O 1
ATOM 7706 N N . LYS D 4 482 ? 143.384 157.861 150.537 1.00 32.70 482 LYS A N 1
ATOM 7707 C CA . LYS D 4 482 ? 143.897 157.872 151.901 1.00 30.84 482 LYS A CA 1
ATOM 7708 C C . LYS D 4 482 ? 143.658 156.533 152.592 1.00 32.25 482 LYS A C 1
ATOM 7709 O O . LYS D 4 482 ? 143.614 156.444 153.818 1.00 35.67 482 LYS A O 1
ATOM 7715 N N . CYS D 4 483 ? 143.510 155.474 151.804 1.00 31.42 483 CYS A N 1
ATOM 7716 C CA . CYS D 4 483 ? 143.334 154.124 152.313 1.00 32.31 483 CYS A CA 1
ATOM 7717 C C . CYS D 4 483 ? 144.560 153.296 151.961 1.00 28.90 483 CYS A C 1
ATOM 7718 O O . CYS D 4 483 ? 145.169 153.482 150.904 1.00 32.58 483 CYS A O 1
ATOM 7721 N N . GLN D 4 484 ? 144.931 152.387 152.859 1.00 22.99 484 GLN A N 1
ATOM 7722 C CA . GLN D 4 484 ? 146.058 151.495 152.636 1.00 26.66 484 GLN A CA 1
ATOM 7723 C C . GLN D 4 484 ? 145.565 150.063 152.486 1.00 25.16 484 GLN A C 1
ATOM 7724 O O . GLN D 4 484 ? 144.709 149.603 153.247 1.00 23.24 484 GLN A O 1
ATOM 7730 N N . TYR D 4 485 ? 146.119 149.369 151.499 1.00 20.56 485 TYR A N 1
ATOM 7731 C CA . TYR D 4 485 ? 145.755 147.994 151.199 1.00 19.15 485 TYR A CA 1
ATOM 7732 C C . TYR D 4 485 ? 146.511 147.047 152.121 1.00 17.88 485 TYR A C 1
ATOM 7733 O O . TYR D 4 485 ? 147.736 147.133 152.242 1.00 21.00 485 TYR A O 1
ATOM 7742 N N . LEU D 4 486 ? 145.776 146.145 152.770 1.00 15.88 486 LEU A N 1
ATOM 7743 C CA . LEU D 4 486 ? 146.359 145.177 153.688 1.00 15.45 486 LEU A CA 1
ATOM 7744 C C . LEU D 4 486 ? 146.333 143.757 153.146 1.00 17.05 486 LEU A C 1
ATOM 7745 O O . LEU D 4 486 ? 147.378 143.104 153.083 1.00 16.53 486 LEU A O 1
ATOM 7750 N N . ARG D 4 487 ? 145.166 143.256 152.747 1.00 16.23 487 ARG A N 1
ATOM 7751 C CA . ARG D 4 487 ? 145.053 141.859 152.351 1.00 8.04 487 ARG A CA 1
ATOM 7752 C C . ARG D 4 487 ? 144.150 141.706 151.140 1.00 12.92 487 ARG A C 1
ATOM 7753 O O . ARG D 4 487 ? 143.220 142.491 150.944 1.00 23.29 487 ARG A O 1
ATOM 7761 N N . ASN D 4 488 ? 144.428 140.676 150.344 1.00 11.32 488 ASN A N 1
ATOM 7762 C CA . ASN D 4 488 ? 143.669 140.330 149.155 1.00 2.28 488 ASN A CA 1
ATOM 7763 C C . ASN D 4 488 ? 142.435 139.508 149.523 1.00 14.93 488 ASN A C 1
ATOM 7764 O O . ASN D 4 488 ? 142.329 138.945 150.614 1.00 22.13 488 ASN A O 1
ATOM 7769 N N . ASN D 4 489 ? 141.490 139.451 148.589 1.00 9.54 489 ASN A N 1
ATOM 7770 C CA . ASN D 4 489 ? 140.304 138.627 148.762 1.00 6.24 489 ASN A CA 1
ATOM 7771 C C . ASN D 4 489 ? 140.694 137.167 148.962 1.00 19.20 489 ASN A C 1
ATOM 7772 O O . ASN D 4 489 ? 141.538 136.626 148.241 1.00 19.05 489 ASN A O 1
ATOM 7777 N N . GLY D 4 490 ? 140.070 136.528 149.948 1.00 19.20 490 GLY A N 1
ATOM 7778 C CA . GLY D 4 490 ? 140.330 135.133 150.235 1.00 2.40 490 GLY A CA 1
ATOM 7779 C C . GLY D 4 490 ? 139.128 134.239 150.016 1.00 7.95 490 GLY A C 1
ATOM 7780 O O . GLY D 4 490 ? 139.040 133.151 150.592 1.00 22.12 490 GLY A O 1
ATOM 7781 N N . GLY D 4 491 ? 138.195 134.689 149.185 1.00 3.99 491 GLY A N 1
ATOM 7782 C CA . GLY D 4 491 ? 137.010 133.917 148.874 1.00 11.71 491 GLY A CA 1
ATOM 7783 C C . GLY D 4 491 ? 135.910 134.061 149.901 1.00 15.79 491 GLY A C 1
ATOM 7784 O O . GLY D 4 491 ? 134.928 134.771 149.673 1.00 19.76 491 GLY A O 1
ATOM 7785 N N . LEU D 4 492 ? 136.068 133.398 151.044 1.00 17.57 492 LEU A N 1
ATOM 7786 C CA . LEU D 4 492 ? 135.104 133.459 152.137 1.00 18.62 492 LEU A CA 1
ATOM 7787 C C . LEU D 4 492 ? 135.633 134.430 153.186 1.00 17.62 492 LEU A C 1
ATOM 7788 O O . LEU D 4 492 ? 136.744 134.257 153.695 1.00 19.18 492 LEU A O 1
ATOM 7793 N N . GLN D 4 493 ? 134.836 135.448 153.507 1.00 17.84 493 GLN A N 1
ATOM 7794 C CA . GLN D 4 493 ? 135.261 136.539 154.373 1.00 18.68 493 GLN A CA 1
ATOM 7795 C C . GLN D 4 493 ? 134.249 136.734 155.491 1.00 19.45 493 GLN A C 1
ATOM 7796 O O . GLN D 4 493 ? 133.041 136.735 155.242 1.00 20.53 493 GLN A O 1
ATOM 7802 N N . ILE D 4 494 ? 134.739 136.917 156.712 1.00 26.74 494 ILE A N 1
ATOM 7803 C CA . ILE D 4 494 ? 133.892 137.368 157.811 1.00 24.88 494 ILE A CA 1
ATOM 7804 C C . ILE D 4 494 ? 133.639 138.859 157.644 1.00 27.98 494 ILE A C 1
ATOM 7805 O O . ILE D 4 494 ? 134.567 139.629 157.373 1.00 33.96 494 ILE A O 1
ATOM 7810 N N . TYR D 4 495 ? 132.383 139.273 157.789 1.00 32.17 495 TYR A N 1
ATOM 7811 C CA . TYR D 4 495 ? 132.043 140.689 157.675 1.00 35.73 495 TYR A CA 1
ATOM 7812 C C . TYR D 4 495 ? 131.129 141.135 158.815 1.00 34.78 495 TYR A C 1
ATOM 7813 O O . TYR D 4 495 ? 130.237 140.400 159.237 1.00 36.62 495 TYR A O 1
#

B-factor: mean 26.96, std 21.15, range [0.01, 90.73]

Foldseek 3Di:
DWEFEAELVQATADIDDPVVVVVVCVVVPQWDQPDDVVGYIYGNDHDDRDHAAKEWFWEADLAWIWIWIAGLQLHTRAIEIEGEPLVVVVVVVVVVVVVVVCCCCVVPQVVVQVVLVVVVVFDPVQWDWDADPPGDGTDIRGRDDDDDDDDDDDDDDVLDDDPSLVRSLVVSVVVVVVVSSRHVHQAYEYEDEDPPPVSCVSCVVVSQVVVCVVHPVRYHYHYPVQLVVQCVVQVADDDPSQSSSSGRVVVHPNHDPHDGDPDDHWYKYFDDPADPFFFDFAQPWWFKDQPNHTQATECCDDPPRPGHHVVVVPVVDDPVRVVRIDIDGDHTHTDDRPDQGFQFWKAALVRDIFTFPDFDDDDPRGTQWTAGPVGDTGGRVSMGTDGGHPGMHTD

Solvent-accessible surface area: 25668 Å² total; per-residue (Å²): 112,50,8,3,15,20,4,121,89,36,130,32,17,44,30,29,98,157,63,41,71,5,141,65,12,49,159,101,47,92,7,156,72,76,66,162,122,6,69,0,1,28,14,67,84,153,57,77,73,136,61,109,68,0,2,0,0,2,12,19,12,59,47,69,0,0,2,0,0,0,24,78,39,0,84,32,20,11,24,4,20,0,68,12,37,1,106,64,16,56,137,70,75,154,69,142,124,128,118,72,99,43,123,107,133,120,150,80,49,21,77,122,46,130,148,6,151,94,74,66,98,31,58,179,158,32,87,96,107,54,111,30,100,76,42,200,169,68,74,72,3,110,6,31,155,22,118,130,46,166,101,99,123,177,176,159,105,163,35,107,22,60,62,12,0,58,39,0,8,72,1,2,16,58,6,0,102,83,7,54,133,18,0,26,22,41,63,0,0,0,11,62,94,188,172,126,135,76,19,16,59,84,0,27,75,72,0,17,94,72,0,39,117,67,15,104,86,65,48,34,71,6,35,28,100,67,9,133,111,25,34,114,136,74,56,14,72,192,67,87,60,4,32,1,0,2,0,0,5,47,21,18,132,105,47,165,98,32,82,38,21,212,53,220,14,48,65,13,57,20,19,78,157,105,24,180,73,46,41,100,106,59,37,143,82,69,14,13,41,68,84,70,143,74,27,0,17,22,132,100,91,56,175,131,31,197,73,71,0,19,80,55,13,105,93,76,84,66,85,50,40,43,90,138,35,81,65,116,87,79,92,47,80,151,52,59,102,105,61,52,32,38,0,0,36,0,28,13,58,172,50,110,64,15,13,0,40,122,50,69,42,115,77,190,62,90,26,33,74,8,2,4,40,125,50,84,91,30,105,12,85,146,23,119,102,76,169,95,9,30,10,16,26,40,93

Radius of gyration: 29.6 Å; Cα contacts (8 Å, |Δi|>4): 685; chains: 1; bounding box: 47×65×88 Å

Sequence (395 aa):
AVVYVISKSGKPLMPTTRCGHVRILLKEGKARVVERKPFTIQLTYESAEETQPLVLGIDPGRTNIGMSVVTESGESVFNAQIETRNKDVPKLMKDRKQYRMAHRRLKRRCKRRRRAKAAGTAFEEGEKQRLLPGCFKPITCKSIRNKEARFNNRKRPVGWLTPTANHLLVTHLNVVKKVQKILPVAKVVLELNRFSLSVLNQIIPYLADQLADMFPGNFCVTSGQDTYLFREEHGIPKDHYLDAYCIACSALTDAKKVSSPKGRPYMVHQFRRHDRQACHKANLNRSYYMGGKLVATNRHKAMDQKTDSLEEYRAAHSAADVSKLTVKHPSAQYKDMSRIMPGSILVSGEGKLFTLSRSEGRNKGQVNYFVSTEGIKYWARKCQYLRNNGGLQIY